Protein AF-A0A0S8D2R1-F1 (afdb_monomer)

Foldseek 3Di:
DVVVVVVVVVVVVVVVVVVVPDDDDDDDDDDDDDDDDDDDDDDDDDDDDDDDDDDDDDDDDDDDDDDDDDDDDPPPPPPPPQDKDFQDPVNLVVLLVQLVVLVVLVVLLVVLQLVCCVDPCNVVCVVCVVVLVVLSVCLNVLSLVLNLQSQQDSIDRVVNSVVRPVVVSVVSVVCNCPDPSVVSSPPPPPPPDPPDPDDPDPDDVVNCVVVVVDDDDPVVLLVSLLVCLLVLVLVVSLVSLVVVLVVPPDPDDSLVSLQSSLLSCLLVLNPVVSLVSLVCSCPVDPPDDPSVVLSVLVNVLSVVDDSPDPLSVVLSPLSSVLSSDDLSPCVVVNVVSLVVSLVVQPPDSSNVVSVVSNVVSVVVVVVVSND

Solvent-accessible surface area (backbone atoms only — not comparable to full-atom values): 22382 Å² total; per-residue (Å²): 125,72,71,64,60,57,51,56,55,50,56,54,54,56,56,56,57,66,69,72,72,75,80,89,79,88,78,84,80,80,82,84,82,88,78,80,89,82,84,90,83,81,88,83,90,77,88,80,82,86,79,82,83,82,81,86,80,88,74,84,87,78,82,82,83,82,87,78,87,73,81,82,69,86,74,78,81,70,79,76,74,81,58,71,46,73,62,53,73,67,57,52,53,49,41,52,52,52,40,54,53,50,54,52,52,51,52,52,49,54,54,51,49,63,57,28,66,79,47,95,48,31,68,65,49,61,74,44,42,66,61,43,51,51,51,49,51,53,50,49,54,49,39,51,56,43,45,33,54,61,43,69,34,71,62,43,50,51,77,71,48,56,83,56,42,66,68,57,49,52,48,53,48,51,54,43,67,74,26,71,62,37,50,64,70,66,50,83,62,86,81,80,60,74,81,66,80,77,72,76,79,89,72,51,78,73,60,50,65,79,40,82,92,58,76,75,52,68,66,58,53,50,52,53,28,50,50,30,23,49,72,61,38,28,60,59,16,25,53,48,49,49,54,53,64,72,62,75,78,64,91,62,65,68,60,65,55,42,50,53,33,19,55,24,26,32,33,56,70,38,51,73,63,17,47,55,36,29,53,47,51,52,72,76,44,91,75,87,45,74,66,38,55,50,27,54,54,53,47,56,48,56,77,73,47,61,80,88,37,68,64,44,50,52,44,24,51,52,45,35,57,58,56,32,53,50,77,89,79,41,46,69,58,55,49,47,54,34,52,54,48,26,62,75,37,60,93,42,74,56,19,60,54,36,50,46,54,46,54,51,52,52,50,53,50,46,52,61,71,53,58

pLDDT: mean 76.55, std 16.92, range [38.06, 98.25]

Radius of gyration: 31.37 Å; Cα contacts (8 Å, |Δi|>4): 255; chains: 1; bounding box: 101×76×85 Å

Sequence (371 aa):
MLIYKTYKLISVTVLLLLLSAGCTTTHSVPAPDRTQTPVPSNQQVLQEPATRSPAPRESEQISPPAPQQLHKTPESEKTQVAVEVKVDFTDIEFVQLRLAEYENKFQYWLELYGVAREGELAEELTALEADCIQNFERILIGYSLLLERLMQSDVVPFERIATVDPKKMQQLDIAFLESRCNELLVMDIPGQYELRPEAPPGLSFDALQHFPDKKPSLATRMNYGLALQFTGQVEAAARHFKNMLGSGDLTVEPLTLQRIIADLLLAGGNVAAAESYYDSIILGHESIGTEKTWAEEQLAFMRSVDPESEDMTAYMKLLREFQMYDYRVDAARANEAVNIFAAEYAGSPVAVSALRLKTFAMDQLKLWFSR

Secondary structure (DSSP, 8-state):
--HHHHHHHHHHHHHHHHHT------PPPPPPP-------------PPPPPPPPPPPP----PPPPPP---------------EEEPPHHHHHHHHHHHHHHHHHHHHHHHHHHHHTTSTTHHHHHHHHHHHHHHHHHHHHHHHHHHHHHHS-SEEEHHHHTTS-HHHHHHHHHHHHTSHHHHHHHS--TTT----S----S--GGGGGG-TT-PPPHHHHHHHHHHHHHTT-HHHHHHHHHHHHHTS---S-HHHHHHHHHHHHHHTT-HHHHHHHHHHHHHH--S--HHHHHHHHHHHHHHHS-TTSHHHHHHHHHHHHHHT--TTTSHHHHHHHHHHHHHHTTTSHHHHHHHHHHHHHHHHHHHHTT-

Mean predicted aligned error: 18.43 Å

Nearest PDB structures (foldseek):
  3qky-assembly1_A  TM=5.842E-01  e=1.165E+00  Rhodothermus marinus DSM 4252
  2xev-assembly1_A  TM=6.298E-01  e=2.526E+00  Xanthomonas campestris
  8jbb-assembly1_B  TM=4.781E-01  e=1.463E+00  Thermus thermophilus HB8
  5waq-assembly1_A  TM=5.038E-01  e=3.473E+00  Neisseria gonorrhoeae FA 1090
  8c6j-assembly1_S  TM=2.883E-01  e=3.171E+00  Homo sapiens

Structure (mmCIF, N/CA/C/O backbone):
data_AF-A0A0S8D2R1-F1
#
_entry.id   AF-A0A0S8D2R1-F1
#
loop_
_atom_site.group_PDB
_atom_site.id
_atom_site.type_symbol
_atom_site.label_atom_id
_atom_site.label_alt_id
_atom_site.label_comp_id
_atom_site.label_asym_id
_atom_site.label_entity_id
_atom_site.label_seq_id
_atom_site.pdbx_PDB_ins_code
_atom_site.Cartn_x
_atom_site.Cartn_y
_atom_site.Cartn_z
_atom_site.occupancy
_atom_site.B_iso_or_equiv
_atom_site.auth_seq_id
_atom_site.auth_comp_id
_atom_site.auth_asym_id
_atom_site.auth_atom_id
_atom_site.pdbx_PDB_model_num
ATOM 1 N N . MET A 1 1 ? -36.663 -38.865 -18.611 1.00 53.06 1 MET A N 1
ATOM 2 C CA . MET A 1 1 ? -36.547 -37.523 -17.987 1.00 53.06 1 MET A CA 1
ATOM 3 C C . MET A 1 1 ? -37.144 -37.414 -16.571 1.00 53.06 1 MET A C 1
ATOM 5 O O . MET A 1 1 ? -36.771 -36.487 -15.867 1.00 53.06 1 MET A O 1
ATOM 9 N N . LEU A 1 2 ? -38.000 -38.341 -16.100 1.00 48.72 2 LEU A N 1
ATOM 10 C CA . LEU A 1 2 ? -38.560 -38.295 -14.731 1.00 48.72 2 LEU A CA 1
ATOM 11 C C . LEU A 1 2 ? -37.571 -38.663 -13.602 1.00 48.72 2 LEU A C 1
ATOM 13 O O . LEU A 1 2 ? -37.705 -38.152 -12.497 1.00 48.72 2 LEU A O 1
ATOM 17 N N . ILE A 1 3 ? -36.548 -39.475 -13.880 1.00 60.53 3 ILE A N 1
ATOM 18 C CA . ILE A 1 3 ? -35.628 -40.019 -12.857 1.00 60.53 3 ILE A CA 1
ATOM 19 C C . ILE A 1 3 ? -34.689 -38.943 -12.265 1.00 60.53 3 ILE A C 1
ATOM 21 O O . ILE A 1 3 ? -34.256 -39.043 -11.120 1.00 60.53 3 ILE A O 1
ATOM 25 N N . TYR A 1 4 ? -34.416 -37.862 -13.005 1.00 63.47 4 TYR A N 1
ATOM 26 C CA . TYR A 1 4 ? -33.493 -36.810 -12.561 1.00 63.47 4 TYR A CA 1
ATOM 27 C C . TYR A 1 4 ? -34.125 -35.836 -11.549 1.00 63.47 4 TYR A C 1
ATOM 29 O O . TYR A 1 4 ? -33.440 -35.305 -10.676 1.00 63.47 4 TYR A O 1
ATOM 37 N N . LYS A 1 5 ? -35.451 -35.627 -11.612 1.00 65.38 5 LYS A N 1
ATOM 38 C CA . LYS A 1 5 ? -36.161 -34.744 -10.667 1.00 65.38 5 LYS A CA 1
ATOM 39 C C . LYS A 1 5 ? -36.263 -35.352 -9.268 1.00 65.38 5 LYS A C 1
ATOM 41 O O . LYS A 1 5 ? -36.128 -34.626 -8.288 1.00 65.38 5 LYS A O 1
ATOM 46 N N . THR A 1 6 ? -36.445 -36.667 -9.171 1.00 70.12 6 THR A N 1
ATOM 47 C CA . THR A 1 6 ? -36.500 -37.375 -7.883 1.00 70.12 6 THR A CA 1
ATOM 48 C C . THR A 1 6 ? -35.151 -37.384 -7.170 1.00 70.12 6 THR A C 1
ATOM 50 O O . THR A 1 6 ? -35.116 -37.274 -5.950 1.00 70.12 6 THR A O 1
ATOM 53 N N . TYR A 1 7 ? -34.039 -37.419 -7.912 1.00 75.88 7 TYR A N 1
ATOM 54 C CA . TYR A 1 7 ? -32.704 -37.429 -7.311 1.00 75.88 7 TYR A CA 1
ATOM 55 C C . TYR A 1 7 ? -32.361 -36.096 -6.630 1.00 75.88 7 TYR A C 1
ATOM 57 O O . TYR A 1 7 ? -31.910 -36.099 -5.488 1.00 75.88 7 TYR A O 1
ATOM 65 N N . LYS A 1 8 ? -32.676 -34.955 -7.271 1.00 74.56 8 LYS A N 1
ATOM 66 C CA . LYS A 1 8 ? -32.439 -33.620 -6.687 1.00 74.56 8 LYS A CA 1
ATOM 67 C C . LYS A 1 8 ? -33.177 -33.411 -5.364 1.00 74.56 8 LYS A C 1
ATOM 69 O O . LYS A 1 8 ? -32.600 -32.853 -4.433 1.00 74.56 8 LYS A O 1
ATOM 74 N N . LEU A 1 9 ? -34.426 -33.874 -5.273 1.00 79.38 9 LEU A N 1
ATOM 75 C CA . LEU A 1 9 ? -35.240 -33.706 -4.069 1.00 79.38 9 LEU A CA 1
ATOM 76 C C . LEU A 1 9 ? -34.663 -34.501 -2.885 1.00 79.38 9 LEU A C 1
ATOM 78 O O . LEU A 1 9 ? -34.574 -33.982 -1.774 1.00 79.38 9 LEU A O 1
ATOM 82 N N . ILE A 1 10 ? -34.192 -35.727 -3.131 1.00 82.25 10 ILE A N 1
ATOM 83 C CA . ILE A 1 10 ? -33.604 -36.582 -2.090 1.00 82.25 10 ILE A CA 1
ATOM 84 C C . ILE A 1 10 ? -32.286 -35.983 -1.579 1.00 82.25 10 ILE A C 1
ATOM 86 O O . ILE A 1 10 ? -32.096 -35.886 -0.368 1.00 82.25 10 ILE A O 1
ATOM 90 N N . SER A 1 11 ? -31.414 -35.494 -2.468 1.00 78.06 11 SER A N 1
ATOM 91 C CA . SER A 1 11 ? -30.134 -34.889 -2.065 1.00 78.06 11 SER A CA 1
ATOM 92 C C . SER A 1 11 ? -30.293 -33.625 -1.211 1.00 78.06 11 SER A C 1
ATOM 94 O O . SER A 1 11 ? -29.549 -33.453 -0.251 1.00 78.06 11 SER A O 1
ATOM 96 N N . VAL A 1 12 ? -31.289 -32.774 -1.493 1.00 80.25 12 VAL A N 1
ATOM 97 C CA . VAL A 1 12 ? -31.551 -31.569 -0.679 1.00 80.25 12 VAL A CA 1
ATOM 98 C C . VAL A 1 12 ? -32.079 -31.944 0.708 1.00 80.25 12 VAL A C 1
ATOM 100 O O . VAL A 1 12 ? -31.691 -31.337 1.702 1.00 80.25 12 VAL A O 1
ATOM 103 N N . THR A 1 13 ? -32.910 -32.984 0.794 1.00 81.31 13 THR A N 1
ATOM 104 C CA . THR A 1 13 ? -33.510 -33.411 2.068 1.00 81.31 13 THR A CA 1
ATOM 105 C C . THR A 1 13 ? -32.473 -34.049 3.002 1.00 81.31 13 THR A C 1
ATOM 107 O O . THR A 1 13 ? -32.484 -33.791 4.204 1.00 81.31 13 THR A O 1
ATOM 110 N N . VAL A 1 14 ? -31.531 -34.830 2.456 1.00 82.38 14 VAL A N 1
ATOM 111 C CA . VAL A 1 14 ? -30.431 -35.432 3.236 1.00 82.38 14 VAL A CA 1
ATOM 112 C C . VAL A 1 14 ? -29.453 -34.367 3.741 1.00 82.38 14 VAL A C 1
ATOM 114 O O . VAL A 1 14 ? -29.014 -34.440 4.887 1.00 82.38 14 VAL A O 1
ATOM 117 N N . LEU A 1 15 ? -29.158 -33.346 2.929 1.00 78.31 15 LEU A N 1
ATOM 118 C CA . LEU A 1 15 ? -28.274 -32.250 3.331 1.00 78.31 15 LEU A CA 1
ATOM 119 C C . LEU A 1 15 ? -28.886 -31.403 4.463 1.00 78.31 15 LEU A C 1
ATOM 121 O O . LEU A 1 15 ? -28.177 -31.005 5.382 1.00 78.31 15 LEU A O 1
ATOM 125 N N . LEU A 1 16 ? -30.206 -31.181 4.435 1.00 78.56 16 LEU A N 1
ATOM 126 C CA . LEU A 1 16 ? -30.905 -30.398 5.459 1.00 78.56 16 LEU A CA 1
ATOM 127 C C . LEU A 1 16 ? -30.955 -31.116 6.821 1.00 78.56 16 LEU A C 1
ATOM 129 O O . LEU A 1 16 ? -30.834 -30.475 7.861 1.00 78.56 16 LEU A O 1
ATOM 133 N N . LEU A 1 17 ? -31.089 -32.447 6.824 1.00 75.88 17 LEU A N 1
ATOM 134 C CA . LEU A 1 17 ? -31.106 -33.245 8.056 1.00 75.88 17 LEU A CA 1
ATOM 135 C C . LEU A 1 17 ? -29.733 -33.296 8.743 1.00 75.88 17 LEU A C 1
ATOM 137 O O . LEU A 1 17 ? -29.669 -33.268 9.972 1.00 75.88 17 LEU A O 1
ATOM 141 N N . LEU A 1 18 ? -28.640 -33.292 7.974 1.00 71.62 18 LEU A N 1
ATOM 142 C CA . LEU A 1 18 ? -27.276 -33.279 8.520 1.00 71.62 18 LEU A CA 1
ATOM 143 C C . LEU A 1 18 ? -26.918 -31.956 9.217 1.00 71.62 18 LEU A C 1
ATOM 145 O O . LEU A 1 18 ? -26.103 -31.961 10.135 1.00 71.62 18 LEU A O 1
ATOM 149 N N . LEU A 1 19 ? -27.564 -30.846 8.850 1.00 71.31 19 LEU A N 1
ATOM 150 C CA . LEU A 1 19 ? -27.344 -29.540 9.486 1.00 71.31 19 LEU A CA 1
ATOM 151 C C . LEU A 1 19 ? -28.097 -29.373 10.817 1.00 71.31 19 LEU A C 1
ATOM 153 O O . LEU A 1 19 ? -27.743 -28.512 11.614 1.00 71.31 19 LEU A O 1
ATOM 157 N N . SER A 1 20 ? -29.099 -30.213 11.098 1.00 71.75 20 SER A N 1
ATOM 158 C CA . SER A 1 20 ? -29.883 -30.139 12.344 1.00 71.75 20 SER A CA 1
ATOM 159 C C . SER A 1 20 ? -29.310 -30.937 13.528 1.00 71.75 20 SER A C 1
ATOM 161 O O . SER A 1 20 ? -29.887 -30.911 14.611 1.00 71.75 20 SER A O 1
ATOM 163 N N . ALA A 1 21 ? -28.173 -31.623 13.358 1.00 61.66 21 ALA A N 1
ATOM 164 C CA . ALA A 1 21 ? -27.573 -32.494 14.380 1.00 61.66 21 ALA A CA 1
ATOM 165 C C . ALA A 1 21 ? -26.296 -31.911 15.034 1.00 61.66 21 ALA A C 1
ATOM 167 O O . ALA A 1 21 ? -25.361 -32.648 15.343 1.00 61.66 21 ALA A O 1
ATOM 168 N N . GLY A 1 22 ? -26.241 -30.590 15.238 1.00 51.47 22 GLY A N 1
ATOM 169 C CA . GLY A 1 22 ? -25.115 -29.894 15.874 1.00 51.47 22 GLY A CA 1
ATOM 170 C C . GLY A 1 22 ? -25.163 -29.919 17.407 1.00 51.47 22 GLY A C 1
ATOM 171 O O . GLY A 1 22 ? -26.097 -29.412 18.019 1.00 51.47 22 GLY A O 1
ATOM 172 N N . CYS A 1 23 ? -24.134 -30.518 18.001 1.00 58.00 23 CYS A N 1
ATOM 173 C CA . CYS A 1 23 ? -23.917 -30.834 19.411 1.00 58.00 23 CYS A CA 1
ATOM 174 C C . CYS A 1 23 ? -24.014 -29.660 20.408 1.00 58.00 23 CYS A C 1
ATOM 176 O O . CYS A 1 23 ? -23.281 -28.680 20.313 1.00 58.00 23 CYS A O 1
ATOM 178 N N . THR A 1 24 ? -24.796 -29.845 21.475 1.00 47.81 24 THR A N 1
ATOM 179 C CA . THR A 1 24 ? -24.680 -29.080 22.725 1.00 47.81 24 THR A CA 1
ATOM 180 C C . THR A 1 24 ? -23.682 -29.764 23.665 1.00 47.81 24 THR A C 1
ATOM 182 O O . THR A 1 24 ? -24.045 -30.683 24.400 1.00 47.81 24 THR A O 1
ATOM 185 N N . THR A 1 25 ? -22.424 -29.329 23.666 1.00 53.69 25 THR A N 1
ATOM 186 C CA . THR A 1 25 ? -21.456 -29.657 24.729 1.00 53.69 25 THR A CA 1
ATOM 187 C C . THR A 1 25 ? -21.247 -28.435 25.613 1.00 53.69 25 THR A C 1
ATOM 189 O O . THR A 1 25 ? -20.452 -27.553 25.306 1.00 53.69 25 THR A O 1
ATOM 192 N N . THR A 1 26 ? -21.978 -28.376 26.725 1.00 48.94 26 THR A N 1
ATOM 193 C CA . THR A 1 26 ? -21.739 -27.423 27.812 1.00 48.94 26 THR A CA 1
ATOM 194 C C . THR A 1 26 ? -20.496 -27.846 28.596 1.00 48.94 26 THR A C 1
ATOM 196 O O . THR A 1 26 ? -20.570 -28.748 29.430 1.00 48.94 26 THR A O 1
ATOM 199 N N . HIS A 1 27 ? -19.359 -27.197 28.345 1.00 46.84 27 HIS A N 1
ATOM 200 C CA . HIS A 1 27 ? -18.203 -27.247 29.241 1.00 46.84 27 HIS A CA 1
ATOM 201 C C . HIS A 1 27 ? -18.303 -26.113 30.268 1.00 46.84 27 HIS A C 1
ATOM 203 O O . HIS A 1 27 ? -18.287 -24.936 29.922 1.00 46.84 27 HIS A O 1
ATOM 209 N N . SER A 1 28 ? -18.413 -26.474 31.546 1.00 50.59 28 SER A N 1
ATOM 210 C CA . SER A 1 28 ? -18.318 -25.550 32.676 1.00 50.59 28 SER A CA 1
ATOM 211 C C . SER A 1 28 ? -16.854 -25.184 32.935 1.00 50.59 28 SER A C 1
ATOM 213 O O . SER A 1 28 ? -16.057 -26.057 33.286 1.00 50.59 28 SER A O 1
ATOM 215 N N . VAL A 1 29 ? -16.509 -23.905 32.788 1.00 56.53 29 VAL A N 1
ATOM 216 C CA . VAL A 1 29 ? -15.201 -23.346 33.161 1.00 56.53 29 VAL A CA 1
ATOM 217 C C . VAL A 1 29 ? -15.208 -23.018 34.664 1.00 56.53 29 VAL A C 1
ATOM 219 O O . VAL A 1 29 ? -16.104 -22.296 35.107 1.00 56.53 29 VAL A O 1
ATOM 222 N N . PRO A 1 30 ? -14.258 -23.526 35.473 1.00 53.75 30 PRO A N 1
ATOM 223 C CA . PRO A 1 30 ? -14.122 -23.118 36.864 1.00 53.75 30 PRO A CA 1
ATOM 224 C C . PRO A 1 30 ? -13.429 -21.752 36.967 1.00 53.75 30 PRO A C 1
ATOM 226 O O . PRO A 1 30 ? -12.491 -21.452 36.230 1.00 53.75 30 PRO A O 1
ATOM 229 N N . ALA A 1 31 ? -13.915 -20.927 37.894 1.00 53.75 31 ALA A N 1
ATOM 230 C CA . ALA A 1 31 ? -13.407 -19.588 38.175 1.00 53.75 31 ALA A CA 1
ATOM 231 C C . ALA A 1 31 ? -11.931 -19.609 38.625 1.00 53.75 31 ALA A C 1
ATOM 233 O O . ALA A 1 31 ? -11.558 -20.487 39.409 1.00 53.75 31 ALA A O 1
ATOM 234 N N . PRO A 1 32 ? -11.095 -18.646 38.192 1.00 59.78 32 PRO A N 1
ATOM 235 C CA . PRO A 1 32 ? -9.732 -18.537 38.683 1.00 59.78 32 PRO A CA 1
ATOM 236 C C . PRO A 1 32 ? -9.705 -17.971 40.106 1.00 59.78 32 PRO A C 1
ATOM 238 O O . PRO A 1 32 ? -10.331 -16.955 40.424 1.00 59.78 32 PRO A O 1
ATOM 241 N N . ASP A 1 33 ? -8.954 -18.678 40.943 1.00 48.84 33 ASP A N 1
ATOM 242 C CA . ASP A 1 33 ? -8.682 -18.378 42.338 1.00 48.84 33 ASP A CA 1
ATOM 243 C C . ASP A 1 33 ? -7.832 -17.104 42.471 1.00 48.84 33 ASP A C 1
ATOM 245 O O . ASP A 1 33 ? -6.908 -16.839 41.697 1.00 48.84 33 ASP A O 1
ATOM 249 N N . ARG A 1 34 ? -8.186 -16.279 43.452 1.00 52.84 34 ARG A N 1
ATOM 250 C CA . ARG A 1 34 ? -7.640 -14.941 43.675 1.00 52.84 34 ARG A CA 1
ATOM 251 C C . ARG A 1 34 ? -6.535 -15.062 44.715 1.00 52.84 34 ARG A C 1
ATOM 253 O O . ARG A 1 34 ? -6.829 -15.147 45.905 1.00 52.84 34 ARG A O 1
ATOM 260 N N . THR A 1 35 ? -5.266 -15.025 44.307 1.00 45.84 35 THR A N 1
ATOM 261 C CA . THR A 1 35 ? -4.148 -15.062 45.265 1.00 45.84 35 THR A CA 1
ATOM 262 C C . THR A 1 35 ? -3.139 -13.933 45.041 1.00 45.84 35 THR A C 1
ATOM 264 O O . THR A 1 35 ? -2.353 -13.938 44.106 1.00 45.84 35 THR A O 1
ATOM 267 N N . GLN A 1 36 ? -3.226 -12.972 45.966 1.00 45.03 36 GLN A N 1
ATOM 268 C CA . GLN A 1 36 ? -2.163 -12.219 46.646 1.00 45.03 36 GLN A CA 1
ATOM 269 C C . GLN A 1 36 ? -1.099 -11.456 45.834 1.00 45.03 36 GLN A C 1
ATOM 271 O O . GLN A 1 36 ? -0.163 -11.999 45.260 1.00 45.03 36 GLN A O 1
ATOM 276 N N . THR A 1 37 ? -1.182 -10.135 45.985 1.00 47.00 37 THR A N 1
ATOM 277 C CA . THR A 1 37 ? -0.095 -9.155 45.900 1.00 47.00 37 THR A CA 1
ATOM 278 C C . THR A 1 37 ? 1.027 -9.428 46.912 1.00 47.00 37 THR A C 1
ATOM 280 O O . THR A 1 37 ? 0.730 -9.650 48.089 1.00 47.00 37 THR A O 1
ATOM 283 N N . PRO A 1 38 ? 2.303 -9.235 46.525 1.00 53.91 38 PRO A N 1
ATOM 284 C CA . PRO A 1 38 ? 3.356 -8.870 47.462 1.00 53.91 38 PRO A CA 1
ATOM 285 C C . PRO A 1 38 ? 3.790 -7.402 47.318 1.00 53.91 38 PRO A C 1
ATOM 287 O O . PRO A 1 38 ? 3.875 -6.829 46.235 1.00 53.91 38 PRO A O 1
ATOM 290 N N . VAL A 1 39 ? 4.056 -6.839 48.491 1.00 47.88 39 VAL A N 1
ATOM 291 C CA . VAL A 1 39 ? 4.585 -5.516 48.856 1.00 47.88 39 VAL A CA 1
ATOM 292 C C . VAL A 1 39 ? 6.037 -5.328 48.357 1.00 47.88 39 VAL A C 1
ATOM 294 O O . VAL A 1 39 ? 6.750 -6.323 48.215 1.00 47.88 39 VAL A O 1
ATOM 297 N N . PRO A 1 40 ? 6.508 -4.086 48.096 1.00 50.59 40 PRO A N 1
ATOM 298 C CA . PRO A 1 40 ? 7.808 -3.836 47.471 1.00 50.59 40 PRO A CA 1
ATOM 299 C C . PRO A 1 40 ? 8.975 -3.962 48.462 1.00 50.59 40 PRO A C 1
ATOM 301 O O . PRO A 1 40 ? 8.872 -3.534 49.613 1.00 50.59 40 PRO A O 1
ATOM 304 N N . SER A 1 41 ? 10.110 -4.490 47.989 1.00 48.03 41 SER A N 1
ATOM 305 C CA . SER A 1 41 ? 11.366 -4.536 48.745 1.00 48.03 41 SER A CA 1
ATOM 306 C C . SER A 1 41 ? 12.413 -3.603 48.140 1.00 48.03 41 SER A C 1
ATOM 308 O O . SER A 1 41 ? 12.686 -3.620 46.942 1.00 48.03 41 SER A O 1
ATOM 310 N N . ASN A 1 42 ? 12.978 -2.792 49.028 1.00 38.06 42 ASN A N 1
ATOM 311 C CA . ASN A 1 42 ? 14.000 -1.782 48.810 1.00 38.06 42 ASN A CA 1
ATOM 312 C C . ASN A 1 42 ? 15.377 -2.355 48.432 1.00 38.06 42 ASN A C 1
ATOM 314 O O . ASN A 1 42 ? 15.777 -3.406 48.921 1.00 38.06 42 ASN A O 1
ATOM 318 N N . GLN A 1 43 ? 16.092 -1.533 47.656 1.00 40.62 43 GLN A N 1
ATOM 319 C CA . GLN A 1 43 ? 17.530 -1.230 47.682 1.00 40.62 43 GLN A CA 1
ATOM 320 C C . GLN A 1 43 ? 18.541 -2.368 47.884 1.00 40.62 43 GLN A C 1
ATOM 322 O O . GLN A 1 43 ? 18.736 -2.857 48.993 1.00 40.62 43 GLN A O 1
ATOM 327 N N . GLN A 1 44 ? 19.396 -2.548 46.874 1.00 40.75 44 GLN A N 1
ATOM 328 C CA . GLN A 1 44 ? 20.826 -2.708 47.122 1.00 40.75 44 GLN A CA 1
ATOM 329 C C . GLN A 1 44 ? 21.649 -2.000 46.041 1.00 40.75 44 GLN A C 1
ATOM 331 O O . GLN A 1 44 ? 21.591 -2.314 44.857 1.00 40.75 44 GLN A O 1
ATOM 336 N N . VAL A 1 45 ? 22.389 -0.996 46.507 1.00 45.84 45 VAL A N 1
ATOM 337 C CA . VAL A 1 45 ? 23.457 -0.284 45.809 1.00 45.84 45 VAL A CA 1
ATOM 338 C C . VAL A 1 45 ? 24.624 -1.252 45.633 1.00 45.84 45 VAL A C 1
ATOM 340 O O . VAL A 1 45 ? 25.134 -1.766 46.628 1.00 45.84 45 VAL A O 1
ATOM 343 N N . LEU A 1 46 ? 25.070 -1.470 44.395 1.00 45.78 46 LEU A N 1
ATOM 344 C CA . LEU A 1 46 ? 26.342 -2.129 44.111 1.00 45.78 46 LEU A CA 1
ATOM 345 C C . LEU A 1 46 ? 27.253 -1.135 43.383 1.00 45.78 46 LEU A C 1
ATOM 347 O O . LEU A 1 46 ? 26.931 -0.649 42.303 1.00 45.78 46 LEU A O 1
ATOM 351 N N . GLN A 1 47 ? 28.359 -0.795 44.044 1.00 44.81 47 GLN A N 1
ATOM 352 C CA . GLN A 1 47 ? 29.444 0.023 43.513 1.00 44.81 47 GLN A CA 1
ATOM 353 C C . GLN A 1 47 ? 30.203 -0.752 42.433 1.00 44.81 47 GLN A C 1
ATOM 355 O O . GLN A 1 47 ? 30.651 -1.873 42.673 1.00 44.81 47 GLN A O 1
ATOM 360 N N . GLU A 1 48 ? 30.395 -0.123 41.277 1.00 47.56 48 GLU A N 1
ATOM 361 C CA . GLU A 1 48 ? 31.237 -0.626 40.194 1.00 47.56 48 GLU A CA 1
ATOM 362 C C . GLU A 1 48 ? 32.646 0.004 40.277 1.00 47.56 48 GLU A C 1
ATOM 364 O O . GLU A 1 48 ? 32.760 1.201 40.573 1.00 47.56 48 GLU A O 1
ATOM 369 N N . PRO A 1 49 ? 33.743 -0.753 40.070 1.00 50.84 49 PRO A N 1
ATOM 370 C CA . PRO A 1 49 ? 35.098 -0.234 40.222 1.00 50.84 49 PRO A CA 1
ATOM 371 C C . PRO A 1 49 ? 35.560 0.558 38.994 1.00 50.84 49 PRO A C 1
ATOM 373 O O . PRO A 1 49 ? 35.433 0.124 37.850 1.00 50.84 49 PRO A O 1
ATOM 376 N N . ALA A 1 50 ? 36.207 1.691 39.261 1.00 44.00 50 ALA A N 1
ATOM 377 C CA . ALA A 1 50 ? 36.881 2.524 38.275 1.00 44.00 50 ALA A CA 1
ATOM 378 C C . ALA A 1 50 ? 37.981 1.753 37.518 1.00 44.00 50 ALA A C 1
ATOM 380 O O . ALA A 1 50 ? 38.983 1.327 38.100 1.00 44.00 50 ALA A O 1
ATOM 381 N N . THR A 1 51 ? 37.819 1.636 36.200 1.00 45.44 51 THR A N 1
ATOM 382 C CA . THR A 1 51 ? 38.853 1.132 35.289 1.00 45.44 51 THR A CA 1
ATOM 383 C C . THR A 1 51 ? 39.776 2.280 34.867 1.00 45.44 51 THR A C 1
ATOM 385 O O . THR A 1 51 ? 39.328 3.330 34.413 1.00 45.44 51 THR A O 1
ATOM 388 N N . ARG A 1 52 ? 41.085 2.076 35.059 1.00 46.72 52 ARG A N 1
ATOM 389 C CA . ARG A 1 52 ? 42.185 2.985 34.693 1.00 46.72 52 ARG A CA 1
ATOM 390 C C . ARG A 1 52 ? 42.302 3.164 33.173 1.00 46.72 52 ARG A C 1
ATOM 392 O O . ARG A 1 52 ? 42.485 2.180 32.462 1.00 46.72 52 ARG A O 1
ATOM 399 N N . SER A 1 53 ? 42.357 4.417 32.716 1.00 53.12 53 SER A N 1
ATOM 400 C CA . SER A 1 53 ? 42.892 4.790 31.395 1.00 53.12 53 SER A CA 1
ATOM 401 C C . SER A 1 53 ? 44.418 4.627 31.340 1.00 53.12 53 SER A C 1
ATOM 403 O O . SER A 1 53 ? 45.102 5.077 32.266 1.00 53.12 53 SER A O 1
ATOM 405 N N . PRO A 1 54 ? 44.985 4.058 30.262 1.00 59.41 54 PRO A N 1
ATOM 406 C CA . PRO A 1 54 ? 46.413 4.126 29.987 1.00 59.41 54 PRO A CA 1
ATOM 407 C C . PRO A 1 54 ? 46.807 5.425 29.262 1.00 59.41 54 PRO A C 1
ATOM 409 O O . PRO A 1 54 ? 46.018 6.044 28.551 1.00 59.41 54 PRO A O 1
ATOM 412 N N . ALA A 1 55 ? 48.057 5.820 29.502 1.00 54.12 55 ALA A N 1
ATOM 413 C CA . ALA A 1 55 ? 48.704 7.067 29.110 1.00 54.12 55 ALA A CA 1
ATOM 414 C C . ALA A 1 55 ? 48.861 7.272 27.584 1.00 54.12 55 ALA A C 1
ATOM 416 O O . ALA A 1 55 ? 48.935 6.289 26.840 1.00 54.12 55 ALA A O 1
ATOM 417 N N . PRO A 1 56 ? 49.006 8.527 27.108 1.00 55.88 56 PRO A N 1
ATOM 418 C CA . PRO A 1 56 ? 49.305 8.814 25.710 1.00 55.88 56 PRO A CA 1
ATOM 419 C C . PRO A 1 56 ? 50.766 8.479 25.387 1.00 55.88 56 PRO A C 1
ATOM 421 O O . PRO A 1 56 ? 51.681 8.899 26.096 1.00 55.88 56 PRO A O 1
ATOM 424 N N . ARG A 1 57 ? 50.983 7.746 24.289 1.00 50.50 57 ARG A N 1
ATOM 425 C CA . ARG A 1 57 ? 52.302 7.584 23.669 1.00 50.50 57 ARG A CA 1
ATOM 426 C C . ARG A 1 57 ? 52.664 8.846 22.891 1.00 50.50 57 ARG A C 1
ATOM 428 O O . ARG A 1 57 ? 52.006 9.211 21.919 1.00 50.50 57 ARG A O 1
ATOM 435 N N . GLU A 1 58 ? 53.744 9.454 23.347 1.00 46.31 58 GLU A N 1
ATOM 436 C CA . GLU A 1 58 ? 54.582 10.432 22.668 1.00 46.31 58 GLU A CA 1
ATOM 437 C C . GLU A 1 58 ? 54.962 9.904 21.275 1.00 46.31 58 GLU A C 1
ATOM 439 O O . GLU A 1 58 ? 55.547 8.829 21.145 1.00 46.31 58 GLU A O 1
ATOM 444 N N . SER A 1 59 ? 54.533 10.616 20.231 1.00 52.81 59 SER A N 1
ATOM 445 C CA . SER A 1 59 ? 54.856 10.305 18.837 1.00 52.81 59 SER A CA 1
ATOM 446 C C . SER A 1 59 ? 55.863 11.324 18.325 1.00 52.81 59 SER A C 1
ATOM 448 O O . SER A 1 59 ? 55.689 12.529 18.499 1.00 52.81 59 SER A O 1
ATOM 450 N N . GLU A 1 60 ? 56.919 10.784 17.727 1.00 51.31 60 GLU A N 1
ATOM 451 C CA . GLU A 1 60 ? 58.114 11.439 17.214 1.00 51.31 60 GLU A CA 1
ATOM 452 C C . GLU A 1 60 ? 57.844 12.654 16.322 1.00 51.31 60 GLU A C 1
ATOM 454 O O . GLU A 1 60 ? 57.105 12.623 15.338 1.00 51.31 60 GLU A O 1
ATOM 459 N N . GLN A 1 61 ? 58.548 13.721 16.673 1.00 47.03 61 GLN A N 1
ATOM 460 C CA . GLN A 1 61 ? 58.642 14.986 15.975 1.00 47.03 61 GLN A CA 1
ATOM 461 C C . GLN A 1 61 ? 59.600 14.840 14.782 1.00 47.03 61 GLN A C 1
ATOM 463 O O . GLN A 1 61 ? 60.818 14.850 14.948 1.00 47.03 61 GLN A O 1
ATOM 468 N N . ILE A 1 62 ? 59.054 14.713 13.569 1.00 53.00 62 ILE A N 1
ATOM 469 C CA . ILE A 1 62 ? 59.820 14.806 12.318 1.00 53.00 62 ILE A CA 1
ATOM 470 C C . ILE A 1 62 ? 59.712 16.239 11.789 1.00 53.00 62 ILE A C 1
ATOM 472 O O . ILE A 1 62 ? 58.636 16.714 11.427 1.00 53.00 62 ILE A O 1
ATOM 476 N N . SER A 1 63 ? 60.850 16.928 11.761 1.00 54.41 63 SER A N 1
ATOM 477 C CA . SER A 1 63 ? 61.014 18.271 11.203 1.00 54.41 63 SER A CA 1
ATOM 478 C C . SER A 1 63 ? 60.750 18.302 9.688 1.00 54.41 63 SER A C 1
ATOM 480 O O . SER A 1 63 ? 61.313 17.479 8.964 1.00 54.41 63 SER A O 1
ATOM 482 N N . PRO A 1 64 ? 59.979 19.273 9.169 1.00 64.75 64 PRO A N 1
ATOM 483 C CA . PRO A 1 64 ? 59.866 19.501 7.733 1.00 64.75 64 PRO A CA 1
ATOM 484 C C . PRO A 1 64 ? 61.058 20.313 7.175 1.00 64.75 64 PRO A C 1
ATOM 486 O O . PRO A 1 64 ? 61.617 21.161 7.878 1.00 64.75 64 PRO A O 1
ATOM 489 N N . PRO A 1 65 ? 61.450 20.085 5.907 1.00 59.97 65 PRO A N 1
ATOM 490 C CA . PRO A 1 65 ? 62.474 20.864 5.220 1.00 59.97 65 PRO A CA 1
ATOM 491 C C . PRO A 1 65 ? 61.981 22.256 4.782 1.00 59.97 65 PRO A C 1
ATOM 493 O O . PRO A 1 65 ? 60.788 22.525 4.656 1.00 59.97 65 PRO A O 1
ATOM 496 N N . ALA A 1 66 ? 62.963 23.131 4.564 1.00 59.38 66 ALA A N 1
ATOM 497 C CA . ALA A 1 66 ? 62.871 24.561 4.278 1.00 59.38 66 ALA A CA 1
ATOM 498 C C . ALA A 1 66 ? 61.966 24.954 3.082 1.00 59.38 66 ALA A C 1
ATOM 500 O O . ALA A 1 66 ? 61.815 24.184 2.131 1.00 59.38 66 ALA A O 1
ATOM 501 N N . PRO A 1 67 ? 61.412 26.186 3.083 1.00 55.84 67 PRO A N 1
ATOM 502 C CA . PRO A 1 67 ? 60.424 26.630 2.103 1.00 55.84 67 PRO A CA 1
ATOM 503 C C . PRO A 1 67 ? 61.056 26.937 0.740 1.00 55.84 67 PRO A C 1
ATOM 505 O O . PRO A 1 67 ? 61.857 27.863 0.602 1.00 55.84 67 PRO A O 1
ATOM 508 N N . GLN A 1 68 ? 60.634 26.209 -0.295 1.00 52.44 68 GLN A N 1
ATOM 509 C CA . GLN A 1 68 ? 60.774 26.671 -1.673 1.00 52.44 68 GLN A CA 1
ATOM 510 C C . GLN A 1 68 ? 59.696 27.721 -1.946 1.00 52.44 68 GLN A C 1
ATOM 512 O O . GLN A 1 68 ? 58.501 27.475 -1.784 1.00 52.44 68 GLN A O 1
ATOM 517 N N . GLN A 1 69 ? 60.142 28.917 -2.328 1.00 55.34 69 GLN A N 1
ATOM 518 C CA . GLN A 1 69 ? 59.289 30.017 -2.752 1.00 55.34 69 GLN A CA 1
ATOM 519 C C . GLN A 1 69 ? 58.535 29.622 -4.025 1.00 55.34 69 GLN A C 1
ATOM 521 O O . GLN A 1 69 ? 59.082 29.647 -5.125 1.00 55.34 69 GLN A O 1
ATOM 526 N N . LEU A 1 70 ? 57.265 29.260 -3.857 1.00 55.59 70 LEU A N 1
ATOM 527 C CA . LEU A 1 70 ? 56.321 29.098 -4.950 1.00 55.59 70 LEU A CA 1
ATOM 528 C C . LEU A 1 70 ? 55.824 30.487 -5.364 1.00 55.59 70 LEU A C 1
ATOM 530 O O . LEU A 1 70 ? 55.301 31.250 -4.547 1.00 55.59 70 LEU A O 1
ATOM 534 N N . HIS A 1 71 ? 56.025 30.819 -6.637 1.00 48.09 71 HIS A N 1
ATOM 535 C CA . HIS A 1 71 ? 55.518 32.030 -7.266 1.00 48.09 71 HIS A CA 1
ATOM 536 C C . HIS A 1 71 ? 54.011 32.184 -7.005 1.00 48.09 71 HIS A C 1
ATOM 538 O O . HIS A 1 71 ? 53.198 31.416 -7.518 1.00 48.09 71 HIS A O 1
ATOM 544 N N . LYS A 1 72 ? 53.642 33.203 -6.215 1.00 43.78 72 LYS A N 1
ATOM 545 C CA . LYS A 1 72 ? 52.262 33.677 -6.077 1.00 43.78 72 LYS A CA 1
ATOM 546 C C . LYS A 1 72 ? 51.795 34.212 -7.428 1.00 43.78 72 LYS A C 1
ATOM 548 O O . LYS A 1 72 ? 52.061 35.360 -7.778 1.00 43.78 72 LYS A O 1
ATOM 553 N N . THR A 1 73 ? 51.092 33.370 -8.170 1.00 50.91 73 THR A N 1
ATOM 554 C CA . THR A 1 73 ? 50.119 33.844 -9.155 1.00 50.91 73 THR A CA 1
ATOM 555 C C . THR A 1 73 ? 48.934 34.384 -8.349 1.00 50.91 73 THR A C 1
ATOM 557 O O . THR A 1 73 ? 48.538 33.717 -7.392 1.00 50.91 73 THR A O 1
ATOM 560 N N . PRO A 1 74 ? 48.397 35.582 -8.636 1.00 50.78 74 PRO A N 1
ATOM 561 C CA . PRO A 1 74 ? 47.203 36.075 -7.963 1.00 50.78 74 PRO A CA 1
ATOM 562 C C . PRO A 1 74 ? 46.024 35.197 -8.389 1.00 50.78 74 PRO A C 1
ATOM 564 O O . PRO A 1 74 ? 45.385 35.426 -9.414 1.00 50.78 74 PRO A O 1
ATOM 567 N N . GLU A 1 75 ? 45.788 34.142 -7.616 1.00 51.12 75 GLU A N 1
ATOM 568 C CA . GLU A 1 75 ? 44.556 33.379 -7.636 1.00 51.12 75 GLU A CA 1
ATOM 569 C C . GLU A 1 75 ? 43.463 34.345 -7.187 1.00 51.12 75 GLU A C 1
ATOM 571 O O . GLU A 1 75 ? 43.371 34.740 -6.026 1.00 51.12 75 GLU A O 1
ATOM 576 N N . SER A 1 76 ? 42.725 34.845 -8.174 1.00 55.72 76 SER A N 1
ATOM 577 C CA . SER A 1 76 ? 41.514 35.619 -7.972 1.00 55.72 76 SER A CA 1
ATOM 578 C C . SER A 1 76 ? 40.548 34.734 -7.195 1.00 55.72 76 SER A C 1
ATOM 580 O O . SER A 1 76 ? 39.823 33.944 -7.798 1.00 55.72 76 SER A O 1
ATOM 582 N N . GLU A 1 77 ? 40.554 34.880 -5.873 1.00 57.47 77 GLU A N 1
ATOM 583 C CA . GLU A 1 77 ? 39.577 34.357 -4.926 1.00 57.47 77 GLU A CA 1
ATOM 584 C C . GLU A 1 77 ? 38.207 34.944 -5.298 1.00 57.47 77 GLU A C 1
ATOM 586 O O . GLU A 1 77 ? 37.733 35.941 -4.758 1.00 57.47 77 GLU A O 1
ATOM 591 N N . LYS A 1 78 ? 37.591 34.381 -6.342 1.00 59.03 78 LYS A N 1
ATOM 592 C CA . LYS A 1 78 ? 36.188 34.607 -6.653 1.00 59.03 78 LYS A CA 1
ATOM 593 C C . LYS A 1 78 ? 35.429 33.912 -5.541 1.00 59.03 78 LYS A C 1
ATOM 595 O O . LYS A 1 78 ? 35.199 32.710 -5.615 1.00 59.03 78 LYS A O 1
ATOM 600 N N . THR A 1 79 ? 35.063 34.675 -4.519 1.00 63.78 79 THR A N 1
ATOM 601 C CA . THR A 1 79 ? 34.010 34.307 -3.580 1.00 63.78 79 THR A CA 1
ATOM 602 C C . THR A 1 79 ? 32.789 33.921 -4.413 1.00 63.78 79 THR A C 1
ATOM 604 O O . THR A 1 79 ? 32.106 34.781 -4.971 1.00 63.78 79 THR A O 1
ATOM 607 N N . GLN A 1 80 ? 32.575 32.618 -4.597 1.00 65.00 80 GLN A N 1
ATOM 608 C CA . GLN A 1 80 ? 31.355 32.103 -5.195 1.00 65.00 80 GLN A CA 1
ATOM 609 C C . GLN A 1 80 ? 30.272 32.353 -4.156 1.00 65.00 80 GLN A C 1
ATOM 611 O O . GLN A 1 80 ? 30.198 31.683 -3.131 1.00 65.00 80 GLN A O 1
ATOM 616 N N . VAL A 1 81 ? 29.516 33.426 -4.365 1.00 74.81 81 VAL A N 1
ATOM 617 C CA . VAL A 1 81 ? 28.324 33.707 -3.576 1.00 74.81 81 VAL A CA 1
ATOM 618 C C . VAL A 1 81 ? 27.360 32.567 -3.878 1.00 74.81 81 VAL A C 1
ATOM 620 O O . VAL A 1 81 ? 26.897 32.454 -5.013 1.00 74.81 81 VAL A O 1
ATOM 623 N N . ALA A 1 82 ? 27.125 31.697 -2.894 1.00 70.19 82 ALA A N 1
ATOM 624 C CA . ALA A 1 82 ? 26.153 30.621 -3.004 1.00 70.19 82 ALA A CA 1
ATOM 625 C C . ALA A 1 82 ? 24.798 31.243 -3.355 1.00 70.19 82 ALA A C 1
ATOM 627 O O . ALA A 1 82 ? 24.225 32.004 -2.574 1.00 70.19 82 ALA A O 1
ATOM 628 N N . VAL A 1 83 ? 24.328 30.988 -4.575 1.00 76.00 83 VAL A N 1
ATOM 629 C CA . VAL A 1 83 ? 23.015 31.449 -5.015 1.00 76.00 83 VAL A CA 1
ATOM 630 C C . VAL A 1 83 ? 21.996 30.516 -4.379 1.00 76.00 83 VAL A C 1
ATOM 632 O O . VAL A 1 83 ? 21.871 29.352 -4.759 1.00 76.00 83 VAL A O 1
ATOM 635 N N . GLU A 1 84 ? 21.305 31.019 -3.366 1.00 75.38 84 GLU A N 1
ATOM 636 C CA . GLU A 1 84 ? 20.157 30.347 -2.776 1.00 75.38 84 GLU A CA 1
ATOM 637 C C . GLU A 1 84 ? 18.964 30.495 -3.723 1.00 75.38 84 GLU A C 1
ATOM 639 O O . GLU A 1 84 ? 18.569 31.606 -4.083 1.00 75.38 84 GLU A O 1
ATOM 644 N N . VAL A 1 85 ? 18.407 29.365 -4.155 1.00 75.19 85 VAL A N 1
ATOM 645 C CA . VAL A 1 85 ? 17.164 29.335 -4.926 1.00 75.19 85 VAL A CA 1
ATOM 646 C C . VAL A 1 85 ? 16.055 28.954 -3.959 1.00 75.19 85 VAL A C 1
ATOM 648 O O . VAL A 1 85 ? 16.121 27.915 -3.300 1.00 75.19 85 VAL A O 1
ATOM 651 N N . LYS A 1 86 ? 15.049 29.821 -3.849 1.00 80.25 86 LYS A N 1
ATOM 652 C CA . LYS A 1 86 ? 13.837 29.521 -3.092 1.00 80.25 86 LYS A CA 1
ATOM 653 C C . LYS A 1 86 ? 13.002 28.534 -3.902 1.00 80.25 86 LYS A C 1
ATOM 655 O O . LYS A 1 86 ? 12.685 28.834 -5.050 1.00 80.25 86 LYS A O 1
ATOM 660 N N . VAL A 1 87 ? 12.669 27.397 -3.304 1.00 75.19 87 VAL A N 1
ATOM 661 C CA . VAL A 1 87 ? 11.766 26.411 -3.906 1.00 75.19 87 VAL A CA 1
ATOM 662 C C . VAL A 1 87 ? 10.334 26.902 -3.711 1.00 75.19 87 VAL A C 1
ATOM 664 O O . VAL A 1 87 ? 9.950 27.260 -2.595 1.00 75.19 87 VAL A O 1
ATOM 667 N N . ASP A 1 88 ? 9.559 26.989 -4.790 1.00 77.38 88 ASP A N 1
ATOM 668 C CA . ASP A 1 88 ? 8.131 27.292 -4.711 1.00 77.38 88 ASP A CA 1
ATOM 669 C C . ASP A 1 88 ? 7.338 25.980 -4.579 1.00 77.38 88 ASP A C 1
ATOM 671 O O . ASP A 1 88 ? 7.715 24.941 -5.120 1.00 77.38 88 ASP A O 1
ATOM 675 N N . PHE A 1 89 ? 6.210 26.012 -3.871 1.00 67.12 89 PHE A N 1
ATOM 676 C CA . PHE A 1 89 ? 5.294 24.873 -3.781 1.00 67.12 89 PHE A CA 1
ATOM 677 C C . PHE A 1 89 ? 4.813 24.414 -5.170 1.00 67.12 89 PHE A C 1
ATOM 679 O O . PHE A 1 89 ? 4.602 23.225 -5.403 1.00 67.12 89 PHE A O 1
ATOM 686 N N . THR A 1 90 ? 4.709 25.352 -6.113 1.00 65.19 90 THR A N 1
ATOM 687 C CA . THR A 1 90 ? 4.382 25.070 -7.517 1.00 65.19 90 THR A CA 1
ATOM 688 C C . THR A 1 90 ? 5.438 24.213 -8.230 1.00 65.19 90 THR A C 1
ATOM 690 O O . THR A 1 90 ? 5.081 23.432 -9.113 1.00 65.19 90 THR A O 1
ATOM 693 N N . ASP A 1 91 ? 6.710 24.273 -7.818 1.00 74.12 91 ASP A N 1
ATOM 694 C CA . ASP A 1 91 ? 7.775 23.419 -8.362 1.00 74.12 91 ASP A CA 1
ATOM 695 C C . ASP A 1 91 ? 7.620 21.963 -7.888 1.00 74.12 91 ASP A C 1
ATOM 697 O O . ASP A 1 91 ? 7.831 21.023 -8.658 1.00 74.12 91 ASP A O 1
ATOM 701 N N . ILE A 1 92 ? 7.205 21.767 -6.630 1.00 76.94 92 ILE A N 1
ATOM 702 C CA . ILE A 1 92 ? 6.939 20.441 -6.048 1.00 76.94 92 ILE A CA 1
ATOM 703 C C . ILE A 1 92 ? 5.733 19.797 -6.736 1.00 76.94 92 ILE A C 1
ATOM 705 O O . ILE A 1 92 ? 5.820 18.651 -7.183 1.00 76.94 92 ILE A O 1
ATOM 709 N N . GLU A 1 93 ? 4.630 20.539 -6.874 1.00 73.44 93 GLU A N 1
ATOM 710 C CA . GLU A 1 93 ? 3.415 20.061 -7.546 1.00 73.44 93 GLU A CA 1
ATOM 711 C C . GLU A 1 93 ? 3.705 19.649 -8.997 1.00 73.44 93 GLU A C 1
ATOM 713 O O . GLU A 1 93 ? 3.276 18.583 -9.445 1.00 73.44 93 GLU A O 1
ATOM 718 N N . PHE A 1 94 ? 4.506 20.443 -9.718 1.00 80.75 94 PHE A N 1
ATOM 719 C CA . PHE A 1 94 ? 4.937 20.099 -11.070 1.00 80.75 94 PHE A CA 1
ATOM 720 C C . PHE A 1 94 ? 5.694 18.764 -11.110 1.00 80.75 94 PHE A C 1
ATOM 722 O O . PHE A 1 94 ? 5.375 17.901 -11.932 1.00 80.75 94 PHE A O 1
ATOM 729 N N . VAL A 1 95 ? 6.678 18.563 -10.227 1.00 82.06 95 VAL A N 1
ATOM 730 C CA . VAL A 1 95 ? 7.469 17.322 -10.189 1.00 82.06 95 VAL A CA 1
ATOM 731 C C . VAL A 1 95 ? 6.598 16.110 -9.851 1.00 82.06 95 VAL A C 1
ATOM 733 O O . VAL A 1 95 ? 6.735 15.069 -10.495 1.00 82.06 95 VAL A O 1
ATOM 736 N N . GLN A 1 96 ? 5.668 16.245 -8.905 1.00 79.69 96 GLN A N 1
ATOM 737 C CA . GLN A 1 96 ? 4.718 15.184 -8.557 1.00 79.69 96 GLN A CA 1
ATOM 738 C C . GLN A 1 96 ? 3.811 14.816 -9.735 1.00 79.69 96 GLN A C 1
ATOM 740 O O . GLN A 1 96 ? 3.631 13.632 -10.025 1.00 79.69 96 GLN A O 1
ATOM 745 N N . LEU A 1 97 ? 3.292 15.815 -10.455 1.00 77.69 97 LEU A N 1
ATOM 746 C CA . LEU A 1 97 ? 2.465 15.597 -11.640 1.00 77.69 97 LEU A CA 1
ATOM 747 C C . LEU A 1 97 ? 3.245 14.874 -12.745 1.00 77.69 97 LEU A C 1
ATOM 749 O O . LEU A 1 97 ? 2.720 13.945 -13.359 1.00 77.69 97 LEU A O 1
ATOM 753 N N . ARG A 1 98 ? 4.506 15.262 -12.991 1.00 84.38 98 ARG A N 1
ATOM 754 C CA . ARG A 1 98 ? 5.366 14.554 -13.956 1.00 84.38 98 ARG A CA 1
ATOM 755 C C . ARG A 1 98 ? 5.605 13.110 -13.527 1.00 84.38 98 ARG A C 1
ATOM 757 O O . ARG A 1 98 ? 5.517 12.225 -14.372 1.00 84.38 98 ARG A O 1
ATOM 764 N N . LEU A 1 99 ? 5.871 12.859 -12.245 1.00 86.12 99 LEU A N 1
ATOM 765 C CA . LEU A 1 99 ? 6.096 11.505 -11.741 1.00 86.12 99 LEU A CA 1
ATOM 766 C C . LEU A 1 99 ? 4.865 10.612 -11.972 1.00 86.12 99 LEU A C 1
ATOM 768 O O . LEU A 1 99 ? 5.001 9.543 -12.560 1.00 86.12 99 LEU A O 1
ATOM 772 N N . ALA A 1 100 ? 3.669 11.089 -11.613 1.00 78.12 100 ALA A N 1
ATOM 773 C CA . ALA A 1 100 ? 2.417 10.362 -11.829 1.00 78.12 100 ALA A CA 1
ATOM 774 C C . ALA A 1 100 ? 2.137 10.091 -13.320 1.00 78.12 100 ALA A C 1
ATOM 776 O O . ALA A 1 100 ? 1.753 8.985 -13.699 1.00 78.12 100 ALA A O 1
ATOM 777 N N . GLU A 1 101 ? 2.376 11.078 -14.188 1.00 84.12 101 GLU A N 1
ATOM 778 C CA . GLU A 1 101 ? 2.236 10.915 -15.640 1.00 84.12 101 GLU A CA 1
ATOM 779 C C . GLU A 1 101 ? 3.157 9.804 -16.173 1.00 84.12 101 GLU A C 1
ATOM 781 O O . GLU A 1 101 ? 2.735 8.969 -16.974 1.00 84.12 101 GLU A O 1
ATOM 786 N N . TYR A 1 102 ? 4.410 9.757 -15.715 1.00 89.94 102 TYR A N 1
ATOM 787 C CA . TYR A 1 102 ? 5.368 8.738 -16.138 1.00 89.94 102 TYR A CA 1
ATOM 788 C C . TYR A 1 102 ? 5.067 7.346 -15.581 1.00 89.94 102 TYR A C 1
ATOM 790 O O . TYR A 1 102 ? 5.277 6.362 -16.289 1.00 89.94 102 TYR A O 1
ATOM 798 N N . GLU A 1 103 ? 4.532 7.246 -14.363 1.00 82.88 103 GLU A N 1
ATOM 799 C CA . GLU A 1 103 ? 4.052 5.975 -13.812 1.00 82.88 103 GLU A CA 1
ATOM 800 C C . GLU A 1 103 ? 2.899 5.414 -14.650 1.00 82.88 103 GLU A C 1
ATOM 802 O O . GLU A 1 103 ? 2.933 4.242 -15.029 1.00 82.88 103 GLU A O 1
ATOM 807 N N . ASN A 1 104 ? 1.935 6.259 -15.028 1.00 79.94 104 ASN A N 1
ATOM 808 C CA . ASN A 1 104 ? 0.826 5.865 -15.899 1.00 79.94 104 ASN A CA 1
ATOM 809 C C . ASN A 1 104 ? 1.326 5.403 -17.272 1.00 79.94 104 ASN A C 1
ATOM 811 O O . ASN A 1 104 ? 0.942 4.336 -17.749 1.00 79.94 104 ASN A O 1
ATOM 815 N N . LYS A 1 105 ? 2.227 6.167 -17.903 1.00 87.50 105 LYS A N 1
ATOM 816 C CA . LYS A 1 105 ? 2.837 5.783 -19.187 1.00 87.50 105 LYS A CA 1
ATOM 817 C C . LYS A 1 105 ? 3.597 4.461 -19.100 1.00 87.50 105 LYS A C 1
ATOM 819 O O . LYS A 1 105 ? 3.550 3.681 -20.047 1.00 87.50 105 LYS A O 1
ATOM 824 N N . PHE A 1 106 ? 4.274 4.199 -17.984 1.00 87.25 106 PHE A N 1
ATOM 825 C CA . PHE A 1 106 ? 4.963 2.932 -17.774 1.00 87.25 106 PHE A CA 1
ATOM 826 C C . PHE A 1 106 ? 3.974 1.765 -17.659 1.00 87.25 106 PHE A C 1
ATOM 828 O O . PHE A 1 106 ? 4.208 0.724 -18.264 1.00 87.25 106 PHE A O 1
ATOM 835 N N . GLN A 1 107 ? 2.839 1.940 -16.973 1.00 80.31 107 GLN A N 1
ATOM 836 C CA . GLN A 1 107 ? 1.787 0.914 -16.943 1.00 80.31 107 GLN A CA 1
ATOM 837 C C . GLN A 1 107 ? 1.220 0.633 -18.341 1.00 80.31 107 GLN A C 1
ATOM 839 O O . GLN A 1 107 ? 1.193 -0.522 -18.761 1.00 80.31 107 GLN A O 1
ATOM 844 N N . TYR A 1 108 ? 0.879 1.674 -19.108 1.00 85.56 108 TYR A N 1
ATOM 845 C CA . TYR A 1 108 ? 0.424 1.508 -20.495 1.00 85.56 108 TYR A CA 1
ATOM 846 C C . TYR A 1 108 ? 1.458 0.800 -21.374 1.00 85.56 108 TYR A C 1
ATOM 848 O O . TYR A 1 108 ? 1.102 -0.014 -22.223 1.00 85.56 108 TYR A O 1
ATOM 856 N N . TRP A 1 109 ? 2.748 1.069 -21.162 1.00 87.62 109 TRP A N 1
ATOM 857 C CA . TRP A 1 109 ? 3.819 0.367 -21.865 1.00 87.62 109 TRP A CA 1
ATOM 858 C C . TRP A 1 109 ? 3.818 -1.137 -21.566 1.00 87.62 109 TRP A C 1
ATOM 860 O O . TRP A 1 109 ? 3.961 -1.947 -22.481 1.00 87.62 109 TRP A O 1
ATOM 870 N N . LEU A 1 110 ? 3.635 -1.523 -20.298 1.00 82.69 110 LEU A N 1
ATOM 871 C CA . LEU A 1 110 ? 3.570 -2.930 -19.892 1.00 82.69 110 LEU A CA 1
ATOM 872 C C . LEU A 1 110 ? 2.360 -3.646 -20.508 1.00 82.69 110 LEU A C 1
ATOM 874 O O . LEU A 1 110 ? 2.489 -4.786 -20.958 1.00 82.69 110 LEU A O 1
ATOM 878 N N . GLU A 1 111 ? 1.208 -2.977 -20.575 1.00 83.56 111 GLU A N 1
ATOM 879 C CA . GLU A 1 111 ? 0.008 -3.495 -21.242 1.00 83.56 111 GLU A CA 1
ATOM 880 C C . GLU A 1 111 ? 0.235 -3.679 -22.747 1.00 83.56 111 GLU A C 1
ATOM 882 O O . GLU A 1 111 ? -0.010 -4.761 -23.290 1.00 83.56 111 GLU A O 1
ATOM 887 N N . LEU A 1 112 ? 0.774 -2.648 -23.408 1.00 83.75 112 LEU A N 1
ATOM 888 C CA . LEU A 1 112 ? 1.109 -2.674 -24.829 1.00 83.75 112 LEU A CA 1
ATOM 889 C C . LEU A 1 112 ? 2.059 -3.827 -25.154 1.00 83.75 112 LEU A C 1
ATOM 891 O O . LEU A 1 112 ? 1.839 -4.562 -26.116 1.00 83.75 112 LEU A O 1
ATOM 895 N N . TYR A 1 113 ? 3.095 -4.012 -24.337 1.00 81.06 113 TYR A N 1
ATOM 896 C CA . TYR A 1 113 ? 4.046 -5.102 -24.499 1.00 81.06 113 TYR A CA 1
ATOM 897 C C . TYR A 1 113 ? 3.383 -6.477 -24.341 1.00 81.06 113 TYR A C 1
ATOM 899 O O . TYR A 1 113 ? 3.639 -7.386 -25.134 1.00 81.06 113 TYR A O 1
ATOM 907 N N . GLY A 1 114 ? 2.487 -6.620 -23.358 1.00 78.38 114 GLY A N 1
ATOM 908 C CA . GLY A 1 114 ? 1.710 -7.840 -23.147 1.00 78.38 114 GLY A CA 1
ATOM 909 C C . GLY A 1 114 ? 0.908 -8.248 -24.385 1.00 78.38 114 GLY A C 1
ATOM 910 O O . GLY A 1 114 ? 0.962 -9.410 -24.789 1.00 78.38 114 GLY A O 1
ATOM 911 N N . VAL A 1 115 ? 0.230 -7.289 -25.023 1.00 78.62 115 VAL A N 1
ATOM 912 C CA . VAL A 1 115 ? -0.562 -7.514 -26.246 1.00 78.62 115 VAL A CA 1
ATOM 913 C C . VAL A 1 115 ? 0.334 -7.743 -27.467 1.00 78.62 115 VAL A C 1
ATOM 915 O O . VAL A 1 115 ? 0.106 -8.665 -28.251 1.00 78.62 115 VAL A O 1
ATOM 918 N N . ALA A 1 116 ? 1.381 -6.932 -27.632 1.00 79.00 116 ALA A N 1
ATOM 919 C CA . ALA A 1 116 ? 2.251 -6.976 -28.803 1.00 79.00 116 ALA A CA 1
ATOM 920 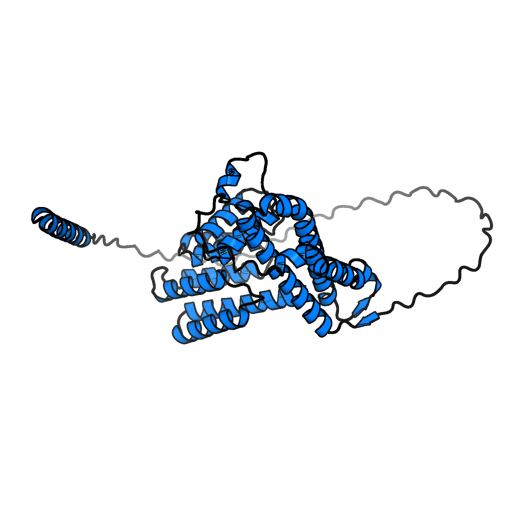C C . ALA A 1 116 ? 3.048 -8.280 -28.922 1.00 79.00 116 ALA A C 1
ATOM 922 O O . ALA A 1 116 ? 3.353 -8.703 -30.037 1.00 79.00 116 ALA A O 1
ATOM 923 N N . ARG A 1 117 ? 3.349 -8.947 -27.799 1.00 76.75 117 ARG A N 1
ATOM 924 C CA . ARG A 1 117 ? 4.078 -10.225 -27.785 1.00 76.75 117 ARG A CA 1
ATOM 925 C C . ARG A 1 117 ? 3.358 -11.343 -28.548 1.00 76.75 117 ARG A C 1
ATOM 927 O O . ARG A 1 117 ? 4.002 -12.294 -28.981 1.00 76.75 117 ARG A O 1
ATOM 934 N N . GLU A 1 118 ? 2.041 -11.242 -28.710 1.00 77.06 118 GLU A N 1
ATOM 935 C CA . GLU A 1 118 ? 1.220 -12.229 -29.423 1.00 77.06 118 GLU A CA 1
ATOM 936 C C . GLU A 1 118 ? 0.889 -11.819 -30.872 1.00 77.06 118 GLU A C 1
ATOM 938 O O . GLU A 1 118 ? 0.249 -12.588 -31.592 1.00 77.06 118 GLU A O 1
ATOM 943 N N . GLY A 1 119 ? 1.321 -10.629 -31.309 1.00 75.94 119 GLY A N 1
ATOM 944 C CA . GLY A 1 119 ? 0.963 -10.029 -32.597 1.00 75.94 119 GLY A CA 1
ATOM 945 C C . GLY A 1 119 ? 2.147 -9.750 -33.529 1.00 75.94 119 GLY A C 1
ATOM 946 O O . GLY A 1 119 ? 3.299 -10.067 -33.243 1.00 75.94 119 GLY A O 1
ATOM 947 N N . GLU A 1 120 ? 1.857 -9.112 -34.667 1.00 74.31 120 GLU A N 1
ATOM 948 C CA . GLU A 1 120 ? 2.846 -8.765 -35.707 1.00 74.31 120 GLU A CA 1
ATOM 949 C C . GLU A 1 120 ? 3.895 -7.735 -35.242 1.00 74.31 120 GLU A C 1
ATOM 951 O O . GLU A 1 120 ? 4.941 -7.590 -35.868 1.00 74.31 120 GLU A O 1
ATOM 956 N N . LEU A 1 121 ? 3.647 -7.052 -34.120 1.00 75.62 121 LEU A N 1
ATOM 957 C CA . LEU A 1 121 ? 4.541 -6.045 -33.541 1.00 75.62 121 LEU A CA 1
ATOM 958 C C . LEU A 1 121 ? 5.619 -6.630 -32.610 1.00 75.62 121 LEU A C 1
ATOM 960 O O . LEU A 1 121 ? 6.447 -5.877 -32.098 1.00 75.62 121 LEU A O 1
ATOM 964 N N . ALA A 1 122 ? 5.638 -7.950 -32.383 1.00 80.44 122 ALA A N 1
ATOM 965 C CA . ALA A 1 122 ? 6.532 -8.584 -31.414 1.00 80.44 122 ALA A CA 1
ATOM 966 C C . ALA A 1 122 ? 8.021 -8.301 -31.686 1.00 80.44 122 ALA A C 1
ATOM 968 O O . ALA A 1 122 ? 8.772 -8.031 -30.750 1.00 80.44 122 ALA A O 1
ATOM 969 N N . GLU A 1 123 ? 8.460 -8.326 -32.949 1.00 82.00 123 GLU A N 1
ATOM 970 C CA . GLU A 1 123 ? 9.871 -8.116 -33.304 1.00 82.00 123 GLU A CA 1
ATOM 971 C C . GLU A 1 123 ? 10.301 -6.650 -33.120 1.00 82.00 123 GLU A C 1
ATOM 973 O O . GLU A 1 123 ? 11.346 -6.390 -32.519 1.00 82.00 123 GLU A O 1
ATOM 978 N N . GLU A 1 124 ? 9.470 -5.690 -33.552 1.00 79.00 124 GLU A N 1
ATOM 979 C CA . GLU A 1 124 ? 9.744 -4.251 -33.394 1.00 79.00 124 GLU A CA 1
ATOM 980 C C . GLU A 1 124 ? 9.740 -3.843 -31.913 1.00 79.00 124 GLU A C 1
ATOM 982 O O . GLU A 1 124 ? 10.648 -3.137 -31.468 1.00 79.00 124 GLU A O 1
ATOM 987 N N . LEU A 1 125 ? 8.774 -4.329 -31.120 1.00 81.25 125 LEU A N 1
ATOM 988 C CA . LEU A 1 125 ? 8.716 -4.005 -29.693 1.00 81.25 125 LEU A CA 1
ATOM 989 C C . LEU A 1 125 ? 9.828 -4.672 -28.887 1.00 81.25 125 LEU A C 1
ATOM 991 O O . LEU A 1 125 ? 10.376 -4.021 -28.005 1.00 81.25 125 LEU A O 1
ATOM 995 N N . THR A 1 126 ? 10.218 -5.912 -29.193 1.00 81.31 126 THR A N 1
ATOM 996 C CA . THR A 1 126 ? 11.319 -6.577 -28.469 1.00 81.31 126 THR A CA 1
ATOM 997 C C . THR A 1 126 ? 12.650 -5.851 -28.688 1.00 81.31 126 THR A C 1
ATOM 999 O O . THR A 1 126 ? 13.461 -5.754 -27.769 1.00 81.31 126 THR A O 1
ATOM 1002 N N . ALA A 1 127 ? 12.878 -5.296 -29.885 1.00 84.56 127 ALA A N 1
ATOM 1003 C CA . ALA A 1 127 ? 14.087 -4.527 -30.178 1.00 84.56 127 ALA A CA 1
ATOM 1004 C C . ALA A 1 127 ? 14.154 -3.194 -29.407 1.00 84.56 127 ALA A C 1
ATOM 1006 O O . ALA A 1 127 ? 15.247 -2.743 -29.072 1.00 84.56 127 ALA A O 1
ATOM 1007 N N . LEU A 1 128 ? 13.000 -2.582 -29.117 1.00 87.44 128 LEU A N 1
ATOM 1008 C CA . LEU A 1 128 ? 12.888 -1.291 -28.424 1.00 87.44 128 LEU A CA 1
ATOM 1009 C C . LEU A 1 128 ? 12.633 -1.415 -26.913 1.00 87.44 128 LEU A C 1
ATOM 1011 O O . LEU A 1 128 ? 12.812 -0.442 -26.183 1.00 87.44 128 LEU A O 1
ATOM 1015 N N . GLU A 1 129 ? 12.230 -2.591 -26.429 1.00 85.75 129 GLU A N 1
ATOM 1016 C CA . GLU A 1 129 ? 11.799 -2.829 -25.047 1.00 85.75 129 GLU A CA 1
ATOM 1017 C C . GLU A 1 129 ? 12.838 -2.375 -24.022 1.00 85.75 129 GLU A C 1
ATOM 1019 O O . GLU A 1 129 ? 12.523 -1.587 -23.127 1.00 85.75 129 GLU A O 1
ATOM 1024 N N . ALA A 1 130 ? 14.077 -2.849 -24.163 1.00 82.81 130 ALA A N 1
ATOM 1025 C CA . ALA A 1 130 ? 15.139 -2.558 -23.206 1.00 82.81 130 ALA A CA 1
ATOM 1026 C C . ALA A 1 130 ? 15.424 -1.050 -23.117 1.00 82.81 130 ALA A C 1
ATOM 1028 O O . ALA A 1 130 ? 15.580 -0.519 -22.016 1.00 82.81 130 ALA A O 1
ATOM 1029 N N . ASP A 1 131 ? 15.424 -0.358 -24.258 1.00 89.31 131 ASP A N 1
ATOM 1030 C CA . ASP A 1 131 ? 15.678 1.081 -24.329 1.00 89.31 131 ASP A CA 1
ATOM 1031 C C . ASP A 1 131 ? 14.519 1.882 -23.720 1.00 89.31 131 ASP A C 1
ATOM 1033 O O . ASP A 1 131 ? 14.743 2.827 -22.959 1.00 89.31 131 ASP A O 1
ATOM 1037 N N . CYS A 1 132 ? 13.271 1.489 -23.993 1.00 91.69 132 CYS A N 1
ATOM 1038 C CA . CYS A 1 132 ? 12.099 2.160 -23.439 1.00 91.69 132 CYS A CA 1
ATOM 1039 C C . CYS A 1 132 ? 11.982 1.961 -21.926 1.00 91.69 132 CYS A C 1
ATOM 1041 O O . CYS A 1 132 ? 11.790 2.943 -21.206 1.00 91.69 132 CYS A O 1
ATOM 1043 N N . ILE A 1 133 ? 12.184 0.737 -21.425 1.00 87.38 133 ILE A N 1
ATOM 1044 C CA . ILE A 1 133 ? 12.208 0.456 -19.982 1.00 87.38 133 ILE A CA 1
ATOM 1045 C C . ILE A 1 133 ? 13.323 1.256 -19.307 1.00 87.38 133 ILE A C 1
ATOM 1047 O O . ILE A 1 133 ? 13.072 1.935 -18.312 1.00 87.38 133 ILE A O 1
ATOM 1051 N N . GLN A 1 134 ? 14.534 1.255 -19.871 1.00 87.31 134 GLN A N 1
ATOM 1052 C CA . GLN A 1 134 ? 15.649 2.001 -19.292 1.00 87.31 134 GLN A CA 1
ATOM 1053 C C . GLN A 1 134 ? 15.372 3.514 -19.248 1.00 87.31 134 GLN A C 1
ATOM 1055 O O . GLN A 1 134 ? 15.756 4.187 -18.287 1.00 87.31 134 GLN A O 1
ATOM 1060 N N . ASN A 1 135 ? 14.708 4.067 -20.268 1.00 90.38 135 ASN A N 1
ATOM 1061 C CA . ASN A 1 135 ? 14.317 5.476 -20.279 1.00 90.38 135 ASN A CA 1
ATOM 1062 C C . ASN A 1 135 ? 13.263 5.784 -19.208 1.00 90.38 135 ASN A C 1
ATOM 1064 O O . ASN A 1 135 ? 13.425 6.765 -18.480 1.00 90.38 135 ASN A O 1
ATOM 1068 N N . PHE A 1 136 ? 12.248 4.930 -19.053 1.00 88.12 136 PHE A N 1
ATOM 1069 C CA . PHE A 1 136 ? 11.257 5.058 -17.983 1.00 88.12 136 PHE A CA 1
ATOM 1070 C C . PHE A 1 136 ? 11.891 5.018 -16.597 1.00 88.12 136 PHE A C 1
ATOM 1072 O O . PHE A 1 136 ? 11.669 5.926 -15.799 1.00 88.12 136 PHE A O 1
ATOM 1079 N N . GLU A 1 137 ? 12.728 4.016 -16.320 1.00 84.62 137 GLU A N 1
ATOM 1080 C CA . GLU A 1 137 ? 13.418 3.889 -15.035 1.00 84.62 137 GLU A CA 1
ATOM 1081 C C . GLU A 1 137 ? 14.262 5.129 -14.735 1.00 84.62 137 GLU A C 1
ATOM 1083 O O . GLU A 1 137 ? 14.194 5.684 -13.638 1.00 84.62 137 GLU A O 1
ATOM 1088 N N . ARG A 1 138 ? 15.023 5.616 -15.724 1.00 88.56 138 ARG A N 1
ATOM 1089 C CA . ARG A 1 138 ? 15.864 6.809 -15.565 1.00 88.56 138 ARG A CA 1
ATOM 1090 C C . ARG A 1 138 ? 15.036 8.052 -15.235 1.00 88.56 138 ARG A C 1
ATOM 1092 O O . ARG A 1 138 ? 15.467 8.852 -14.405 1.00 88.56 138 ARG A O 1
ATOM 1099 N N . ILE A 1 139 ? 13.877 8.218 -15.870 1.00 88.38 139 ILE A N 1
ATOM 1100 C CA . ILE A 1 139 ? 12.988 9.362 -15.649 1.00 88.38 139 ILE A CA 1
ATOM 1101 C C . ILE A 1 139 ? 12.302 9.268 -14.284 1.00 88.38 139 ILE A C 1
ATOM 1103 O O . ILE A 1 139 ? 12.341 10.234 -13.524 1.00 88.38 139 ILE A O 1
ATOM 1107 N N . LEU A 1 140 ? 11.741 8.106 -13.940 1.00 86.62 140 LEU A N 1
ATOM 1108 C CA . LEU A 1 140 ? 11.060 7.868 -12.665 1.00 86.62 140 LEU A CA 1
ATOM 1109 C C . LEU A 1 140 ? 12.010 8.029 -11.473 1.00 86.62 140 LEU A C 1
ATOM 1111 O O . LEU A 1 140 ? 11.692 8.745 -10.524 1.00 86.62 140 LEU A O 1
ATOM 1115 N N . ILE A 1 141 ? 13.206 7.434 -11.537 1.00 85.19 141 ILE A N 1
ATOM 1116 C CA . ILE A 1 141 ? 14.252 7.620 -10.521 1.00 85.19 141 ILE A CA 1
ATOM 1117 C C . ILE A 1 141 ? 14.656 9.094 -10.441 1.00 85.19 141 ILE A C 1
ATOM 1119 O O . ILE A 1 141 ? 14.764 9.650 -9.350 1.00 85.19 141 ILE A O 1
ATOM 1123 N N . GLY A 1 142 ? 14.867 9.742 -11.588 1.00 86.62 142 GLY A N 1
ATOM 1124 C CA . GLY A 1 142 ? 15.304 11.129 -11.640 1.00 86.62 142 GLY A CA 1
ATOM 1125 C C . GLY A 1 142 ? 14.297 12.108 -11.030 1.00 86.62 142 GLY A C 1
ATOM 1126 O O . GLY A 1 142 ? 14.685 12.947 -10.219 1.00 86.62 142 GLY A O 1
ATOM 1127 N N . TYR A 1 143 ? 13.007 11.975 -11.351 1.00 87.81 143 TYR A N 1
ATOM 1128 C CA . TYR A 1 143 ? 11.959 12.808 -10.756 1.00 87.81 143 TYR A CA 1
ATOM 1129 C C . TYR A 1 143 ? 11.720 12.477 -9.283 1.00 87.81 143 TYR A C 1
ATOM 1131 O O . TYR A 1 143 ? 11.502 13.399 -8.505 1.00 87.81 143 TYR A O 1
ATOM 1139 N N . SER A 1 144 ? 11.833 11.209 -8.876 1.00 83.81 144 SER A N 1
ATOM 1140 C CA . SER A 1 144 ? 11.707 10.824 -7.462 1.00 83.81 144 SER A CA 1
ATOM 1141 C C . SER A 1 144 ? 12.813 11.451 -6.606 1.00 83.81 144 SER A C 1
ATOM 1143 O O . SER A 1 144 ? 12.536 12.022 -5.558 1.00 83.81 144 SER A O 1
ATOM 1145 N N . LEU A 1 145 ? 14.064 11.410 -7.082 1.00 85.31 145 LEU A N 1
ATOM 1146 C CA . LEU A 1 145 ? 15.198 12.047 -6.402 1.00 85.31 145 LEU A CA 1
ATOM 1147 C C . LEU A 1 145 ? 15.113 13.577 -6.423 1.00 85.31 145 LEU A C 1
ATOM 1149 O O . LEU A 1 145 ? 15.583 14.233 -5.495 1.00 85.31 145 LEU A O 1
ATOM 1153 N N . LEU A 1 146 ? 14.575 14.163 -7.498 1.00 84.31 146 LEU A N 1
ATOM 1154 C CA . LEU A 1 146 ? 14.341 15.603 -7.564 1.00 84.31 146 LEU A CA 1
ATOM 1155 C C . LEU A 1 146 ? 13.277 16.022 -6.543 1.00 84.31 146 LEU A C 1
ATOM 1157 O O . LEU A 1 146 ? 13.490 16.995 -5.826 1.00 84.31 146 LEU A O 1
ATOM 1161 N N . LEU A 1 147 ? 12.183 15.264 -6.451 1.00 86.81 147 LEU A N 1
ATOM 1162 C CA . LEU A 1 147 ? 11.095 15.489 -5.505 1.00 86.81 147 LEU A CA 1
ATOM 1163 C C . LEU A 1 147 ? 11.602 15.474 -4.060 1.00 86.81 147 LEU A C 1
ATOM 1165 O O . LEU A 1 147 ? 11.439 16.466 -3.355 1.00 86.81 147 LEU A O 1
ATOM 1169 N N . GLU A 1 148 ? 12.329 14.416 -3.690 1.00 83.12 148 GLU A N 1
ATOM 1170 C CA . GLU A 1 148 ? 12.935 14.257 -2.361 1.00 83.12 148 GLU A CA 1
ATOM 1171 C C . GLU A 1 148 ? 13.772 15.492 -1.964 1.00 83.12 148 GLU A C 1
ATOM 1173 O O . GLU A 1 148 ? 13.746 16.007 -0.850 1.00 83.12 148 GLU A O 1
ATOM 1178 N N . ARG A 1 149 ? 14.514 16.070 -2.911 1.00 81.50 149 ARG A N 1
ATOM 1179 C CA . ARG A 1 149 ? 15.354 17.242 -2.613 1.00 81.50 149 ARG A CA 1
ATOM 1180 C C . ARG A 1 149 ? 14.580 18.530 -2.458 1.00 81.50 149 ARG A C 1
ATOM 1182 O O . ARG A 1 149 ? 14.981 19.365 -1.651 1.00 81.50 149 ARG A O 1
ATOM 1189 N N . LEU A 1 150 ? 13.535 18.713 -3.260 1.00 81.19 150 LEU A N 1
ATOM 1190 C CA . LEU A 1 150 ? 12.680 19.892 -3.165 1.00 81.19 150 LEU A CA 1
ATOM 1191 C C . LEU A 1 150 ? 11.931 19.920 -1.826 1.00 81.19 150 LEU A C 1
ATOM 1193 O O . LEU A 1 150 ? 11.568 20.993 -1.359 1.00 81.19 150 LEU A O 1
ATOM 1197 N N . MET A 1 151 ? 11.749 18.762 -1.191 1.00 80.75 151 MET A N 1
ATOM 1198 C CA . MET A 1 151 ? 10.982 18.607 0.046 1.00 80.75 151 MET A CA 1
ATOM 1199 C C . MET A 1 151 ? 11.848 18.680 1.310 1.00 80.75 151 MET A C 1
ATOM 1201 O O . MET A 1 151 ? 11.361 19.062 2.372 1.00 80.75 151 MET A O 1
ATOM 1205 N N . GLN A 1 152 ? 13.154 18.423 1.198 1.00 81.94 152 GLN A N 1
ATOM 1206 C CA . GLN A 1 152 ? 14.102 18.515 2.315 1.00 81.94 152 GLN A CA 1
ATOM 1207 C C . GLN A 1 152 ? 14.424 19.947 2.790 1.00 81.94 152 GLN A C 1
ATOM 1209 O O . GLN A 1 152 ? 14.993 20.097 3.874 1.00 81.94 152 GLN A O 1
ATOM 1214 N N . SER A 1 153 ? 14.131 21.005 2.021 1.00 70.25 153 SER A N 1
ATOM 1215 C CA . SER A 1 153 ? 14.380 22.390 2.459 1.00 70.25 153 SER A CA 1
ATOM 1216 C C . SER A 1 153 ? 13.602 23.430 1.649 1.00 70.25 153 SER A C 1
ATOM 1218 O O . SER A 1 153 ? 13.632 23.404 0.423 1.00 70.25 153 SER A O 1
ATOM 1220 N N . ASP A 1 154 ? 13.042 24.436 2.332 1.00 68.00 154 ASP A N 1
ATOM 1221 C CA . ASP A 1 154 ? 12.434 25.631 1.712 1.00 68.00 154 ASP A CA 1
ATOM 1222 C C . ASP A 1 154 ? 13.453 26.468 0.905 1.00 68.00 154 ASP A C 1
ATOM 1224 O O . ASP A 1 154 ? 13.099 27.252 0.017 1.00 68.00 154 ASP A O 1
ATOM 1228 N N . VAL A 1 155 ? 14.743 26.321 1.234 1.00 68.75 155 VAL A N 1
ATOM 1229 C CA . VAL A 1 155 ? 15.873 26.971 0.561 1.00 68.75 155 VAL A CA 1
ATOM 1230 C C . VAL A 1 155 ? 16.957 25.927 0.328 1.00 68.75 155 VAL A C 1
ATOM 1232 O O . VAL A 1 155 ? 17.623 25.480 1.267 1.00 68.75 155 VAL A O 1
ATOM 1235 N N . VAL A 1 156 ? 17.141 25.505 -0.919 1.00 61.25 156 VAL A N 1
ATOM 1236 C CA . VAL A 1 156 ? 18.165 24.516 -1.263 1.00 61.25 156 VAL A CA 1
ATOM 1237 C C . VAL A 1 156 ? 19.349 25.259 -1.886 1.00 61.25 156 VAL A C 1
ATOM 1239 O O . VAL A 1 156 ? 19.171 25.968 -2.881 1.00 61.25 156 VAL A O 1
ATOM 1242 N N . PRO A 1 157 ? 20.577 25.115 -1.348 1.00 66.19 157 PRO A N 1
ATOM 1243 C CA . PRO A 1 157 ? 21.767 25.600 -2.034 1.00 66.19 157 PRO A CA 1
ATOM 1244 C C . PRO A 1 157 ? 21.805 24.985 -3.434 1.00 66.19 157 PRO A C 1
ATOM 1246 O O . PRO A 1 157 ? 21.707 23.761 -3.562 1.00 66.19 157 PRO A O 1
ATOM 1249 N N . PHE A 1 158 ? 21.954 25.802 -4.479 1.00 58.62 158 PHE A N 1
ATOM 1250 C CA . PHE A 1 158 ? 21.931 25.341 -5.875 1.00 58.62 158 PHE A CA 1
ATOM 1251 C C . PHE A 1 158 ? 22.894 24.159 -6.128 1.00 58.62 158 PHE A C 1
ATOM 1253 O O . PHE A 1 158 ? 22.602 23.236 -6.886 1.00 58.62 158 PHE A O 1
ATOM 1260 N N . GLU A 1 159 ? 24.010 24.125 -5.400 1.00 61.22 159 GLU A N 1
ATOM 1261 C CA . GLU A 1 159 ? 25.020 23.060 -5.417 1.00 61.22 159 GLU A CA 1
ATOM 1262 C C . GLU A 1 159 ? 24.516 21.706 -4.880 1.00 61.22 159 GLU A C 1
ATOM 1264 O O . GLU A 1 159 ? 24.967 20.660 -5.344 1.00 61.22 159 GLU A O 1
ATOM 1269 N N . ARG A 1 160 ? 23.557 21.688 -3.941 1.00 55.56 160 ARG A N 1
ATOM 1270 C CA . ARG A 1 160 ? 22.918 20.446 -3.464 1.00 55.56 160 ARG A CA 1
ATOM 1271 C C . ARG A 1 160 ? 21.878 19.921 -4.450 1.00 55.56 160 ARG A C 1
ATOM 1273 O O . ARG A 1 160 ? 21.769 18.705 -4.606 1.00 55.56 160 ARG A O 1
ATOM 1280 N N . ILE A 1 161 ? 21.178 20.805 -5.168 1.00 53.41 161 ILE A N 1
ATOM 1281 C CA . ILE A 1 161 ? 20.292 20.410 -6.277 1.00 53.41 161 ILE A CA 1
ATOM 1282 C C . ILE A 1 161 ? 21.115 19.773 -7.411 1.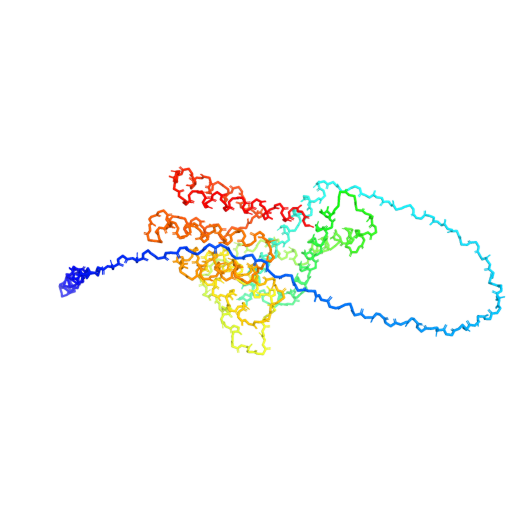00 53.41 161 ILE A C 1
ATOM 1284 O O . ILE A 1 161 ? 20.679 18.788 -7.998 1.00 53.41 161 ILE A O 1
ATOM 1288 N N . ALA A 1 162 ? 22.341 20.243 -7.661 1.00 52.97 162 ALA A N 1
ATOM 1289 C CA . ALA A 1 162 ? 23.158 19.899 -8.834 1.00 52.97 162 ALA A CA 1
ATOM 1290 C C . ALA A 1 162 ? 23.462 18.403 -9.070 1.00 52.97 162 ALA A C 1
ATOM 1292 O O . ALA A 1 162 ? 23.895 18.023 -10.157 1.00 52.97 162 ALA A O 1
ATOM 1293 N N . THR A 1 163 ? 23.256 17.533 -8.083 1.00 60.38 163 THR A N 1
ATOM 1294 C CA . THR A 1 163 ? 23.489 16.089 -8.236 1.00 60.38 163 THR A CA 1
ATOM 1295 C C . THR A 1 163 ? 22.312 15.362 -8.936 1.00 60.38 163 THR A C 1
ATOM 1297 O O . THR A 1 163 ? 22.510 14.284 -9.490 1.00 60.38 163 THR A O 1
ATOM 1300 N N . VAL A 1 164 ? 21.146 16.018 -9.058 1.00 70.00 164 VAL A N 1
ATOM 1301 C CA . VAL A 1 164 ? 20.053 15.739 -10.008 1.00 70.00 164 VAL A CA 1
ATOM 1302 C C . VAL A 1 164 ? 19.675 17.072 -10.646 1.00 70.00 164 VAL A C 1
ATOM 1304 O O . VAL A 1 164 ? 18.871 17.832 -10.119 1.00 70.00 164 VAL A O 1
ATOM 1307 N N . ASP A 1 165 ? 20.326 17.383 -11.764 1.00 75.81 165 ASP A N 1
ATOM 1308 C CA . ASP A 1 165 ? 20.134 18.640 -12.486 1.00 75.81 165 ASP A CA 1
ATOM 1309 C C . ASP A 1 165 ? 18.697 18.721 -13.056 1.00 75.81 165 ASP A C 1
ATOM 1311 O O . ASP A 1 165 ? 18.354 17.919 -13.933 1.00 75.81 165 ASP A O 1
ATOM 1315 N N . PRO A 1 166 ? 17.851 19.678 -12.618 1.00 75.62 166 PRO A N 1
ATOM 1316 C CA . PRO A 1 166 ? 16.490 19.841 -13.130 1.00 75.62 166 PRO A CA 1
ATOM 1317 C C . PRO A 1 166 ? 16.461 20.051 -14.645 1.00 75.62 166 PRO A C 1
ATOM 1319 O O . PRO A 1 166 ? 15.569 19.553 -15.331 1.00 75.62 166 PRO A O 1
ATOM 1322 N N . LYS A 1 167 ? 17.485 20.715 -15.197 1.00 75.19 167 LYS A N 1
ATOM 1323 C CA . LYS A 1 167 ? 17.637 20.884 -16.643 1.00 75.19 167 LYS A CA 1
ATOM 1324 C C . LYS A 1 167 ? 17.880 19.543 -17.327 1.00 75.19 167 LYS A C 1
ATOM 1326 O O . LYS A 1 167 ? 17.326 19.291 -18.392 1.00 75.19 167 LYS A O 1
ATOM 1331 N N . LYS A 1 168 ? 18.675 18.665 -16.715 1.00 82.38 168 LYS A N 1
ATOM 1332 C CA . LYS A 1 168 ? 18.894 17.301 -17.208 1.00 82.38 168 LYS A CA 1
ATOM 1333 C C . LYS A 1 168 ? 17.620 16.462 -17.116 1.00 82.38 168 LYS A C 1
ATOM 1335 O O . LYS A 1 168 ? 17.355 15.691 -18.031 1.00 82.38 168 LYS A O 1
ATOM 1340 N N . MET A 1 169 ? 16.812 16.639 -16.070 1.00 86.06 169 MET A N 1
ATOM 1341 C CA . MET A 1 169 ? 15.501 15.987 -15.976 1.00 86.06 169 MET A CA 1
ATOM 1342 C C . MET A 1 169 ? 14.559 16.444 -17.083 1.00 86.06 169 MET A C 1
ATOM 1344 O O . MET A 1 169 ? 13.992 15.608 -17.776 1.00 86.06 169 MET A O 1
ATOM 1348 N N . GLN A 1 170 ? 14.476 17.750 -17.328 1.00 77.69 170 GLN A N 1
ATOM 1349 C CA . GLN A 1 170 ? 13.704 18.293 -18.442 1.00 77.69 170 GLN A CA 1
ATOM 1350 C C . GLN A 1 170 ? 14.217 17.794 -19.804 1.00 77.69 170 GLN A C 1
ATOM 1352 O O . GLN A 1 170 ? 13.430 17.537 -20.707 1.00 77.69 170 GLN A O 1
ATOM 1357 N N . GLN A 1 171 ? 15.530 17.618 -19.966 1.00 80.75 171 GLN A N 1
ATOM 1358 C CA . GLN A 1 171 ? 16.100 17.038 -21.185 1.00 80.75 171 GLN A CA 1
ATOM 1359 C C . GLN A 1 171 ? 15.732 15.564 -21.362 1.00 80.75 171 GLN A C 1
ATOM 1361 O O . GLN A 1 171 ? 15.424 15.162 -22.478 1.00 80.75 171 GLN A O 1
ATOM 1366 N N . LEU A 1 172 ? 15.759 14.764 -20.290 1.00 84.00 172 LEU A N 1
ATOM 1367 C CA . LEU A 1 172 ? 15.307 13.369 -20.330 1.00 84.00 172 LEU A CA 1
ATOM 1368 C C . LEU A 1 172 ? 13.819 13.279 -20.668 1.00 84.00 172 LEU A C 1
ATOM 1370 O O . LEU A 1 172 ? 13.424 12.418 -21.446 1.00 84.00 172 LEU A O 1
ATOM 1374 N N . ASP A 1 173 ? 13.034 14.199 -20.117 1.00 77.19 173 ASP A N 1
ATOM 1375 C CA . ASP A 1 173 ? 11.611 14.317 -20.378 1.00 77.19 173 ASP A CA 1
ATOM 1376 C C . ASP A 1 173 ? 11.322 14.604 -21.860 1.00 77.19 173 ASP A C 1
ATOM 1378 O O . ASP A 1 173 ? 10.641 13.833 -22.531 1.00 77.19 173 ASP A O 1
ATOM 1382 N N . ILE A 1 174 ? 11.927 15.663 -22.409 1.00 77.50 174 ILE A N 1
ATOM 1383 C CA . ILE A 1 174 ? 11.812 16.015 -23.832 1.00 77.50 174 ILE A CA 1
ATOM 1384 C C . ILE A 1 174 ? 12.287 14.857 -24.712 1.00 77.50 174 ILE A C 1
ATOM 1386 O O . ILE A 1 174 ? 11.576 14.456 -25.629 1.00 77.50 174 ILE A O 1
ATOM 1390 N N . ALA A 1 175 ? 13.452 14.279 -24.402 1.00 84.88 175 ALA A N 1
ATOM 1391 C CA . ALA A 1 175 ? 14.004 13.173 -25.173 1.00 84.88 175 ALA A CA 1
ATOM 1392 C C . ALA A 1 175 ? 13.064 11.963 -25.198 1.00 84.88 175 ALA A C 1
ATOM 1394 O O . ALA A 1 175 ? 12.951 11.315 -26.232 1.00 84.88 175 ALA A O 1
ATOM 1395 N N . PHE A 1 176 ? 12.375 11.663 -24.093 1.00 91.25 176 PHE A N 1
ATOM 1396 C CA . PHE A 1 176 ? 11.375 10.602 -24.066 1.00 91.25 176 PHE A CA 1
ATOM 1397 C C . PHE A 1 176 ? 10.127 10.968 -24.864 1.00 91.25 176 PHE A C 1
ATOM 1399 O O . PHE A 1 176 ? 9.675 10.154 -25.668 1.00 91.25 176 PHE A O 1
ATOM 1406 N N . LEU A 1 177 ? 9.579 12.171 -24.680 1.00 86.19 177 LEU A N 1
ATOM 1407 C CA . LEU A 1 177 ? 8.381 12.626 -25.394 1.00 86.19 177 LEU A CA 1
ATOM 1408 C C . LEU A 1 177 ? 8.586 12.655 -26.917 1.00 86.19 177 LEU A C 1
ATOM 1410 O O . LEU A 1 177 ? 7.649 12.389 -27.667 1.00 86.19 177 LEU A O 1
ATOM 1414 N N . GLU A 1 178 ? 9.811 12.923 -27.365 1.00 87.50 178 GLU A N 1
ATOM 1415 C CA . GLU A 1 178 ? 10.225 12.886 -28.772 1.00 87.50 178 GLU A CA 1
ATOM 1416 C C . GLU A 1 178 ? 10.720 11.499 -29.224 1.00 87.50 178 GLU A C 1
ATOM 1418 O O . GLU A 1 178 ? 11.050 11.308 -30.393 1.00 87.50 178 GLU A O 1
ATOM 1423 N N . SER A 1 179 ? 10.805 10.522 -28.316 1.00 90.00 179 SER A N 1
ATOM 1424 C CA . SER A 1 179 ? 11.290 9.180 -28.639 1.00 90.00 179 SER A CA 1
ATOM 1425 C C . SER A 1 179 ? 10.210 8.302 -29.266 1.00 90.00 179 SER A C 1
ATOM 1427 O O . SER A 1 179 ? 9.010 8.450 -29.019 1.00 90.00 179 SER A O 1
ATOM 1429 N N . ARG A 1 180 ? 10.672 7.260 -29.963 1.00 91.88 180 ARG A N 1
ATOM 1430 C CA . ARG A 1 180 ? 9.829 6.174 -30.472 1.00 91.88 180 ARG A CA 1
ATOM 1431 C C . ARG A 1 180 ? 9.011 5.478 -29.373 1.00 91.88 180 ARG A C 1
ATOM 1433 O O . ARG A 1 180 ? 7.923 4.988 -29.653 1.00 91.88 180 ARG A O 1
ATOM 1440 N N . CYS A 1 181 ? 9.494 5.470 -28.127 1.00 91.19 181 CYS A N 1
ATOM 1441 C CA . CYS A 1 181 ? 8.765 4.908 -26.987 1.00 91.19 181 CYS A CA 1
ATOM 1442 C C . CYS A 1 181 ? 7.462 5.671 -26.722 1.00 91.19 181 CYS A C 1
ATOM 1444 O O . CYS A 1 181 ? 6.425 5.056 -26.492 1.00 91.19 181 CYS A O 1
ATOM 1446 N N . ASN A 1 182 ? 7.493 7.006 -26.797 1.00 92.50 182 ASN A N 1
ATOM 1447 C CA . ASN A 1 182 ? 6.290 7.815 -26.639 1.00 92.50 182 ASN A CA 1
ATOM 1448 C C . ASN A 1 182 ? 5.380 7.725 -27.870 1.00 92.50 182 ASN A C 1
ATOM 1450 O O . ASN A 1 182 ? 4.167 7.648 -27.710 1.00 92.50 182 ASN A O 1
ATOM 1454 N N . GLU A 1 183 ? 5.937 7.655 -29.084 1.00 91.31 183 GLU A N 1
ATOM 1455 C CA . GLU A 1 183 ? 5.130 7.421 -30.292 1.00 91.31 183 GLU A CA 1
ATOM 1456 C C . GLU A 1 183 ? 4.296 6.140 -30.170 1.00 91.31 183 GLU A C 1
ATOM 1458 O O . GLU A 1 183 ? 3.098 6.168 -30.430 1.00 91.31 183 GLU A O 1
ATOM 1463 N N . LEU A 1 184 ? 4.898 5.042 -29.704 1.00 87.75 184 LEU A N 1
ATOM 1464 C CA . LEU A 1 184 ? 4.215 3.764 -29.479 1.00 87.75 184 LEU A CA 1
ATOM 1465 C C . LEU A 1 184 ? 3.077 3.853 -28.451 1.00 87.75 184 LEU A C 1
ATOM 1467 O O . LEU A 1 184 ? 2.068 3.177 -28.618 1.00 87.75 184 LEU A O 1
ATOM 1471 N N . LEU A 1 185 ? 3.216 4.698 -27.428 1.00 86.25 185 LEU A N 1
ATOM 1472 C CA . LEU A 1 185 ? 2.185 4.916 -26.405 1.00 86.25 185 LEU A CA 1
ATOM 1473 C C . LEU A 1 185 ? 1.039 5.808 -26.883 1.00 86.25 185 LEU A C 1
ATOM 1475 O O . LEU A 1 185 ? -0.074 5.701 -26.380 1.00 86.25 185 LEU A O 1
ATOM 1479 N N . VAL A 1 186 ? 1.323 6.721 -27.811 1.00 85.31 186 VAL A N 1
ATOM 1480 C CA . VAL A 1 186 ? 0.337 7.655 -28.374 1.00 85.31 186 VAL A CA 1
ATOM 1481 C C . VAL A 1 186 ? -0.341 7.06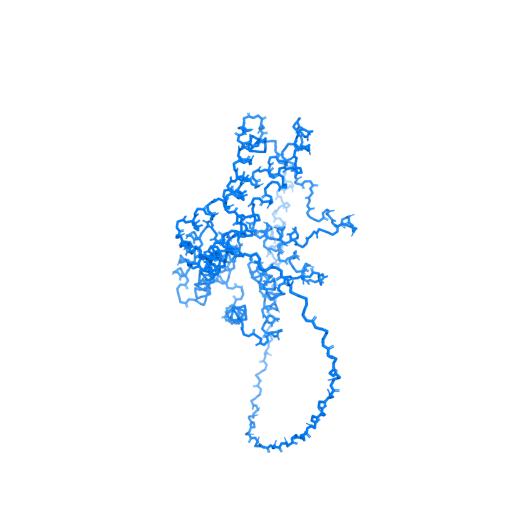9 -29.613 1.00 85.31 186 VAL A C 1
ATOM 1483 O O . VAL A 1 186 ? -1.401 7.548 -30.015 1.00 85.31 186 VAL A O 1
ATOM 1486 N N . MET A 1 187 ? 0.239 6.033 -30.227 1.00 80.00 187 MET A N 1
ATOM 1487 C CA . MET A 1 187 ? -0.421 5.305 -31.299 1.00 80.00 187 MET A CA 1
ATOM 1488 C C . MET A 1 187 ? -1.735 4.729 -30.779 1.00 80.00 187 MET A C 1
ATOM 1490 O O . MET A 1 187 ? -1.770 3.906 -29.869 1.00 80.00 187 MET A O 1
ATOM 1494 N N . ASP A 1 188 ? -2.821 5.191 -31.389 1.00 62.16 188 ASP A N 1
ATOM 1495 C CA . ASP A 1 188 ? -4.176 4.752 -31.106 1.00 62.16 188 ASP A CA 1
ATOM 1496 C C . ASP A 1 188 ? -4.318 3.303 -31.613 1.00 62.16 188 ASP A C 1
ATOM 1498 O O . ASP A 1 188 ? -4.770 3.026 -32.725 1.00 62.16 188 ASP A O 1
ATOM 1502 N N . ILE A 1 189 ? -3.911 2.349 -30.773 1.00 61.91 189 ILE A N 1
ATOM 1503 C CA . ILE A 1 189 ? -4.084 0.907 -30.974 1.00 61.91 1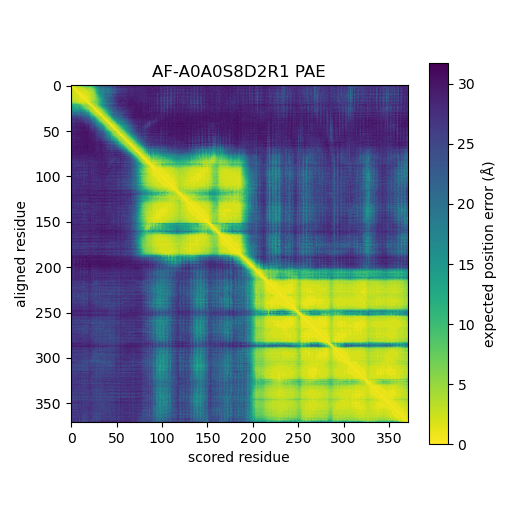89 ILE A CA 1
ATOM 1504 C C . ILE A 1 189 ? -5.519 0.385 -30.666 1.00 61.91 189 ILE A C 1
ATOM 1506 O O . ILE A 1 189 ? -5.784 -0.778 -30.988 1.00 61.91 189 ILE A O 1
ATOM 1510 N N . PRO A 1 190 ? -6.524 1.146 -30.155 1.00 46.84 190 PRO A N 1
ATOM 1511 C CA . PRO A 1 190 ? -7.794 0.550 -29.739 1.00 46.84 190 PRO A CA 1
ATOM 1512 C C . PRO A 1 190 ? -8.741 0.189 -30.901 1.00 46.84 190 PRO A C 1
ATOM 1514 O O . PRO A 1 190 ? -9.876 -0.210 -30.658 1.00 46.84 190 PRO A O 1
ATOM 1517 N N . GLY A 1 191 ? -8.313 0.291 -32.166 1.00 50.59 191 GLY A N 1
ATOM 1518 C CA . GLY A 1 191 ? -9.168 0.019 -33.330 1.00 50.59 191 GLY A CA 1
ATOM 1519 C C . GLY A 1 191 ? -9.025 -1.355 -33.997 1.00 50.59 191 GLY A C 1
ATOM 1520 O O . GLY A 1 191 ? -9.925 -1.740 -34.740 1.00 50.59 191 GLY A O 1
ATOM 1521 N N . GLN A 1 192 ? -7.921 -2.088 -33.797 1.00 45.47 192 GLN A N 1
ATOM 1522 C CA . GLN A 1 192 ? -7.648 -3.326 -34.564 1.00 45.47 192 GLN A CA 1
ATOM 1523 C C . GLN A 1 192 ? -7.471 -4.594 -33.729 1.00 45.47 192 GLN A C 1
ATOM 1525 O O . GLN A 1 192 ? -7.436 -5.690 -34.285 1.00 45.47 192 GLN A O 1
ATOM 1530 N N . TYR A 1 193 ? -7.443 -4.470 -32.408 1.00 49.19 193 TYR A N 1
ATOM 1531 C CA . TYR A 1 193 ? -7.503 -5.612 -31.510 1.00 49.19 193 TYR A CA 1
ATOM 1532 C C . TYR A 1 193 ? -8.893 -5.632 -30.881 1.00 49.19 193 TYR A C 1
ATOM 1534 O O . TYR A 1 193 ? -9.104 -5.106 -29.791 1.00 49.19 193 TYR A O 1
ATOM 1542 N N . GLU A 1 194 ? -9.870 -6.225 -31.580 1.00 43.41 194 GLU A N 1
ATOM 1543 C CA . GLU A 1 194 ? -11.023 -6.787 -30.871 1.00 43.41 194 GLU A CA 1
ATOM 1544 C C . GLU A 1 194 ? -10.443 -7.657 -29.757 1.00 43.41 194 GLU A C 1
ATOM 1546 O O . GLU A 1 194 ? -9.670 -8.572 -30.053 1.00 43.41 194 GLU A O 1
ATOM 1551 N N . LEU A 1 195 ? -10.754 -7.327 -28.497 1.00 40.69 195 LEU A N 1
ATOM 1552 C CA . LEU A 1 195 ? -10.359 -8.112 -27.333 1.00 40.69 195 LEU A CA 1
ATOM 1553 C C . LEU A 1 195 ? -10.698 -9.576 -27.610 1.00 40.69 195 LEU A C 1
ATOM 1555 O O . LEU A 1 195 ? -11.847 -10.013 -27.502 1.00 40.69 195 LEU A O 1
ATOM 1559 N N . ARG A 1 196 ? -9.678 -10.340 -28.001 1.00 43.38 196 ARG A N 1
ATOM 1560 C CA . ARG A 1 196 ? -9.746 -11.790 -28.046 1.00 43.38 196 ARG A CA 1
ATOM 1561 C C . ARG A 1 196 ? -10.103 -12.206 -26.616 1.00 43.38 196 ARG A C 1
ATOM 1563 O O . ARG A 1 196 ? -9.492 -11.661 -25.696 1.00 43.38 196 ARG A O 1
ATOM 1570 N N . PRO A 1 197 ? -11.088 -13.097 -26.401 1.00 42.25 197 PRO A N 1
ATOM 1571 C CA . PRO A 1 197 ? -11.445 -13.535 -25.056 1.00 42.25 197 PRO A CA 1
ATOM 1572 C C . PRO A 1 197 ? -10.166 -13.939 -24.325 1.00 42.25 197 PRO A C 1
ATOM 1574 O O . PRO A 1 197 ? -9.417 -14.764 -24.852 1.00 42.25 197 PRO A O 1
ATOM 1577 N N . GLU A 1 198 ? -9.909 -13.27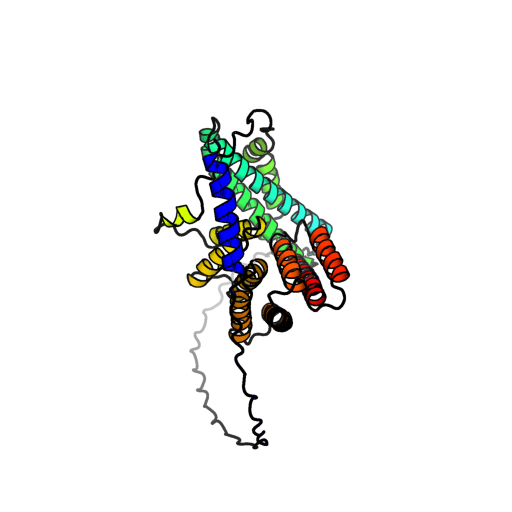0 -23.195 1.00 39.22 198 GLU A N 1
ATOM 1578 C CA . GLU A 1 198 ? -8.657 -13.303 -22.437 1.00 39.22 198 GLU A CA 1
ATOM 1579 C C . GLU A 1 198 ? -8.045 -14.705 -22.450 1.00 39.22 198 GLU A C 1
ATOM 1581 O O . GLU A 1 198 ? -8.601 -15.657 -21.892 1.00 39.22 198 GLU A O 1
ATOM 1586 N N . ALA A 1 199 ? -6.888 -14.848 -23.099 1.00 42.69 199 ALA A N 1
ATOM 1587 C CA . ALA A 1 199 ? -6.047 -15.994 -22.820 1.00 42.69 199 ALA A CA 1
ATOM 1588 C C . ALA A 1 199 ? -5.626 -15.875 -21.344 1.00 42.69 199 ALA A C 1
ATOM 1590 O O . ALA A 1 199 ? -5.179 -14.802 -20.930 1.00 42.69 199 ALA A O 1
ATOM 1591 N N . PRO A 1 200 ? -5.788 -16.927 -20.523 1.00 45.72 200 PRO A N 1
ATOM 1592 C CA . PRO A 1 200 ? -5.408 -16.863 -19.119 1.00 45.72 200 PRO A CA 1
ATOM 1593 C C . PRO A 1 200 ? -3.924 -16.468 -19.013 1.00 45.72 200 PRO A C 1
ATOM 1595 O O . PRO A 1 200 ? -3.113 -17.011 -19.770 1.00 45.72 200 PRO A O 1
ATOM 1598 N N . PRO A 1 201 ? -3.554 -15.537 -18.113 1.00 47.56 201 PRO A N 1
ATOM 1599 C CA . PRO A 1 201 ? -2.214 -14.956 -18.060 1.00 47.56 201 PRO A CA 1
ATOM 1600 C C . PRO A 1 201 ? -1.150 -16.056 -17.953 1.00 47.56 201 PRO A C 1
ATOM 1602 O O . PRO A 1 201 ? -1.071 -16.784 -16.964 1.00 47.56 201 PRO A O 1
ATOM 1605 N N . GLY A 1 202 ? -0.348 -16.201 -19.011 1.00 43.47 202 GLY A N 1
ATOM 1606 C CA . GLY A 1 202 ? 0.498 -17.377 -19.245 1.00 43.47 202 GLY A CA 1
ATOM 1607 C C . GLY A 1 202 ? 1.755 -17.496 -18.380 1.00 43.47 202 GLY A C 1
ATOM 1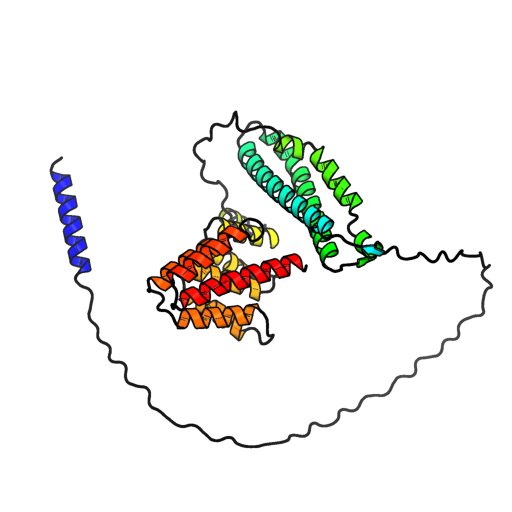608 O O . GLY A 1 202 ? 2.489 -18.469 -18.528 1.00 43.47 202 GLY A O 1
ATOM 1609 N N . LEU A 1 203 ? 2.035 -16.547 -17.484 1.00 47.78 203 LEU A N 1
ATOM 1610 C CA . LEU A 1 203 ? 3.153 -16.625 -16.540 1.00 47.78 203 LEU A CA 1
ATOM 1611 C C . LEU A 1 203 ? 2.739 -15.978 -15.215 1.00 47.78 203 LEU A C 1
ATOM 1613 O O . LEU A 1 203 ? 2.832 -14.765 -15.047 1.00 47.78 203 LEU A O 1
ATOM 1617 N N . SER A 1 204 ? 2.276 -16.788 -14.263 1.00 61.28 204 SER A N 1
ATOM 1618 C CA . SER A 1 204 ? 2.149 -16.345 -12.874 1.00 61.28 204 SER A CA 1
ATOM 1619 C C . SER A 1 204 ? 3.539 -16.216 -12.248 1.00 61.28 204 SER A C 1
ATOM 1621 O O . SER A 1 204 ? 4.489 -16.875 -12.670 1.00 61.28 204 SER A O 1
ATOM 1623 N N . PHE A 1 205 ? 3.684 -15.408 -11.198 1.00 62.44 205 PHE A N 1
ATOM 1624 C CA . PHE A 1 205 ? 4.936 -15.348 -10.434 1.00 62.44 205 PHE A CA 1
ATOM 1625 C C . PHE A 1 205 ? 5.336 -16.725 -9.870 1.00 62.44 205 PHE A C 1
ATOM 1627 O O . PHE A 1 205 ? 6.521 -17.011 -9.710 1.00 62.44 205 PHE A O 1
ATOM 1634 N N . ASP A 1 206 ? 4.370 -17.624 -9.658 1.00 63.44 206 ASP A N 1
ATOM 1635 C CA . ASP A 1 206 ? 4.632 -19.018 -9.284 1.00 63.44 206 ASP A CA 1
ATOM 1636 C C . ASP A 1 206 ? 5.397 -19.784 -10.376 1.00 63.44 206 ASP A C 1
ATOM 1638 O O . ASP A 1 206 ? 6.200 -20.665 -10.070 1.00 63.44 206 ASP A O 1
ATOM 1642 N N . ALA A 1 207 ? 5.239 -19.414 -11.651 1.00 67.12 207 ALA A N 1
ATOM 1643 C CA . ALA A 1 207 ? 6.021 -19.988 -12.743 1.00 67.12 207 ALA A CA 1
ATOM 1644 C C . ALA A 1 207 ? 7.523 -19.677 -12.600 1.00 67.12 207 ALA A C 1
ATOM 1646 O O . ALA A 1 207 ? 8.350 -20.510 -12.974 1.00 67.12 207 ALA A O 1
ATOM 1647 N N . LEU A 1 208 ? 7.891 -18.544 -11.983 1.00 63.03 208 LEU A N 1
ATOM 1648 C CA . LEU A 1 208 ? 9.290 -18.174 -11.738 1.00 63.03 208 LEU A CA 1
ATOM 1649 C C . LEU A 1 208 ? 9.978 -19.074 -10.701 1.00 63.03 208 LEU A C 1
ATOM 1651 O O . LEU A 1 208 ? 11.205 -19.160 -10.703 1.00 63.03 208 LEU A O 1
ATOM 1655 N N . GLN A 1 209 ? 9.226 -19.812 -9.872 1.00 62.56 209 GLN A N 1
ATOM 1656 C CA . GLN A 1 209 ? 9.807 -20.797 -8.948 1.00 62.56 209 GLN A CA 1
ATOM 1657 C C . GLN A 1 209 ? 10.529 -21.943 -9.679 1.00 62.56 209 GLN A C 1
ATOM 1659 O O . GLN A 1 209 ? 11.397 -22.589 -9.097 1.00 62.56 209 GLN A O 1
ATOM 1664 N N . HIS A 1 210 ? 10.226 -22.167 -10.963 1.00 69.50 210 HIS A N 1
ATOM 1665 C CA . HIS A 1 210 ? 10.882 -23.182 -11.793 1.00 69.50 210 HIS A CA 1
ATOM 1666 C C . HIS A 1 210 ? 12.267 -22.755 -12.307 1.00 69.50 210 HIS A C 1
ATOM 1668 O O . HIS A 1 210 ? 12.955 -23.558 -12.936 1.00 69.50 210 HIS A O 1
ATOM 1674 N N . PHE A 1 211 ? 12.700 -21.521 -12.024 1.00 73.25 211 PHE A N 1
ATOM 1675 C CA . PHE A 1 211 ? 14.036 -21.017 -12.345 1.00 73.25 211 PHE A CA 1
ATOM 1676 C C . PHE A 1 211 ? 14.824 -20.754 -11.050 1.00 73.25 211 PHE A C 1
ATOM 1678 O O . PHE A 1 211 ? 15.035 -19.595 -10.688 1.00 73.25 211 PHE A O 1
ATOM 1685 N N . PRO A 1 212 ? 15.271 -21.806 -10.332 1.00 63.28 212 PRO A N 1
ATOM 1686 C CA . PRO A 1 212 ? 15.885 -21.673 -9.006 1.00 63.28 212 PRO A CA 1
ATOM 1687 C C . PRO A 1 212 ? 17.150 -20.800 -9.003 1.00 63.28 212 PRO A C 1
ATOM 1689 O O . PRO A 1 212 ? 17.442 -20.150 -8.002 1.00 63.28 212 PRO A O 1
ATOM 1692 N N . ASP A 1 213 ? 17.850 -20.716 -10.138 1.00 75.94 213 ASP A N 1
ATOM 1693 C CA . ASP A 1 213 ? 19.059 -19.899 -10.296 1.00 75.94 213 ASP A CA 1
ATOM 1694 C C . ASP A 1 213 ? 18.766 -18.414 -10.584 1.00 75.94 213 ASP A C 1
ATOM 1696 O O . ASP A 1 213 ? 19.680 -17.591 -10.623 1.00 75.94 213 ASP A O 1
ATOM 1700 N N . LYS A 1 214 ? 17.497 -18.042 -10.797 1.00 75.12 214 LYS A N 1
ATOM 1701 C CA . LYS A 1 214 ? 17.070 -16.672 -11.111 1.00 75.12 214 LYS A CA 1
ATOM 1702 C C . LYS A 1 214 ? 16.080 -16.173 -10.067 1.00 75.12 214 LYS A C 1
ATOM 1704 O O . LYS A 1 214 ? 14.888 -16.034 -10.331 1.00 75.12 214 LYS A O 1
ATOM 1709 N N . LYS A 1 215 ? 16.581 -15.863 -8.870 1.00 78.44 215 LYS A N 1
ATOM 1710 C CA . LYS A 1 215 ? 15.780 -15.174 -7.852 1.00 78.44 215 LYS A CA 1
ATOM 1711 C C . LYS A 1 215 ? 15.467 -13.751 -8.342 1.00 78.44 215 LYS A C 1
ATOM 1713 O O . LYS A 1 215 ? 16.407 -12.998 -8.599 1.00 78.44 215 LYS A O 1
ATOM 1718 N N . PRO A 1 216 ? 14.187 -13.353 -8.462 1.00 78.69 216 PRO A N 1
ATOM 1719 C CA . PRO A 1 216 ? 13.851 -11.982 -8.816 1.00 78.69 216 PRO A CA 1
ATOM 1720 C C . PRO A 1 216 ? 14.417 -11.000 -7.789 1.00 78.69 216 PRO A C 1
ATOM 1722 O O . PRO A 1 216 ? 14.520 -11.318 -6.595 1.00 78.69 216 PRO A O 1
ATOM 1725 N N . SER A 1 217 ? 14.750 -9.792 -8.250 1.00 80.81 217 SER A N 1
ATOM 1726 C CA . SER A 1 217 ? 15.244 -8.733 -7.371 1.00 80.81 217 SER A CA 1
ATOM 1727 C C . SER A 1 217 ? 14.260 -8.465 -6.222 1.00 80.81 217 SER A C 1
ATOM 1729 O O . SER A 1 217 ? 13.061 -8.754 -6.314 1.00 80.81 217 SER A O 1
ATOM 1731 N N . LEU A 1 218 ? 14.757 -7.912 -5.113 1.00 80.00 218 LEU A N 1
ATOM 1732 C CA . LEU A 1 218 ? 13.903 -7.513 -3.994 1.00 80.00 218 LEU A CA 1
ATOM 1733 C C . LEU A 1 218 ? 12.819 -6.513 -4.431 1.00 80.00 218 LEU A C 1
ATOM 1735 O O . LEU A 1 218 ? 11.659 -6.693 -4.074 1.00 80.00 218 LEU A O 1
ATOM 1739 N N . ALA A 1 219 ? 13.171 -5.531 -5.268 1.00 74.94 219 ALA A N 1
ATOM 1740 C CA . ALA A 1 219 ? 12.225 -4.559 -5.816 1.00 74.94 219 ALA A CA 1
ATOM 1741 C C . ALA A 1 219 ? 11.124 -5.233 -6.652 1.00 74.94 219 ALA A C 1
ATOM 1743 O O . ALA A 1 219 ? 9.943 -4.976 -6.441 1.00 74.94 219 ALA A O 1
ATOM 1744 N N . THR A 1 220 ? 11.487 -6.173 -7.533 1.00 76.06 220 THR A N 1
ATOM 1745 C CA . THR A 1 220 ? 10.518 -6.942 -8.333 1.00 76.06 220 THR A CA 1
ATOM 1746 C C . THR A 1 220 ? 9.558 -7.734 -7.444 1.00 76.06 220 THR A C 1
ATOM 1748 O O . THR A 1 220 ? 8.352 -7.734 -7.679 1.00 76.06 220 THR A O 1
ATOM 1751 N N . ARG A 1 221 ? 10.075 -8.390 -6.395 1.00 84.25 221 ARG A N 1
ATOM 1752 C CA . ARG A 1 221 ? 9.241 -9.106 -5.418 1.00 84.25 221 ARG A CA 1
ATOM 1753 C C . ARG A 1 221 ? 8.303 -8.156 -4.678 1.00 84.25 221 ARG A C 1
ATOM 1755 O O . ARG A 1 221 ? 7.134 -8.492 -4.523 1.00 84.25 221 ARG A O 1
ATOM 1762 N N . MET A 1 222 ? 8.794 -6.998 -4.244 1.00 81.69 222 MET A N 1
ATOM 1763 C CA . MET A 1 222 ? 7.986 -5.999 -3.545 1.00 81.69 222 MET A CA 1
ATOM 1764 C C . MET A 1 222 ? 6.841 -5.494 -4.431 1.00 81.69 222 MET A C 1
ATOM 1766 O O . MET A 1 222 ? 5.684 -5.559 -4.024 1.00 81.69 222 MET A O 1
ATOM 1770 N N . ASN A 1 223 ? 7.147 -5.102 -5.670 1.00 77.62 223 ASN A N 1
ATOM 1771 C CA . ASN A 1 223 ? 6.160 -4.606 -6.630 1.00 77.62 223 ASN A CA 1
ATOM 1772 C C . ASN A 1 223 ? 5.104 -5.659 -6.975 1.00 77.62 223 ASN A C 1
ATOM 1774 O O . ASN A 1 223 ? 3.926 -5.330 -7.065 1.00 77.62 223 ASN A O 1
ATOM 1778 N N . TYR A 1 224 ? 5.493 -6.931 -7.104 1.00 83.06 224 TYR A N 1
ATOM 1779 C CA . TYR A 1 224 ? 4.524 -8.007 -7.312 1.00 83.06 224 TYR A CA 1
ATOM 1780 C C . TYR A 1 224 ? 3.556 -8.154 -6.127 1.00 83.06 224 TYR A C 1
ATOM 1782 O O . TYR A 1 224 ? 2.350 -8.275 -6.325 1.00 83.06 224 TYR A O 1
ATOM 1790 N N . GLY A 1 225 ? 4.059 -8.085 -4.890 1.00 86.06 225 GLY A N 1
ATOM 1791 C CA . GLY A 1 225 ? 3.207 -8.112 -3.699 1.00 86.06 225 GLY A CA 1
ATOM 1792 C C . GLY A 1 225 ? 2.237 -6.930 -3.633 1.00 86.06 225 GLY A C 1
ATOM 1793 O O . GLY A 1 225 ? 1.061 -7.123 -3.331 1.00 86.06 225 GLY A O 1
ATOM 1794 N N . LEU A 1 226 ? 2.706 -5.727 -3.977 1.00 84.50 226 LEU A N 1
ATOM 1795 C CA . LEU A 1 226 ? 1.868 -4.527 -4.048 1.00 84.50 226 LEU A CA 1
ATOM 1796 C C . LEU A 1 226 ? 0.804 -4.638 -5.148 1.00 84.50 226 LEU A C 1
ATOM 1798 O O . LEU A 1 226 ? -0.349 -4.303 -4.911 1.00 84.50 226 LEU A O 1
ATOM 1802 N N . ALA A 1 227 ? 1.146 -5.182 -6.318 1.00 78.88 227 ALA A N 1
ATOM 1803 C CA . ALA A 1 227 ? 0.179 -5.421 -7.389 1.00 78.88 227 ALA A CA 1
ATOM 1804 C C . ALA A 1 227 ? -0.921 -6.412 -6.965 1.00 78.88 227 ALA A C 1
ATOM 1806 O O . ALA A 1 227 ? -2.104 -6.183 -7.224 1.00 78.88 227 ALA A O 1
ATOM 1807 N N . LEU A 1 228 ? -0.563 -7.491 -6.256 1.00 84.69 228 LEU A N 1
ATOM 1808 C CA . LEU A 1 228 ? -1.549 -8.404 -5.662 1.00 84.69 228 LEU A CA 1
ATOM 1809 C C . LEU A 1 228 ? -2.465 -7.669 -4.673 1.00 84.69 228 LEU A C 1
ATOM 1811 O O . LEU A 1 228 ? -3.678 -7.857 -4.698 1.00 84.69 228 LEU A O 1
ATOM 1815 N N . GLN A 1 229 ? -1.897 -6.809 -3.829 1.00 89.06 229 GLN A N 1
ATOM 1816 C CA . GLN A 1 229 ? -2.652 -6.004 -2.874 1.00 89.06 229 GLN A CA 1
ATOM 1817 C C . GLN A 1 229 ? -3.624 -5.038 -3.577 1.00 89.06 229 GLN A C 1
ATOM 1819 O O . GLN A 1 229 ? -4.815 -5.052 -3.267 1.00 89.06 229 GLN A O 1
ATOM 1824 N N . PHE A 1 230 ? -3.160 -4.254 -4.555 1.00 84.06 230 PHE A N 1
ATOM 1825 C CA . PHE A 1 230 ? -3.982 -3.271 -5.274 1.00 84.06 230 PHE A CA 1
ATOM 1826 C C . PHE A 1 230 ? -5.073 -3.904 -6.143 1.00 84.06 230 PHE A C 1
ATOM 1828 O O . PHE A 1 230 ? -6.138 -3.322 -6.323 1.00 84.06 230 PHE A O 1
ATOM 1835 N N . THR A 1 231 ? -4.865 -5.137 -6.608 1.00 81.50 231 THR A N 1
ATOM 1836 C CA . THR A 1 231 ? -5.897 -5.918 -7.316 1.00 81.50 231 THR A CA 1
ATOM 1837 C C . THR A 1 231 ? -6.872 -6.636 -6.374 1.00 81.50 231 THR A C 1
ATOM 1839 O O . THR A 1 231 ? -7.706 -7.419 -6.823 1.00 81.50 231 THR A O 1
ATOM 1842 N N . GLY A 1 232 ? -6.788 -6.388 -5.062 1.00 85.19 232 GLY A N 1
ATOM 1843 C CA . GLY A 1 232 ? -7.686 -6.963 -4.058 1.00 85.19 232 GLY A CA 1
ATOM 1844 C C . GLY A 1 232 ? -7.390 -8.418 -3.697 1.00 85.19 232 GLY A C 1
ATOM 1845 O O . GLY A 1 232 ? -8.137 -9.020 -2.927 1.00 85.19 232 GLY A O 1
ATOM 1846 N N . GLN A 1 233 ? -6.289 -8.989 -4.193 1.00 90.00 233 GLN A N 1
ATOM 1847 C CA . GLN A 1 233 ? -5.842 -10.349 -3.880 1.00 90.00 233 GLN A CA 1
ATOM 1848 C C . GLN A 1 233 ? -5.098 -10.384 -2.534 1.00 90.00 233 GLN A C 1
ATOM 1850 O O . GLN A 1 233 ? -3.952 -10.838 -2.444 1.00 90.00 233 GLN A O 1
ATOM 1855 N N . VAL A 1 234 ? -5.739 -9.887 -1.473 1.00 94.62 234 VAL A N 1
ATOM 1856 C CA . VAL A 1 234 ? -5.105 -9.610 -0.172 1.00 94.62 234 VAL A CA 1
ATOM 1857 C C . VAL A 1 234 ? -4.482 -10.851 0.473 1.00 94.62 234 VAL A C 1
ATOM 1859 O O . VAL A 1 234 ? -3.374 -10.779 1.004 1.00 94.62 234 VAL A O 1
ATOM 1862 N N . GLU A 1 235 ? -5.105 -12.026 0.351 1.00 95.06 235 GLU A N 1
ATOM 1863 C CA . GLU A 1 235 ? -4.560 -13.272 0.895 1.00 95.06 235 GLU A CA 1
ATOM 1864 C C . GLU A 1 235 ? -3.329 -13.750 0.106 1.00 95.06 235 GLU A C 1
ATOM 1866 O O . GLU A 1 235 ? -2.404 -14.331 0.682 1.00 95.06 235 GLU A O 1
ATOM 1871 N N . ALA A 1 236 ? -3.296 -13.521 -1.212 1.00 90.81 236 ALA A N 1
ATOM 1872 C CA . ALA A 1 236 ? -2.133 -13.830 -2.043 1.00 90.81 236 ALA A CA 1
ATOM 1873 C C . ALA A 1 236 ? -0.975 -12.868 -1.744 1.00 90.81 236 ALA A C 1
ATOM 1875 O O . ALA A 1 236 ? 0.156 -13.324 -1.562 1.00 90.81 236 ALA A O 1
ATOM 1876 N N . ALA A 1 237 ? -1.269 -11.572 -1.607 1.00 92.19 237 ALA A N 1
ATOM 1877 C CA . ALA A 1 237 ? -0.305 -10.552 -1.209 1.00 92.19 237 ALA A CA 1
ATOM 1878 C C . ALA A 1 237 ? 0.316 -10.872 0.162 1.00 92.19 237 ALA A C 1
ATOM 1880 O O . ALA A 1 237 ? 1.541 -10.924 0.288 1.00 92.19 237 ALA A O 1
ATOM 1881 N N . ALA A 1 238 ? -0.507 -11.200 1.168 1.00 96.75 238 ALA A N 1
ATOM 1882 C CA . ALA A 1 238 ? -0.041 -11.574 2.505 1.00 96.75 238 ALA A CA 1
ATOM 1883 C C . ALA A 1 238 ? 0.906 -12.783 2.472 1.00 96.75 238 ALA A C 1
ATOM 1885 O O . ALA A 1 238 ? 1.976 -12.760 3.086 1.00 96.75 238 ALA A O 1
ATOM 1886 N N . ARG A 1 239 ? 0.546 -13.842 1.729 1.00 95.81 239 ARG A N 1
ATOM 1887 C CA . ARG A 1 239 ? 1.410 -15.025 1.561 1.00 95.81 239 ARG A CA 1
ATOM 1888 C C . ARG A 1 239 ? 2.732 -14.670 0.890 1.00 95.81 239 ARG A C 1
ATOM 1890 O O . ARG A 1 239 ? 3.781 -15.126 1.343 1.00 95.81 239 ARG A O 1
ATOM 1897 N N . HIS A 1 240 ? 2.691 -13.861 -0.165 1.00 92.19 240 HIS A N 1
ATOM 1898 C CA . HIS A 1 240 ? 3.885 -13.445 -0.894 1.00 92.19 240 HIS A CA 1
ATOM 1899 C C . HIS A 1 240 ? 4.843 -12.642 -0.007 1.00 92.19 240 HIS A C 1
ATOM 1901 O O . HIS A 1 240 ? 6.019 -12.994 0.112 1.00 92.19 240 HIS A O 1
ATOM 1907 N N . PHE A 1 241 ? 4.337 -11.632 0.702 1.00 94.19 241 PHE A N 1
ATOM 1908 C CA . PHE A 1 241 ? 5.136 -10.842 1.638 1.00 94.19 241 PHE A CA 1
ATOM 1909 C C . PHE A 1 241 ? 5.672 -11.675 2.805 1.00 94.19 241 PHE A C 1
ATOM 1911 O O . PHE A 1 241 ? 6.833 -11.518 3.182 1.00 94.19 241 PHE A O 1
ATOM 1918 N N . LYS A 1 242 ? 4.891 -12.629 3.329 1.00 95.00 242 LYS A N 1
ATOM 1919 C CA . LYS A 1 242 ? 5.357 -13.582 4.348 1.00 95.00 242 LYS A CA 1
ATOM 1920 C C . LYS A 1 242 ? 6.523 -14.440 3.852 1.00 95.00 242 LYS A C 1
ATOM 1922 O O . LYS A 1 242 ? 7.510 -14.594 4.571 1.00 95.00 242 LYS A O 1
ATOM 1927 N N . ASN A 1 243 ? 6.438 -14.977 2.635 1.00 92.12 243 ASN A N 1
ATOM 1928 C CA . ASN A 1 243 ? 7.528 -15.750 2.034 1.00 92.12 243 ASN A CA 1
ATOM 1929 C C . ASN A 1 243 ? 8.779 -14.885 1.841 1.00 92.12 243 ASN A C 1
ATOM 1931 O O . ASN A 1 243 ? 9.900 -15.333 2.082 1.00 92.12 243 ASN A O 1
ATOM 1935 N N . MET A 1 244 ? 8.586 -13.625 1.448 1.00 90.50 244 MET A N 1
ATOM 1936 C CA . MET A 1 244 ? 9.666 -12.656 1.316 1.00 90.50 244 MET A CA 1
ATOM 1937 C C . MET A 1 244 ? 10.343 -12.377 2.669 1.00 90.50 244 MET A C 1
ATOM 1939 O O . MET A 1 244 ? 11.570 -12.451 2.743 1.00 90.50 244 MET A O 1
ATOM 1943 N N . LEU A 1 245 ? 9.559 -12.170 3.736 1.00 91.12 245 LEU A N 1
ATOM 1944 C CA . LEU A 1 245 ? 10.030 -11.995 5.117 1.00 91.12 245 LEU A CA 1
ATOM 1945 C C . LEU A 1 245 ? 10.822 -13.204 5.626 1.00 91.12 245 LEU A C 1
ATOM 1947 O O . LEU A 1 245 ? 11.901 -13.039 6.189 1.00 91.12 245 LEU A O 1
ATOM 1951 N N . GLY A 1 246 ? 10.338 -14.421 5.369 1.00 90.38 246 GLY A N 1
ATOM 1952 C CA . GLY A 1 246 ? 11.020 -15.656 5.770 1.00 90.38 246 GLY A CA 1
ATOM 1953 C C . GLY A 1 246 ? 12.321 -15.942 5.012 1.00 90.38 246 GLY A C 1
ATOM 1954 O O . GLY A 1 246 ? 13.115 -16.763 5.462 1.00 90.38 246 GLY A O 1
ATOM 1955 N N . SER A 1 247 ? 12.569 -15.275 3.879 1.00 86.56 247 SER A N 1
ATOM 1956 C CA . SER A 1 247 ? 13.750 -15.543 3.048 1.00 86.56 247 SER A CA 1
ATOM 1957 C C . SER A 1 247 ? 15.063 -14.975 3.603 1.00 86.56 247 SER A C 1
ATOM 1959 O O . SER A 1 247 ? 16.116 -15.281 3.048 1.00 86.56 247 SER A O 1
ATOM 1961 N N . GLY A 1 248 ? 15.018 -14.140 4.652 1.00 80.38 248 GLY A N 1
ATOM 1962 C CA . GLY A 1 248 ? 16.199 -13.518 5.279 1.00 80.38 248 GLY A CA 1
ATOM 1963 C C . GLY A 1 248 ? 16.951 -12.511 4.396 1.00 80.38 248 GLY A C 1
ATOM 1964 O O . GLY A 1 248 ? 17.949 -11.942 4.816 1.00 80.38 248 GLY A O 1
ATOM 1965 N N . ASP A 1 249 ? 16.465 -12.280 3.178 1.00 71.75 249 ASP A N 1
ATOM 1966 C CA . ASP A 1 249 ? 17.094 -11.480 2.125 1.00 71.75 249 ASP A CA 1
ATOM 1967 C C . ASP A 1 249 ? 16.491 -10.069 2.060 1.00 71.75 249 ASP A C 1
ATOM 1969 O O . ASP A 1 249 ? 16.160 -9.555 0.990 1.00 71.75 249 ASP A O 1
ATOM 1973 N N . LEU A 1 250 ? 16.231 -9.485 3.230 1.00 66.50 250 LEU A N 1
ATOM 1974 C CA . LEU A 1 250 ? 15.557 -8.200 3.345 1.00 66.50 250 LEU A CA 1
ATOM 1975 C C . LEU A 1 250 ? 16.506 -7.127 3.863 1.00 66.50 250 LEU A C 1
ATOM 1977 O O . LEU A 1 250 ? 16.943 -7.164 5.007 1.00 66.50 250 LEU A O 1
ATOM 1981 N N . THR A 1 251 ? 16.750 -6.134 3.008 1.00 59.75 251 THR A N 1
ATOM 1982 C CA . THR A 1 251 ? 17.226 -4.799 3.398 1.00 59.75 251 THR A CA 1
ATOM 1983 C C . THR A 1 251 ? 16.071 -3.875 3.802 1.00 59.75 251 THR A C 1
ATOM 1985 O O . THR A 1 251 ? 16.317 -2.770 4.271 1.00 59.75 251 THR A O 1
ATOM 1988 N N . VAL A 1 252 ? 14.815 -4.293 3.585 1.00 58.03 252 VAL A N 1
ATOM 1989 C CA . VAL A 1 252 ? 13.609 -3.576 4.036 1.00 58.03 252 VAL A CA 1
ATOM 1990 C C . VAL A 1 252 ? 13.502 -3.695 5.551 1.00 58.03 252 VAL A C 1
ATOM 1992 O O . VAL A 1 252 ? 13.764 -4.771 6.090 1.00 58.03 252 VAL A O 1
ATOM 1995 N N . GLU A 1 253 ? 13.066 -2.626 6.224 1.00 65.44 253 GLU A N 1
ATOM 1996 C CA . GLU A 1 253 ? 12.748 -2.677 7.650 1.00 65.44 253 GLU A CA 1
ATOM 1997 C C . GLU A 1 253 ? 11.729 -3.798 7.921 1.00 65.44 253 GLU A C 1
ATOM 1999 O O . GLU A 1 253 ? 10.597 -3.738 7.424 1.00 65.44 253 GLU A O 1
ATOM 2004 N N . PRO A 1 254 ? 12.100 -4.835 8.698 1.00 79.25 254 PRO A N 1
ATOM 2005 C CA . PRO A 1 254 ? 11.238 -5.993 8.932 1.00 79.25 254 PRO A CA 1
ATOM 2006 C C . PRO A 1 254 ? 9.856 -5.617 9.483 1.00 79.25 254 PRO A C 1
ATOM 2008 O O . PRO A 1 254 ? 8.874 -6.303 9.208 1.00 79.25 254 PRO A O 1
ATOM 2011 N N . LEU A 1 255 ? 9.776 -4.494 10.201 1.00 85.75 255 LEU A N 1
ATOM 2012 C CA . LEU A 1 255 ? 8.572 -3.979 10.843 1.00 85.75 255 LEU A CA 1
ATOM 2013 C C . LEU A 1 255 ? 7.486 -3.529 9.868 1.00 85.75 255 LEU A C 1
ATOM 2015 O O . LEU A 1 255 ? 6.335 -3.948 10.003 1.00 85.75 255 LEU A O 1
ATOM 2019 N N . THR A 1 256 ? 7.823 -2.707 8.870 1.00 86.38 256 THR A N 1
ATOM 2020 C CA . THR A 1 256 ? 6.830 -2.223 7.901 1.00 86.38 256 THR A CA 1
ATOM 2021 C C . THR A 1 256 ? 6.211 -3.391 7.141 1.00 86.38 256 THR A C 1
ATOM 2023 O O . THR A 1 256 ? 4.998 -3.429 6.939 1.00 86.38 256 THR A O 1
ATOM 2026 N N . LEU A 1 257 ? 7.031 -4.379 6.767 1.00 90.44 257 LEU A N 1
ATOM 2027 C CA . LEU A 1 257 ? 6.552 -5.565 6.068 1.00 90.44 257 LEU A CA 1
ATOM 2028 C C . LEU A 1 257 ? 5.684 -6.454 6.970 1.00 90.44 257 LEU A C 1
ATOM 2030 O O . LEU A 1 257 ? 4.648 -6.939 6.521 1.00 90.44 257 LEU A O 1
ATOM 2034 N N . GLN A 1 258 ? 6.060 -6.641 8.240 1.00 93.25 258 GLN A N 1
ATOM 2035 C CA . GLN A 1 258 ? 5.227 -7.345 9.222 1.00 93.25 258 GLN A CA 1
ATOM 2036 C C . GLN A 1 258 ? 3.865 -6.668 9.406 1.00 93.25 258 GLN A C 1
ATOM 2038 O O . GLN A 1 258 ? 2.854 -7.368 9.437 1.00 93.25 258 GLN A O 1
ATOM 2043 N N . ARG A 1 259 ? 3.821 -5.329 9.463 1.00 94.12 259 ARG A N 1
ATOM 2044 C CA . ARG A 1 259 ? 2.565 -4.569 9.540 1.00 94.12 259 ARG A CA 1
ATOM 2045 C C . ARG A 1 259 ? 1.689 -4.819 8.316 1.00 94.12 259 ARG A C 1
ATOM 2047 O O . ARG A 1 259 ? 0.524 -5.154 8.477 1.00 94.12 259 ARG A O 1
ATOM 2054 N N . ILE A 1 260 ? 2.250 -4.705 7.108 1.00 93.88 260 ILE A N 1
ATOM 2055 C CA . ILE A 1 260 ? 1.513 -4.963 5.858 1.00 93.88 260 ILE A CA 1
ATOM 2056 C C . ILE A 1 260 ? 0.935 -6.385 5.864 1.00 93.88 260 ILE A C 1
ATOM 2058 O O . ILE A 1 260 ? -0.230 -6.579 5.530 1.00 93.88 260 ILE A O 1
ATOM 2062 N N . ILE A 1 261 ? 1.715 -7.382 6.297 1.00 96.81 261 ILE A N 1
ATOM 2063 C CA . ILE A 1 261 ? 1.231 -8.764 6.420 1.00 96.81 261 ILE A CA 1
ATOM 2064 C C . ILE A 1 261 ? 0.068 -8.853 7.419 1.00 96.81 261 ILE A C 1
ATOM 2066 O O . ILE A 1 261 ? -0.930 -9.498 7.107 1.00 96.81 261 ILE A O 1
ATOM 2070 N N . ALA A 1 262 ? 0.172 -8.212 8.587 1.00 97.44 262 ALA A N 1
ATOM 2071 C CA . ALA A 1 262 ? -0.889 -8.204 9.594 1.00 97.44 262 ALA A CA 1
ATOM 2072 C C . ALA A 1 262 ? -2.184 -7.565 9.061 1.00 97.44 262 ALA A C 1
ATOM 2074 O O . ALA A 1 262 ? -3.243 -8.190 9.129 1.00 97.44 262 ALA A O 1
ATOM 2075 N N . ASP A 1 263 ? -2.086 -6.376 8.456 1.00 97.12 263 ASP A N 1
ATOM 2076 C CA . ASP A 1 263 ? -3.231 -5.647 7.906 1.00 97.12 263 ASP A CA 1
ATOM 2077 C C . ASP A 1 263 ? -3.909 -6.450 6.767 1.00 97.12 263 ASP A C 1
ATOM 2079 O O . ASP A 1 263 ? -5.137 -6.541 6.710 1.00 97.12 263 ASP A O 1
ATOM 2083 N N . LEU A 1 264 ? -3.131 -7.091 5.880 1.00 97.62 264 LEU A N 1
ATOM 2084 C CA . LEU A 1 264 ? -3.658 -7.935 4.796 1.00 97.62 264 LEU A CA 1
ATOM 2085 C C . LEU A 1 264 ? -4.304 -9.229 5.311 1.00 97.62 264 LEU A C 1
ATOM 2087 O O . LEU A 1 264 ? -5.319 -9.664 4.769 1.00 97.62 264 LEU A O 1
ATOM 2091 N N . LEU A 1 265 ? -3.738 -9.854 6.350 1.00 98.19 265 LEU A N 1
ATOM 2092 C CA . LEU A 1 265 ? -4.341 -11.025 6.995 1.00 98.19 265 LEU A CA 1
ATOM 2093 C C . LEU A 1 265 ? -5.677 -10.663 7.644 1.00 98.19 265 LEU A C 1
ATOM 2095 O O . LEU A 1 265 ? -6.638 -11.417 7.496 1.00 98.19 265 LEU A O 1
ATOM 2099 N N . LEU A 1 266 ? -5.750 -9.500 8.295 1.00 98.12 266 LEU A N 1
ATOM 2100 C CA . LEU A 1 266 ? -6.978 -8.985 8.889 1.00 98.12 266 LEU A CA 1
ATOM 2101 C C . LEU A 1 266 ? -8.038 -8.691 7.817 1.00 98.12 266 LEU A C 1
ATOM 2103 O O . LEU A 1 266 ? -9.162 -9.171 7.916 1.00 98.12 266 LEU A O 1
ATOM 2107 N N . ALA A 1 267 ? -7.666 -8.002 6.735 1.00 97.38 267 ALA A N 1
ATOM 2108 C CA . ALA A 1 267 ? -8.537 -7.771 5.575 1.00 97.38 267 ALA A CA 1
ATOM 2109 C C . ALA A 1 267 ? -8.992 -9.073 4.877 1.00 97.38 267 ALA A C 1
ATOM 2111 O O . ALA A 1 267 ? -10.031 -9.121 4.207 1.00 97.38 267 ALA A O 1
ATOM 2112 N N . GLY A 1 268 ? -8.195 -10.135 5.006 1.00 97.25 268 GLY A N 1
ATOM 2113 C CA . GLY A 1 268 ? -8.486 -11.488 4.534 1.00 97.25 268 GLY A CA 1
ATOM 2114 C C . GLY A 1 268 ? -9.354 -12.325 5.480 1.00 97.25 268 GLY A C 1
ATOM 2115 O O . GLY A 1 268 ? -9.622 -13.484 5.175 1.00 97.25 268 GLY A O 1
ATOM 2116 N N . GLY A 1 269 ? -9.766 -11.791 6.635 1.00 96.88 269 GLY A N 1
ATOM 2117 C CA . GLY A 1 269 ? -10.550 -12.528 7.632 1.00 96.88 269 GLY A CA 1
ATOM 2118 C C . GLY A 1 269 ? -9.735 -13.431 8.561 1.00 96.88 269 GLY A C 1
ATOM 2119 O O . GLY A 1 269 ? -10.299 -14.125 9.401 1.00 96.88 269 GLY A O 1
ATOM 2120 N N . ASN A 1 270 ? -8.404 -13.449 8.450 1.00 97.69 270 ASN A N 1
ATOM 2121 C CA . ASN A 1 270 ? -7.543 -14.287 9.282 1.00 97.69 270 ASN A CA 1
ATOM 2122 C C . ASN A 1 270 ? -7.077 -13.535 10.538 1.00 97.69 270 ASN A C 1
ATOM 2124 O O . ASN A 1 270 ? -5.892 -13.227 10.698 1.00 97.69 270 ASN A O 1
ATOM 2128 N N . VAL A 1 271 ? -8.032 -13.246 11.426 1.00 97.38 271 VAL A N 1
ATOM 2129 C CA . VAL A 1 271 ? -7.829 -12.431 12.637 1.00 97.38 271 VAL A CA 1
ATOM 2130 C C . VAL A 1 271 ? -6.737 -13.014 13.539 1.00 97.38 271 VAL A C 1
ATOM 2132 O O . VAL A 1 271 ? -5.817 -12.301 13.925 1.00 97.38 271 VAL A O 1
ATOM 2135 N N . ALA A 1 272 ? -6.757 -14.326 13.794 1.00 97.31 272 ALA A N 1
ATOM 2136 C CA . ALA A 1 272 ? -5.771 -14.977 14.662 1.00 97.31 272 ALA A CA 1
ATOM 2137 C C . ALA A 1 272 ? -4.329 -14.875 14.124 1.00 97.31 272 ALA A C 1
ATOM 2139 O O . ALA A 1 272 ? -3.379 -14.685 14.886 1.00 97.31 272 ALA A O 1
ATOM 2140 N N . ALA A 1 273 ? -4.135 -14.989 12.804 1.00 97.12 273 ALA A N 1
ATOM 2141 C CA . ALA A 1 273 ? -2.809 -14.803 12.221 1.00 97.12 273 ALA A CA 1
ATOM 2142 C C . ALA A 1 273 ? -2.377 -13.331 12.258 1.00 97.12 273 ALA A C 1
ATOM 2144 O O . ALA A 1 273 ? -1.206 -13.064 12.526 1.00 97.12 273 ALA A O 1
ATOM 2145 N N . ALA A 1 274 ? -3.298 -12.391 12.020 1.00 98.06 274 ALA A N 1
ATOM 2146 C CA . ALA A 1 274 ? -3.022 -10.961 12.141 1.00 98.06 274 ALA A CA 1
ATOM 2147 C C . ALA A 1 274 ? -2.578 -10.593 13.569 1.00 98.06 274 ALA A C 1
ATOM 2149 O O . ALA A 1 274 ? -1.547 -9.941 13.731 1.00 98.06 274 ALA A O 1
ATOM 2150 N N . GLU A 1 275 ? -3.276 -11.094 14.597 1.00 97.56 275 GLU A N 1
ATOM 2151 C CA . GLU A 1 275 ? -2.901 -10.938 16.012 1.00 97.56 275 GLU A CA 1
ATOM 2152 C C . GLU A 1 275 ? -1.460 -11.369 16.279 1.00 97.56 275 GLU A C 1
ATOM 2154 O O . GLU A 1 275 ? -0.684 -10.598 16.841 1.00 97.56 275 GLU A O 1
ATOM 2159 N N . SER A 1 276 ? -1.066 -12.552 15.798 1.00 96.25 276 SER A N 1
ATOM 2160 C CA . SER A 1 276 ? 0.299 -13.052 15.983 1.00 96.25 276 SER A CA 1
ATOM 2161 C C . SER A 1 276 ? 1.364 -12.136 15.369 1.00 96.25 276 SER A C 1
ATOM 2163 O O . SER A 1 276 ? 2.466 -12.046 15.915 1.00 96.25 276 SER A O 1
ATOM 2165 N N . TYR A 1 277 ? 1.079 -11.481 14.240 1.00 95.69 277 TYR A N 1
ATOM 2166 C CA . TYR A 1 277 ? 2.013 -10.529 13.636 1.00 95.69 277 TYR A CA 1
ATOM 2167 C C . TYR A 1 277 ? 2.070 -9.214 14.417 1.00 95.69 277 TYR A C 1
ATOM 2169 O O . TYR A 1 277 ? 3.171 -8.715 14.648 1.00 95.69 277 TYR A O 1
ATOM 2177 N N . TYR A 1 278 ? 0.936 -8.676 14.876 1.00 96.31 278 TYR A N 1
ATOM 2178 C CA . TYR A 1 278 ? 0.946 -7.476 15.718 1.00 96.31 278 TYR A CA 1
ATOM 2179 C C . TYR A 1 278 ? 1.644 -7.720 17.061 1.00 96.31 278 TYR A C 1
ATOM 2181 O O . TYR A 1 278 ? 2.478 -6.909 17.455 1.00 96.31 278 TYR A O 1
ATOM 2189 N N . ASP A 1 279 ? 1.401 -8.857 17.723 1.00 95.00 279 ASP A N 1
ATOM 2190 C CA . ASP A 1 279 ? 2.142 -9.247 18.931 1.00 95.00 279 ASP A CA 1
ATOM 2191 C C . ASP A 1 279 ? 3.658 -9.310 18.653 1.00 95.00 279 ASP A C 1
ATOM 2193 O O . ASP A 1 279 ? 4.458 -8.804 19.441 1.00 95.00 279 ASP A O 1
ATOM 2197 N N . SER A 1 280 ? 4.074 -9.866 17.506 1.00 91.88 280 SER A N 1
ATOM 2198 C CA . SER A 1 280 ? 5.491 -9.905 17.111 1.00 91.88 280 SER A CA 1
ATOM 2199 C C . SER A 1 280 ? 6.094 -8.511 16.909 1.00 91.88 280 SER A C 1
ATOM 2201 O O . SER A 1 280 ? 7.243 -8.299 17.297 1.00 91.88 280 SER A O 1
ATOM 2203 N N . ILE A 1 281 ? 5.350 -7.571 16.316 1.00 91.56 281 ILE A N 1
ATOM 2204 C CA . ILE A 1 281 ? 5.786 -6.175 16.140 1.00 91.56 281 ILE A CA 1
ATOM 2205 C C . ILE A 1 281 ? 6.005 -5.516 17.508 1.00 91.56 281 ILE A C 1
ATOM 2207 O O . ILE A 1 281 ? 7.017 -4.849 17.719 1.00 91.56 281 ILE A O 1
ATOM 2211 N N . ILE A 1 282 ? 5.088 -5.744 18.454 1.00 91.38 282 ILE A N 1
ATOM 2212 C CA . ILE A 1 282 ? 5.137 -5.172 19.807 1.00 91.38 282 ILE A CA 1
ATOM 2213 C C . ILE A 1 282 ? 6.310 -5.745 20.616 1.00 91.38 282 ILE A C 1
ATOM 2215 O O . ILE A 1 282 ? 7.003 -4.993 21.306 1.00 91.38 282 ILE A O 1
ATOM 2219 N N . LEU A 1 283 ? 6.537 -7.062 20.539 1.00 88.38 283 LEU A N 1
ATOM 2220 C CA . LEU A 1 283 ? 7.576 -7.764 21.303 1.00 88.38 283 LEU A CA 1
ATOM 2221 C C . LEU A 1 283 ? 8.988 -7.554 20.748 1.00 88.38 283 LEU A C 1
ATOM 2223 O O . LEU A 1 283 ? 9.946 -7.523 21.516 1.00 88.38 283 LEU A O 1
ATOM 2227 N N . GLY A 1 284 ? 9.136 -7.448 19.426 1.00 77.75 284 GLY A N 1
ATOM 2228 C CA . GLY A 1 284 ? 10.448 -7.418 18.779 1.00 77.75 284 GLY A CA 1
ATOM 2229 C C . GLY A 1 284 ? 11.215 -6.105 18.942 1.00 77.75 284 GLY A C 1
ATOM 2230 O O . GLY A 1 284 ? 12.411 -6.071 18.654 1.00 77.75 284 GLY A O 1
ATOM 2231 N N . HIS A 1 285 ? 10.553 -5.022 19.366 1.00 71.19 285 HIS A N 1
ATOM 2232 C CA . HIS A 1 285 ? 11.100 -3.675 19.219 1.00 71.19 285 HIS A CA 1
ATOM 2233 C C . HIS A 1 285 ? 10.799 -2.781 20.434 1.00 71.19 285 HIS A C 1
ATOM 2235 O O . HIS A 1 285 ? 9.685 -2.298 20.646 1.00 71.19 285 HIS A O 1
ATOM 2241 N N . GLU A 1 286 ? 11.836 -2.527 21.239 1.00 61.38 286 GLU A N 1
ATOM 2242 C CA . GLU A 1 286 ? 11.796 -1.538 22.327 1.00 61.38 286 GLU A CA 1
ATOM 2243 C C . GLU A 1 286 ? 11.854 -0.093 21.803 1.00 61.38 286 GLU A C 1
ATOM 2245 O O . GLU A 1 286 ? 11.417 0.829 22.491 1.00 61.38 286 GLU A O 1
ATOM 2250 N N . SER A 1 287 ? 12.342 0.118 20.573 1.00 55.25 287 SER A N 1
ATOM 2251 C CA . SER A 1 287 ? 12.385 1.436 19.941 1.00 55.25 287 SER A CA 1
ATOM 2252 C C . SER A 1 287 ? 10.983 1.872 19.512 1.00 55.25 287 SER A C 1
ATOM 2254 O O . SER A 1 287 ? 10.422 1.388 18.532 1.00 55.25 287 SER A O 1
ATOM 2256 N N . ILE A 1 288 ? 10.440 2.787 20.307 1.00 55.59 288 ILE A N 1
ATOM 2257 C CA . ILE A 1 288 ? 9.148 3.463 20.200 1.00 55.59 288 ILE A CA 1
ATOM 2258 C C . ILE A 1 288 ? 9.004 4.086 18.805 1.00 55.59 288 ILE A C 1
ATOM 2260 O O . ILE A 1 288 ? 9.656 5.080 18.495 1.00 55.59 288 ILE A O 1
ATOM 2264 N N . GLY A 1 289 ? 8.156 3.495 17.970 1.00 79.38 289 GLY A N 1
ATOM 2265 C CA . GLY A 1 289 ? 7.859 3.978 16.626 1.00 79.38 289 GLY A CA 1
ATOM 2266 C C . GLY A 1 289 ? 6.362 3.964 16.344 1.00 79.38 289 GLY A C 1
ATOM 2267 O O . GLY A 1 289 ? 5.578 3.352 17.074 1.00 79.38 289 GLY A O 1
ATOM 2268 N N . THR A 1 290 ? 5.971 4.626 15.261 1.00 82.12 290 THR A N 1
ATOM 2269 C CA . THR A 1 290 ? 4.589 4.702 14.764 1.00 82.12 290 THR A CA 1
ATOM 2270 C C . THR A 1 290 ? 3.967 3.326 14.511 1.00 82.12 290 THR A C 1
ATOM 2272 O O . THR A 1 290 ? 2.782 3.121 14.754 1.00 82.12 290 THR A O 1
ATOM 2275 N N . GLU A 1 291 ? 4.780 2.359 14.099 1.00 84.12 291 GLU A N 1
ATOM 2276 C CA . GLU A 1 291 ? 4.415 0.981 13.784 1.00 84.12 291 GLU A CA 1
ATOM 2277 C C . GLU A 1 291 ? 4.010 0.206 15.037 1.00 84.12 291 GLU A C 1
ATOM 2279 O O . GLU A 1 291 ? 3.057 -0.570 14.998 1.00 84.12 291 GLU A O 1
ATOM 2284 N N . LYS A 1 292 ? 4.704 0.437 16.158 1.00 88.62 292 LYS A N 1
ATOM 2285 C CA . LYS A 1 292 ? 4.369 -0.186 17.441 1.00 88.62 292 LYS A CA 1
ATOM 2286 C C . LYS A 1 292 ? 3.047 0.353 17.969 1.00 88.62 292 LYS A C 1
ATOM 2288 O O . LYS A 1 292 ? 2.177 -0.441 18.305 1.00 88.62 292 LYS A O 1
ATOM 2293 N N . THR A 1 293 ? 2.877 1.677 17.981 1.00 89.50 293 THR A N 1
ATOM 2294 C CA . THR A 1 293 ? 1.613 2.303 18.394 1.00 89.50 293 THR A CA 1
ATOM 2295 C C . THR A 1 293 ? 0.456 1.792 17.540 1.00 89.50 293 THR A C 1
ATOM 2297 O O . THR A 1 293 ? -0.567 1.384 18.078 1.00 89.50 293 THR A O 1
ATOM 2300 N N . TRP A 1 294 ? 0.640 1.722 16.216 1.00 91.00 294 TRP A N 1
ATOM 2301 C CA . TRP A 1 294 ? -0.348 1.135 15.311 1.00 91.00 294 TRP A CA 1
ATOM 2302 C C . TRP A 1 294 ? -0.694 -0.309 15.690 1.00 91.00 294 TRP A C 1
ATOM 2304 O O . TRP A 1 294 ? -1.869 -0.649 15.813 1.00 91.00 294 TRP A O 1
ATOM 2314 N N . ALA A 1 295 ? 0.316 -1.155 15.911 1.00 93.38 295 ALA A N 1
ATOM 2315 C CA . ALA A 1 295 ? 0.115 -2.552 16.278 1.00 93.38 295 ALA A CA 1
ATOM 2316 C C . ALA A 1 295 ? -0.615 -2.712 17.621 1.00 93.38 295 ALA A C 1
ATOM 2318 O O . ALA A 1 295 ? -1.536 -3.519 17.714 1.00 93.38 295 ALA A O 1
ATOM 2319 N N . GLU A 1 296 ? -0.256 -1.929 18.643 1.00 94.12 296 GLU A N 1
ATOM 2320 C CA . GLU A 1 296 ? -0.929 -1.929 19.951 1.00 94.12 296 GLU A CA 1
ATOM 2321 C C . GLU A 1 296 ? -2.403 -1.532 19.820 1.00 94.12 296 GLU A C 1
ATOM 2323 O O . GLU A 1 296 ? -3.281 -2.180 20.391 1.00 94.12 296 GLU A O 1
ATOM 2328 N N . GLU A 1 297 ? -2.687 -0.496 19.032 1.00 93.62 297 GLU A N 1
ATOM 2329 C CA . GLU A 1 297 ? -4.043 -0.009 18.805 1.00 93.62 297 GLU A CA 1
ATOM 2330 C C . GLU A 1 297 ? -4.911 -0.998 18.022 1.00 93.62 297 GLU A C 1
ATOM 2332 O O . GLU A 1 297 ? -6.066 -1.213 18.405 1.00 93.62 297 GLU A O 1
ATOM 2337 N N . GLN A 1 298 ? -4.372 -1.605 16.958 1.00 95.56 298 GLN A N 1
ATOM 2338 C CA . GLN A 1 298 ? -5.075 -2.626 16.175 1.00 95.56 298 GLN A CA 1
ATOM 2339 C C . GLN A 1 298 ? -5.327 -3.880 17.011 1.00 95.56 298 GLN A C 1
ATOM 2341 O O . GLN A 1 298 ? -6.435 -4.411 17.019 1.00 95.56 298 GLN A O 1
ATOM 2346 N N . LEU A 1 299 ? -4.337 -4.324 17.783 1.00 95.94 299 LEU A N 1
ATOM 2347 C CA . LEU A 1 299 ? -4.466 -5.496 18.638 1.00 95.94 299 LEU A CA 1
ATOM 2348 C C . LEU A 1 299 ? -5.473 -5.283 19.774 1.00 95.94 299 LEU A C 1
ATOM 2350 O O . LEU A 1 299 ? -6.288 -6.163 20.050 1.00 95.94 299 LEU A O 1
ATOM 2354 N N . ALA A 1 300 ? -5.455 -4.111 20.418 1.00 96.06 300 ALA A N 1
ATOM 2355 C CA . ALA A 1 300 ? -6.450 -3.755 21.427 1.00 96.06 300 ALA A CA 1
ATOM 2356 C C . ALA A 1 300 ? -7.867 -3.735 20.835 1.00 96.06 300 ALA A C 1
ATOM 2358 O O . ALA A 1 300 ? -8.802 -4.224 21.468 1.00 96.06 300 ALA A O 1
ATOM 2359 N N . PHE A 1 301 ? -8.014 -3.211 19.615 1.00 95.62 301 PHE A N 1
ATOM 2360 C CA . PHE A 1 301 ? -9.272 -3.227 18.878 1.00 95.62 301 PHE A CA 1
ATOM 2361 C C . PHE A 1 301 ? -9.751 -4.661 18.601 1.00 95.62 301 PHE A C 1
ATOM 2363 O O . PHE A 1 301 ? -10.851 -5.010 19.028 1.00 95.62 301 PHE A O 1
ATOM 2370 N N . MET A 1 302 ? -8.929 -5.505 17.973 1.00 96.81 302 MET A N 1
ATOM 2371 C CA . MET A 1 302 ? -9.307 -6.883 17.627 1.00 96.81 302 MET A CA 1
ATOM 2372 C C . MET A 1 302 ? -9.695 -7.706 18.858 1.00 96.81 302 MET A C 1
ATOM 2374 O O . MET A 1 302 ? -10.693 -8.412 18.829 1.00 96.81 302 MET A O 1
ATOM 2378 N N . ARG A 1 303 ? -8.974 -7.554 19.975 1.00 96.31 303 ARG A N 1
ATOM 2379 C CA . ARG A 1 303 ? -9.290 -8.253 21.233 1.00 96.31 303 ARG A CA 1
ATOM 2380 C C . ARG A 1 303 ? -10.568 -7.751 21.913 1.00 96.31 303 ARG A C 1
ATOM 2382 O O . ARG A 1 303 ? -11.068 -8.408 22.824 1.00 96.31 303 ARG A O 1
ATOM 2389 N N . SER A 1 304 ? -11.072 -6.579 21.522 1.00 96.12 304 SER A N 1
ATOM 2390 C CA . SER A 1 304 ? -12.282 -5.971 22.091 1.00 96.12 304 SER A CA 1
ATOM 2391 C C . SER A 1 304 ? -13.562 -6.283 21.313 1.00 96.12 304 SER A C 1
ATOM 2393 O O . SER A 1 304 ? -14.652 -6.024 21.824 1.00 96.12 304 SER A O 1
ATOM 2395 N N . VAL A 1 305 ? -13.443 -6.827 20.100 1.00 95.88 305 VAL A N 1
ATOM 2396 C CA . VAL A 1 305 ? -14.565 -7.101 19.197 1.00 95.88 305 VAL A CA 1
ATOM 2397 C C . VAL A 1 305 ? -14.622 -8.596 18.908 1.00 95.88 305 VAL A C 1
ATOM 2399 O O . VAL A 1 305 ? -13.592 -9.235 18.729 1.00 95.88 305 VAL A O 1
ATOM 2402 N N . ASP A 1 306 ? -15.825 -9.166 18.863 1.00 97.50 306 ASP A N 1
ATOM 2403 C CA . ASP A 1 306 ? -16.012 -10.554 18.436 1.00 97.50 306 ASP A CA 1
ATOM 2404 C C . ASP A 1 306 ? -15.628 -10.698 16.946 1.00 97.50 306 ASP A C 1
ATOM 2406 O O . ASP A 1 306 ? -16.241 -10.020 16.110 1.00 97.50 306 ASP A O 1
ATOM 2410 N N . PRO A 1 307 ? -14.645 -11.553 16.589 1.00 96.25 307 PRO A N 1
ATOM 2411 C CA . PRO A 1 307 ? -14.228 -11.784 15.205 1.00 96.25 307 PRO A CA 1
ATOM 2412 C C . PRO A 1 307 ? -15.365 -12.170 14.252 1.00 96.25 307 PRO A C 1
ATOM 2414 O O . PRO A 1 307 ? -15.300 -11.838 13.071 1.00 96.25 307 PRO A O 1
ATOM 2417 N N . GLU A 1 308 ? -16.407 -12.829 14.767 1.00 96.38 308 GLU A N 1
ATOM 2418 C CA . GLU A 1 308 ? -17.557 -13.303 13.987 1.00 96.38 308 GLU A CA 1
ATOM 2419 C C . GLU A 1 308 ? -18.718 -12.292 13.957 1.00 96.38 308 GLU A C 1
ATOM 2421 O O . GLU A 1 308 ? -19.774 -12.558 13.378 1.00 96.38 308 GLU A O 1
ATOM 2426 N N . SER A 1 309 ? -18.556 -11.123 14.588 1.00 97.44 309 SER A N 1
ATOM 2427 C CA . SER A 1 309 ? -19.585 -10.082 14.579 1.00 97.44 309 SER A CA 1
ATOM 2428 C C . SER A 1 309 ? -19.764 -9.449 13.195 1.00 97.44 309 SER A C 1
ATOM 2430 O O . SER A 1 309 ? -18.840 -9.367 12.377 1.00 97.44 309 SER A O 1
ATOM 2432 N N . GLU A 1 310 ? -20.975 -8.947 12.947 1.00 97.25 310 GLU A N 1
ATOM 2433 C CA . GLU A 1 310 ? -21.303 -8.192 11.734 1.00 97.25 310 GLU A CA 1
ATOM 2434 C C . GLU A 1 310 ? -20.424 -6.937 11.606 1.00 97.25 310 GLU A C 1
ATOM 2436 O O . GLU A 1 310 ? -19.836 -6.709 10.550 1.00 97.25 310 GLU A O 1
ATOM 2441 N N . ASP A 1 311 ? -20.235 -6.200 12.706 1.00 96.81 311 ASP A N 1
ATOM 2442 C CA . ASP A 1 311 ? -19.350 -5.033 12.791 1.00 96.81 311 ASP A CA 1
ATOM 2443 C C . ASP A 1 311 ? -17.917 -5.363 12.348 1.00 96.81 311 ASP A C 1
ATOM 2445 O O . ASP A 1 311 ? -17.331 -4.648 11.531 1.00 96.81 311 ASP A O 1
ATOM 2449 N N . MET A 1 312 ? -17.341 -6.456 12.864 1.00 97.56 312 MET A N 1
ATOM 2450 C CA . MET A 1 312 ? -15.985 -6.868 12.499 1.00 97.56 312 MET A CA 1
ATOM 2451 C C . MET A 1 312 ? -15.902 -7.288 11.031 1.00 97.56 312 MET A C 1
ATOM 2453 O O . MET A 1 312 ? -14.963 -6.914 10.329 1.00 97.56 312 MET A O 1
ATOM 2457 N N . THR A 1 313 ? -16.912 -8.005 10.536 1.00 97.88 313 THR A N 1
ATOM 2458 C CA . THR A 1 313 ? -17.016 -8.377 9.119 1.00 97.88 313 THR A CA 1
ATOM 2459 C C . THR A 1 313 ? -17.046 -7.139 8.219 1.00 97.88 313 THR A C 1
ATOM 2461 O O . THR A 1 313 ? -16.326 -7.074 7.217 1.00 97.88 313 THR A O 1
ATOM 2464 N N . ALA A 1 314 ? -17.827 -6.125 8.594 1.00 97.88 314 ALA A N 1
ATOM 2465 C CA . ALA A 1 314 ? -17.899 -4.861 7.876 1.00 97.88 314 ALA A CA 1
ATOM 2466 C C . ALA A 1 314 ? -16.564 -4.099 7.928 1.00 97.88 314 ALA A C 1
ATOM 2468 O O . ALA A 1 314 ? -16.111 -3.582 6.904 1.00 97.88 314 ALA A O 1
ATOM 2469 N N . TYR A 1 315 ? -15.890 -4.083 9.081 1.00 98.00 315 TYR A N 1
ATOM 2470 C CA . TYR A 1 315 ? -14.567 -3.474 9.221 1.00 98.00 315 TYR A CA 1
ATOM 2471 C C . TYR A 1 315 ? -13.514 -4.160 8.347 1.00 98.00 315 TYR A C 1
ATOM 2473 O O . TYR A 1 315 ? -12.758 -3.480 7.659 1.00 98.00 315 TYR A O 1
ATOM 2481 N N . MET A 1 316 ? -13.473 -5.495 8.311 1.00 97.69 316 MET A N 1
ATOM 2482 C CA . MET A 1 316 ? -12.532 -6.237 7.460 1.00 97.69 316 MET A CA 1
ATOM 2483 C C . MET A 1 316 ? -12.771 -5.956 5.972 1.00 97.69 316 MET A C 1
ATOM 2485 O O . MET A 1 316 ? -11.814 -5.863 5.201 1.00 97.69 316 MET A O 1
ATOM 2489 N N . LYS A 1 317 ? -14.031 -5.746 5.570 1.00 97.31 317 LYS A N 1
ATOM 2490 C CA . LYS A 1 317 ? -14.371 -5.293 4.217 1.00 97.31 317 LYS A CA 1
ATOM 2491 C C . LYS A 1 317 ? -13.838 -3.882 3.938 1.00 97.31 317 LYS A C 1
ATOM 2493 O O . LYS A 1 317 ? -13.173 -3.699 2.920 1.00 97.31 317 LYS A O 1
ATOM 2498 N N . LEU A 1 318 ? -14.068 -2.918 4.836 1.00 96.94 318 LEU A N 1
ATOM 2499 C CA . LEU A 1 318 ? -13.498 -1.569 4.712 1.00 96.94 318 LEU A CA 1
ATOM 2500 C C . LEU A 1 318 ? -11.969 -1.629 4.627 1.00 96.94 318 LEU A C 1
ATOM 2502 O O . LEU A 1 318 ? -11.371 -0.980 3.774 1.00 96.94 318 LEU A O 1
ATOM 2506 N N . LEU A 1 319 ? -11.331 -2.424 5.488 1.00 96.50 319 LEU A N 1
ATOM 2507 C CA . LEU A 1 319 ? -9.882 -2.576 5.504 1.00 96.50 319 LEU A CA 1
ATOM 2508 C C . LEU A 1 319 ? -9.375 -3.165 4.186 1.00 96.50 319 LEU A C 1
ATOM 2510 O O . LEU A 1 319 ? -8.368 -2.696 3.673 1.00 96.50 319 LEU A O 1
ATOM 2514 N N . ARG A 1 320 ? -10.073 -4.141 3.596 1.00 95.44 320 ARG A N 1
ATOM 2515 C CA . ARG A 1 320 ? -9.740 -4.681 2.270 1.00 95.44 320 ARG A CA 1
ATOM 2516 C C . ARG A 1 320 ? -9.780 -3.604 1.190 1.00 95.44 320 ARG A C 1
ATOM 2518 O O . ARG A 1 320 ? -8.823 -3.489 0.431 1.00 95.44 320 ARG A O 1
ATOM 2525 N N . GLU A 1 321 ? -10.839 -2.798 1.151 1.00 92.81 321 GLU A N 1
ATOM 2526 C CA . GLU A 1 321 ? -10.940 -1.662 0.225 1.00 92.81 321 GLU A CA 1
ATOM 2527 C C . GLU A 1 321 ? -9.816 -0.640 0.473 1.00 92.81 321 GLU A C 1
ATOM 2529 O O . GLU A 1 321 ? -9.202 -0.143 -0.469 1.00 92.81 321 GLU A O 1
ATOM 2534 N N . PHE A 1 322 ? -9.478 -0.396 1.741 1.00 93.06 322 PHE A N 1
ATOM 2535 C CA . PHE A 1 322 ? -8.366 0.461 2.143 1.00 93.06 322 PHE A CA 1
ATOM 2536 C C . PHE A 1 322 ? -6.986 -0.120 1.795 1.00 93.06 322 PHE A C 1
ATOM 2538 O O . PHE A 1 322 ? -6.050 0.634 1.577 1.00 93.06 322 PHE A O 1
ATOM 2545 N N . GLN A 1 323 ? -6.808 -1.440 1.719 1.00 92.75 323 GLN A N 1
ATOM 2546 C CA . GLN A 1 323 ? -5.537 -2.025 1.274 1.00 92.75 323 GLN A CA 1
ATOM 2547 C C . GLN A 1 323 ? -5.353 -1.906 -0.242 1.00 92.75 323 GLN A C 1
ATOM 2549 O O . GLN A 1 323 ? -4.221 -1.840 -0.708 1.00 92.75 323 GLN A O 1
ATOM 2554 N N . MET A 1 324 ? -6.438 -1.836 -1.014 1.00 88.12 324 MET A N 1
ATOM 2555 C CA . MET A 1 324 ? -6.382 -1.662 -2.473 1.00 88.12 324 MET A CA 1
ATOM 2556 C C . MET A 1 324 ? -6.076 -0.224 -2.913 1.00 88.12 324 MET A C 1
ATOM 2558 O O . MET A 1 324 ? -5.912 0.056 -4.095 1.00 88.12 324 MET A O 1
ATOM 2562 N N . TYR A 1 325 ? -6.048 0.691 -1.959 1.00 84.19 325 TYR A N 1
ATOM 2563 C CA . TYR A 1 325 ? -6.004 2.122 -2.164 1.00 84.19 325 TYR A CA 1
ATOM 2564 C C . TYR A 1 325 ? -4.580 2.626 -2.457 1.00 84.19 325 TYR A C 1
ATOM 2566 O O . TYR A 1 325 ? -3.663 2.416 -1.660 1.00 84.19 325 TYR A O 1
ATOM 2574 N N . ASP A 1 326 ? -4.412 3.355 -3.566 1.00 77.56 326 ASP A N 1
ATOM 2575 C CA . ASP A 1 326 ? -3.227 4.187 -3.801 1.00 77.56 326 ASP A CA 1
ATOM 2576 C C . ASP A 1 326 ? -3.465 5.580 -3.217 1.00 77.56 326 ASP A C 1
ATOM 2578 O O . ASP A 1 326 ? -4.315 6.347 -3.693 1.00 77.56 326 ASP A O 1
ATOM 2582 N N . TYR A 1 327 ? -2.684 5.931 -2.192 1.00 70.31 327 TYR A N 1
ATOM 2583 C CA . TYR A 1 327 ? -2.889 7.173 -1.462 1.00 70.31 327 TYR A CA 1
ATOM 2584 C C . TYR A 1 327 ? -2.611 8.455 -2.233 1.00 70.31 327 TYR A C 1
ATOM 2586 O O . TYR A 1 327 ? -2.979 9.538 -1.778 1.00 70.31 327 TYR A O 1
ATOM 2594 N N . ARG A 1 328 ? -2.005 8.332 -3.410 1.00 63.44 328 ARG A N 1
ATOM 2595 C CA . ARG A 1 328 ? -1.715 9.451 -4.302 1.00 63.44 328 ARG A CA 1
ATOM 2596 C C . ARG A 1 328 ? -2.922 9.813 -5.159 1.00 63.44 328 ARG A C 1
ATOM 2598 O O . ARG A 1 328 ? -3.100 10.978 -5.495 1.00 63.44 328 ARG A O 1
ATOM 2605 N N . VAL A 1 329 ? -3.758 8.829 -5.489 1.00 71.19 329 VAL A N 1
ATOM 2606 C CA . VAL A 1 329 ? -4.845 8.989 -6.467 1.00 71.19 329 VAL A CA 1
ATOM 2607 C C . VAL A 1 329 ? -6.212 9.013 -5.793 1.00 71.19 329 VAL A C 1
ATOM 2609 O O . VAL A 1 329 ? -7.067 9.833 -6.116 1.00 71.19 329 VAL A O 1
ATOM 2612 N N . ASP A 1 330 ? -6.434 8.141 -4.818 1.00 78.75 330 ASP A N 1
ATOM 2613 C CA . ASP A 1 330 ? -7.791 7.807 -4.385 1.00 78.75 330 ASP A CA 1
ATOM 2614 C C . ASP A 1 330 ? -8.190 8.491 -3.052 1.00 78.75 330 ASP A C 1
ATOM 2616 O O . ASP A 1 330 ? -9.138 8.071 -2.383 1.00 78.75 330 ASP A O 1
ATOM 2620 N N . ALA A 1 331 ? -7.418 9.482 -2.583 1.00 78.50 331 ALA A N 1
ATOM 2621 C CA . ALA A 1 331 ? -7.448 9.902 -1.175 1.00 78.50 331 ALA A CA 1
ATOM 2622 C C . ALA A 1 331 ? -8.758 10.480 -0.696 1.00 78.50 331 ALA A C 1
ATOM 2624 O O . ALA A 1 331 ? -9.198 10.210 0.425 1.00 78.50 331 ALA A O 1
ATOM 2625 N N . ALA A 1 332 ? -9.423 11.222 -1.570 1.00 79.25 332 ALA A N 1
ATOM 2626 C CA . ALA A 1 332 ? -10.773 11.679 -1.314 1.00 79.25 332 ALA A CA 1
ATOM 2627 C C . ALA A 1 332 ? -11.743 10.494 -1.149 1.00 79.25 332 ALA A C 1
ATOM 2629 O O . ALA A 1 332 ? -12.541 10.493 -0.215 1.00 79.25 332 ALA A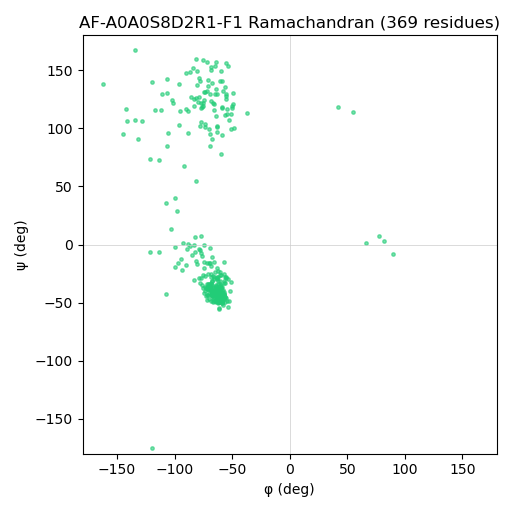 O 1
ATOM 2630 N N . ARG A 1 333 ? -11.636 9.462 -2.001 1.00 84.50 333 ARG A N 1
ATOM 2631 C CA . ARG A 1 333 ? -12.517 8.283 -1.979 1.00 84.50 333 ARG A CA 1
ATOM 2632 C C . ARG A 1 333 ? -12.321 7.457 -0.712 1.00 84.50 333 ARG A C 1
ATOM 2634 O O . ARG A 1 333 ? -13.306 7.112 -0.069 1.00 84.50 333 ARG A O 1
ATOM 2641 N N . ALA A 1 334 ? -11.074 7.175 -0.331 1.00 86.06 334 ALA A N 1
ATOM 2642 C CA . ALA A 1 334 ? -10.779 6.430 0.893 1.00 86.06 334 ALA A CA 1
ATOM 2643 C C . ALA A 1 334 ? -11.249 7.185 2.145 1.00 86.06 334 ALA A C 1
ATOM 2645 O O . ALA A 1 334 ? -11.884 6.601 3.022 1.00 86.06 334 ALA A O 1
ATOM 2646 N N . ASN A 1 335 ? -11.004 8.498 2.206 1.00 88.12 335 ASN A N 1
ATOM 2647 C CA . ASN A 1 335 ? -11.479 9.332 3.308 1.00 88.12 335 ASN A CA 1
ATOM 2648 C C . ASN A 1 335 ? -13.004 9.333 3.414 1.00 88.12 335 ASN A C 1
ATOM 2650 O O . ASN A 1 335 ? -13.534 9.261 4.522 1.00 88.12 335 ASN A O 1
ATOM 2654 N N . GLU A 1 336 ? -13.701 9.414 2.283 1.00 90.31 336 GLU A N 1
ATOM 2655 C CA . GLU A 1 336 ? -15.159 9.381 2.260 1.00 90.31 336 GLU A CA 1
ATOM 2656 C C . GLU A 1 336 ? -15.701 8.023 2.712 1.00 90.31 336 GLU A C 1
ATOM 2658 O O . GLU A 1 336 ? -16.556 7.981 3.594 1.00 90.31 336 GLU A 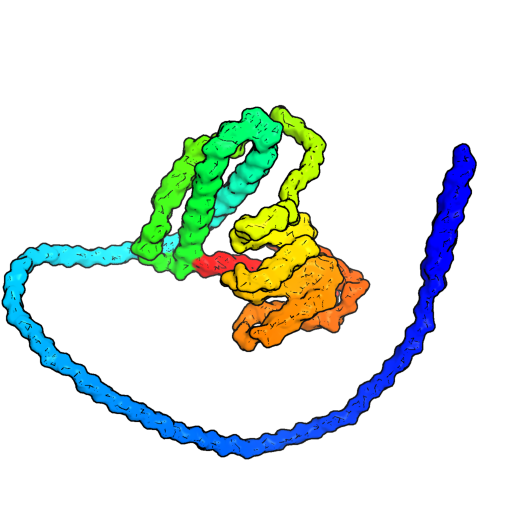O 1
ATOM 2663 N N . ALA A 1 337 ? -15.145 6.917 2.207 1.00 93.81 337 ALA A N 1
ATOM 2664 C CA . ALA A 1 337 ? -15.525 5.569 2.629 1.00 93.81 337 ALA A CA 1
ATOM 2665 C C . ALA A 1 337 ? -15.358 5.373 4.146 1.00 93.81 337 ALA A C 1
ATOM 2667 O O . ALA A 1 337 ? -16.261 4.868 4.813 1.00 93.81 337 ALA A O 1
ATOM 2668 N N . VAL A 1 338 ? -14.244 5.852 4.714 1.00 96.31 338 VAL A N 1
ATOM 2669 C CA . VAL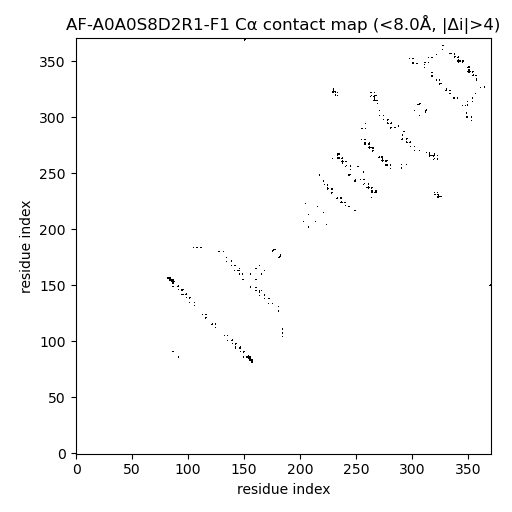 A 1 338 ? -14.007 5.815 6.164 1.00 96.31 338 VAL A CA 1
ATOM 2670 C C . VAL A 1 338 ? -15.016 6.674 6.931 1.00 96.31 338 VAL A C 1
ATOM 2672 O O . VAL A 1 338 ? -15.509 6.240 7.970 1.00 96.31 338 VAL A O 1
ATOM 2675 N N . ASN A 1 339 ? -15.340 7.881 6.454 1.00 96.12 339 ASN A N 1
ATOM 2676 C CA . ASN A 1 339 ? -16.303 8.754 7.135 1.00 96.12 339 ASN A CA 1
ATOM 2677 C C . ASN A 1 339 ? -17.719 8.157 7.117 1.00 96.12 339 ASN A C 1
ATOM 2679 O O . ASN A 1 339 ? -18.394 8.183 8.145 1.00 96.12 339 ASN A O 1
ATOM 2683 N N . ILE A 1 340 ? -18.149 7.612 5.972 1.00 97.38 340 ILE A N 1
ATOM 2684 C CA . ILE A 1 340 ? -19.442 6.929 5.828 1.00 97.38 340 ILE A CA 1
ATOM 2685 C C . ILE A 1 340 ? -19.508 5.754 6.802 1.00 97.38 340 ILE A C 1
ATOM 2687 O O . ILE A 1 340 ? -20.445 5.672 7.595 1.00 97.38 340 ILE A O 1
ATOM 2691 N N . PHE A 1 341 ? -18.478 4.904 6.811 1.00 97.94 341 PHE A N 1
ATOM 2692 C CA . PHE A 1 341 ? -18.402 3.767 7.723 1.00 97.94 341 PHE A CA 1
ATOM 2693 C C . PHE A 1 341 ? -18.454 4.208 9.192 1.00 97.94 341 PHE A C 1
ATOM 2695 O O . PHE A 1 341 ? -19.238 3.690 9.981 1.00 97.94 341 PHE A O 1
ATOM 2702 N N . ALA A 1 342 ? -17.659 5.206 9.583 1.00 97.69 342 ALA A N 1
ATOM 2703 C CA . ALA A 1 342 ? -17.638 5.683 10.964 1.00 97.69 342 ALA A CA 1
ATOM 2704 C C . ALA A 1 342 ? -18.989 6.269 11.417 1.00 97.69 342 ALA A C 1
ATOM 2706 O O . ALA A 1 342 ? -19.334 6.165 12.594 1.00 97.69 342 ALA A O 1
ATOM 2707 N N . ALA A 1 343 ? -19.751 6.875 10.500 1.00 97.81 343 ALA A N 1
ATOM 2708 C CA . ALA A 1 343 ? -21.093 7.376 10.776 1.00 97.81 343 ALA A CA 1
ATOM 2709 C C . ALA A 1 343 ? -22.127 6.245 10.904 1.00 97.81 343 ALA A C 1
ATOM 2711 O O . ALA A 1 343 ? -22.983 6.306 11.785 1.00 97.81 343 ALA A O 1
ATOM 2712 N N . GLU A 1 344 ? -22.038 5.216 10.057 1.00 98.25 344 GLU A N 1
ATOM 2713 C CA . GLU A 1 344 ? -22.921 4.043 10.086 1.00 98.25 344 GLU A CA 1
ATOM 2714 C C . GLU A 1 344 ? -22.742 3.222 11.372 1.00 98.25 344 GLU A C 1
ATOM 2716 O O . GLU A 1 344 ? -23.723 2.846 12.008 1.00 98.25 344 GLU A O 1
ATOM 2721 N N . TYR A 1 345 ? -21.495 3.035 11.811 1.00 97.56 345 TYR A N 1
ATOM 2722 C CA . TYR A 1 345 ? -21.138 2.262 13.008 1.00 97.56 345 TYR A CA 1
ATOM 2723 C C . TYR A 1 345 ? -20.895 3.148 14.241 1.00 97.56 345 TYR A C 1
ATOM 2725 O O . TYR A 1 345 ? -20.102 2.810 15.127 1.00 97.56 345 TYR A O 1
ATOM 2733 N N . ALA A 1 346 ? -21.545 4.313 14.312 1.00 97.31 346 ALA A N 1
ATOM 2734 C CA . ALA A 1 346 ? -21.335 5.276 15.389 1.00 97.31 346 ALA A CA 1
ATOM 2735 C C . ALA A 1 346 ? -21.552 4.644 16.780 1.00 97.31 346 ALA A C 1
ATOM 2737 O O . ALA A 1 346 ? -22.606 4.089 17.083 1.00 97.31 346 ALA A O 1
ATOM 2738 N N . GLY A 1 347 ? -20.543 4.761 17.649 1.00 95.06 347 GLY A N 1
ATOM 2739 C CA . GLY A 1 347 ? -20.550 4.176 18.995 1.00 95.06 347 GLY A CA 1
ATOM 2740 C C . GLY A 1 347 ? -19.983 2.754 19.088 1.00 95.06 347 GLY A C 1
ATOM 2741 O O . GLY A 1 347 ? -19.759 2.283 20.201 1.00 95.06 347 GLY A O 1
ATOM 2742 N N . SER A 1 348 ? -19.691 2.099 17.960 1.00 96.12 348 SER A N 1
ATOM 2743 C CA . SER A 1 348 ? -18.995 0.807 17.927 1.00 96.12 348 SER A CA 1
ATOM 2744 C C . SER A 1 348 ? -17.465 0.982 17.936 1.00 96.12 348 SER A C 1
ATOM 2746 O O . SER A 1 348 ? -16.953 1.953 17.360 1.00 96.12 348 SER A O 1
ATOM 2748 N N . PRO A 1 349 ? -16.688 0.050 18.531 1.00 95.44 349 PRO A N 1
ATOM 2749 C CA . PRO A 1 349 ? -15.226 0.058 18.437 1.00 95.44 349 PRO A CA 1
ATOM 2750 C C . PRO A 1 349 ? -14.696 0.066 16.993 1.00 95.44 349 PRO A C 1
ATOM 2752 O O . PRO A 1 349 ? -13.631 0.634 16.740 1.00 95.44 349 PRO A O 1
ATOM 2755 N N . VAL A 1 350 ? -15.441 -0.499 16.031 1.00 96.50 350 VAL A N 1
ATOM 2756 C CA . VAL A 1 350 ? -15.024 -0.520 14.616 1.00 96.50 350 VAL A CA 1
ATOM 2757 C C . VAL A 1 350 ? -15.004 0.870 13.987 1.00 96.50 350 VAL A C 1
ATOM 2759 O O . VAL A 1 350 ? -14.138 1.142 13.160 1.00 96.50 350 VAL A O 1
ATOM 2762 N N . ALA A 1 351 ? -15.879 1.787 14.414 1.00 97.06 351 ALA A N 1
ATOM 2763 C CA . ALA A 1 351 ? -15.861 3.167 13.930 1.00 97.06 351 ALA A CA 1
ATOM 2764 C C . ALA A 1 351 ? -14.603 3.913 14.399 1.00 97.06 351 ALA A C 1
ATOM 2766 O O . ALA A 1 351 ? -14.002 4.665 13.631 1.00 97.06 351 ALA A O 1
ATOM 2767 N N . VAL A 1 352 ? -14.158 3.665 15.637 1.00 95.94 352 VAL A N 1
ATOM 2768 C CA . VAL A 1 352 ? -12.903 4.230 16.159 1.00 95.94 352 VAL A CA 1
ATOM 2769 C C . VAL A 1 352 ? -11.713 3.702 15.358 1.00 95.94 352 VAL A C 1
ATOM 2771 O O . VAL A 1 352 ? -10.853 4.484 14.954 1.00 95.94 352 VAL A O 1
ATOM 2774 N N . SER A 1 353 ? -11.682 2.395 15.078 1.00 95.81 353 SER A N 1
ATOM 2775 C CA . SER A 1 353 ? -10.616 1.789 14.272 1.00 95.81 353 SER A CA 1
ATOM 2776 C C . SER A 1 353 ? -10.619 2.292 12.822 1.00 95.81 353 SER A C 1
ATOM 2778 O O . SER A 1 353 ? -9.569 2.628 12.277 1.00 95.81 353 SER A O 1
ATOM 2780 N N . ALA A 1 354 ? -11.795 2.469 12.214 1.00 96.25 354 ALA A N 1
ATOM 2781 C CA . ALA A 1 354 ? -11.921 3.048 10.879 1.00 96.25 354 ALA A CA 1
ATOM 2782 C C . ALA A 1 354 ? -11.356 4.476 10.816 1.00 96.25 354 ALA A C 1
ATOM 2784 O O . ALA A 1 354 ? -10.560 4.791 9.934 1.00 96.25 354 ALA A O 1
ATOM 2785 N N . LEU A 1 355 ? -11.682 5.335 11.786 1.00 95.69 355 LEU A N 1
ATOM 2786 C CA . LEU A 1 355 ? -11.130 6.694 11.846 1.00 95.69 355 LEU A CA 1
ATOM 2787 C C . LEU A 1 355 ? -9.602 6.708 12.013 1.00 95.69 355 LEU A C 1
ATOM 2789 O O . LEU A 1 355 ? -8.944 7.630 11.527 1.00 95.69 355 LEU A O 1
ATOM 2793 N N . ARG A 1 356 ? -9.014 5.679 12.635 1.00 93.56 356 ARG A N 1
ATOM 2794 C CA . ARG A 1 356 ? -7.553 5.524 12.692 1.00 93.56 356 ARG A CA 1
ATOM 2795 C C . ARG A 1 356 ? -6.941 5.222 11.327 1.00 93.56 356 ARG A C 1
ATOM 2797 O O . ARG A 1 356 ? -5.867 5.749 11.057 1.00 93.56 356 ARG A O 1
ATOM 2804 N N . LEU A 1 357 ? -7.611 4.466 10.447 1.00 91.69 357 LEU A N 1
ATOM 2805 C CA . LEU A 1 357 ? -7.147 4.264 9.061 1.00 91.69 357 LEU A CA 1
ATOM 2806 C C . LEU A 1 357 ? -7.011 5.600 8.325 1.00 91.69 357 LEU A C 1
ATOM 2808 O O . LEU A 1 357 ? -6.035 5.818 7.611 1.00 91.69 357 LEU A O 1
ATOM 2812 N N . LYS A 1 358 ? -7.945 6.527 8.557 1.00 91.12 358 LYS A N 1
ATOM 2813 C CA . LYS A 1 358 ? -7.871 7.890 8.019 1.00 91.12 358 LYS A CA 1
ATOM 2814 C C . LYS A 1 358 ? -6.682 8.670 8.575 1.00 91.12 358 LYS A C 1
ATOM 2816 O O . LYS A 1 358 ? -5.934 9.249 7.793 1.00 91.12 358 LYS A O 1
ATOM 2821 N N . THR A 1 359 ? -6.477 8.676 9.894 1.00 89.69 359 THR A N 1
ATOM 2822 C CA . THR A 1 359 ? -5.303 9.334 10.501 1.00 89.69 359 THR A CA 1
ATOM 2823 C C . THR A 1 359 ? -4.006 8.757 9.944 1.00 89.69 359 THR A C 1
ATOM 2825 O O . THR A 1 359 ? -3.141 9.508 9.504 1.00 89.69 359 THR A O 1
ATOM 2828 N N . PHE A 1 360 ? -3.915 7.429 9.864 1.00 85.88 360 PHE A N 1
ATOM 2829 C CA . PHE A 1 360 ? -2.776 6.735 9.281 1.00 85.88 360 PHE A CA 1
ATOM 2830 C C . PHE A 1 360 ? -2.545 7.141 7.821 1.00 85.88 360 PHE A C 1
ATOM 2832 O O . PHE A 1 360 ? -1.431 7.517 7.470 1.00 85.88 360 PHE A O 1
ATOM 2839 N N . ALA A 1 361 ? -3.583 7.138 6.978 1.00 84.62 361 ALA A N 1
ATOM 2840 C CA . ALA A 1 361 ? -3.476 7.570 5.585 1.00 84.62 361 ALA A CA 1
ATOM 2841 C C . ALA A 1 361 ? -2.987 9.018 5.470 1.00 84.62 361 ALA A C 1
ATOM 2843 O O . ALA A 1 361 ? -2.122 9.315 4.650 1.00 84.62 361 ALA A O 1
ATOM 2844 N N . MET A 1 362 ? -3.508 9.916 6.310 1.00 82.38 362 MET A N 1
ATOM 2845 C CA . MET A 1 362 ? -3.068 11.308 6.348 1.00 82.38 362 MET A CA 1
ATOM 2846 C C . MET A 1 362 ? -1.610 11.437 6.785 1.00 82.38 362 MET A C 1
ATOM 2848 O O . MET A 1 362 ? -0.892 12.262 6.232 1.00 82.38 362 MET A O 1
ATOM 2852 N N . ASP A 1 363 ? -1.159 10.647 7.754 1.00 82.00 363 ASP A N 1
ATOM 2853 C CA . ASP A 1 363 ? 0.224 10.687 8.220 1.00 82.00 363 ASP A CA 1
ATOM 2854 C C . ASP A 1 363 ? 1.186 10.067 7.204 1.00 82.00 363 ASP A C 1
ATOM 2856 O O . ASP A 1 363 ? 2.251 10.631 6.978 1.00 82.00 363 ASP A O 1
ATOM 2860 N N . GLN A 1 364 ? 0.798 8.995 6.505 1.00 74.88 364 GLN A N 1
ATOM 2861 C CA . GLN A 1 364 ? 1.559 8.478 5.360 1.00 74.88 364 GLN A CA 1
ATOM 2862 C C . GLN A 1 364 ? 1.652 9.515 4.241 1.00 74.88 364 GLN A C 1
ATOM 2864 O O . GLN A 1 364 ? 2.726 9.725 3.686 1.00 74.88 364 GLN A O 1
ATOM 2869 N N . LEU A 1 365 ? 0.550 10.209 3.953 1.00 73.31 365 LEU A N 1
ATOM 2870 C CA . LEU A 1 365 ? 0.521 11.275 2.963 1.00 73.31 365 LEU A CA 1
ATOM 2871 C C . LEU A 1 365 ? 1.419 12.449 3.381 1.00 73.31 365 LEU A C 1
ATOM 2873 O O . LEU A 1 365 ? 2.187 12.936 2.563 1.00 73.31 365 LEU A O 1
ATOM 2877 N N . LYS A 1 366 ? 1.394 12.873 4.653 1.00 75.12 366 LYS A N 1
ATOM 2878 C CA . LYS A 1 366 ? 2.310 13.902 5.184 1.00 75.12 366 LYS A CA 1
ATOM 2879 C C . LYS A 1 366 ? 3.764 13.457 5.128 1.00 75.12 366 LYS A C 1
ATOM 2881 O O . LYS A 1 366 ? 4.601 14.248 4.723 1.00 75.12 366 LYS A O 1
ATOM 2886 N N . LEU A 1 367 ? 4.060 12.221 5.539 1.00 67.44 367 LEU A N 1
ATOM 2887 C CA . LEU A 1 367 ? 5.407 11.657 5.476 1.00 67.44 367 LEU A CA 1
ATOM 2888 C C . LEU A 1 367 ? 5.903 11.662 4.037 1.00 67.44 367 LEU A C 1
ATOM 2890 O O . LEU A 1 367 ? 7.023 12.097 3.788 1.00 67.44 367 LEU A O 1
ATOM 2894 N N . TRP A 1 368 ? 5.045 11.255 3.104 1.00 62.44 368 TRP A N 1
ATOM 2895 C CA . TRP A 1 368 ? 5.313 11.344 1.680 1.00 62.44 368 TRP A CA 1
ATOM 2896 C C . TRP A 1 368 ? 5.572 12.788 1.253 1.00 62.44 368 TRP A C 1
ATOM 2898 O O . TRP A 1 368 ? 6.609 13.021 0.663 1.00 62.44 368 TRP A O 1
ATOM 2908 N N . PHE A 1 369 ? 4.729 13.749 1.652 1.00 61.00 369 PHE A N 1
ATOM 2909 C CA . PHE A 1 369 ? 4.907 15.191 1.418 1.00 61.00 369 PHE A CA 1
ATOM 2910 C C . PHE A 1 369 ? 6.063 15.854 2.204 1.00 61.00 369 PHE A C 1
ATOM 2912 O O . PHE A 1 369 ? 6.320 17.040 2.013 1.00 61.00 369 PHE A O 1
ATOM 2919 N N . SER A 1 370 ? 6.768 15.126 3.070 1.00 56.44 370 SER A N 1
ATOM 2920 C CA . SER A 1 370 ? 7.892 15.645 3.868 1.00 56.44 370 SER A CA 1
ATOM 2921 C C . SER A 1 370 ? 9.247 15.035 3.503 1.00 56.44 370 SER A C 1
ATOM 2923 O O . SER A 1 370 ? 10.261 15.438 4.070 1.00 56.44 370 SER A O 1
ATOM 2925 N N . ARG A 1 371 ? 9.250 14.034 2.617 1.00 47.75 371 ARG A N 1
ATOM 2926 C CA . ARG A 1 371 ? 10.448 13.370 2.101 1.00 47.75 371 ARG A CA 1
ATOM 2927 C C . ARG A 1 371 ? 10.879 14.011 0.815 1.00 47.75 371 ARG A C 1
ATOM 2929 O O . ARG A 1 371 ? 12.078 14.328 0.739 1.00 47.75 371 ARG A O 1
#